Protein AF-A0A8A0RL21-F1 (afdb_monomer)

pLDDT: mean 89.13, std 9.43, range [38.69, 98.69]

Mean predicted aligned error: 6.36 Å

Structure (mmCIF, N/CA/C/O backbone):
data_AF-A0A8A0RL21-F1
#
_entry.id   AF-A0A8A0RL21-F1
#
loop_
_atom_site.group_PDB
_atom_site.id
_atom_site.type_symbol
_atom_site.label_atom_id
_atom_site.label_alt_id
_atom_site.label_comp_id
_atom_site.label_asym_id
_atom_site.label_entity_id
_atom_site.label_seq_id
_atom_site.pdbx_PDB_ins_code
_atom_site.Cartn_x
_atom_site.Cartn_y
_atom_site.Cartn_z
_atom_site.occupancy
_atom_site.B_iso_or_equiv
_atom_site.auth_seq_id
_atom_site.auth_comp_id
_atom_site.auth_asym_id
_atom_site.auth_atom_id
_atom_site.pdbx_PDB_model_num
ATOM 1 N N . MET A 1 1 ? -30.394 -24.407 16.686 1.00 43.78 1 MET A N 1
ATOM 2 C CA . MET A 1 1 ? -29.760 -24.019 15.410 1.00 43.78 1 MET A CA 1
ATOM 3 C C . MET A 1 1 ? -30.725 -23.082 14.702 1.00 43.78 1 MET A C 1
ATOM 5 O O . MET A 1 1 ? -31.662 -23.576 14.105 1.00 43.78 1 MET A O 1
ATOM 9 N N . ASN A 1 2 ? -30.537 -21.766 14.814 1.00 38.69 2 ASN A N 1
ATOM 10 C CA . ASN A 1 2 ? -31.230 -20.782 13.975 1.00 38.69 2 ASN A CA 1
ATOM 11 C C . ASN A 1 2 ? -30.130 -20.094 13.173 1.00 38.69 2 ASN A C 1
ATOM 13 O O . ASN A 1 2 ? -29.342 -19.343 13.740 1.00 38.69 2 ASN A O 1
ATOM 17 N N . GLY A 1 3 ? -29.989 -20.488 11.908 1.00 46.22 3 GLY A N 1
ATOM 18 C CA . GLY A 1 3 ? -28.904 -20.040 11.045 1.00 46.22 3 GLY A CA 1
ATOM 19 C C . GLY A 1 3 ? -29.054 -18.566 10.712 1.00 46.22 3 GLY A C 1
ATOM 20 O O . GLY A 1 3 ? -29.916 -18.201 9.917 1.00 46.22 3 GLY A O 1
ATOM 21 N N . ILE A 1 4 ? -28.187 -17.725 11.267 1.00 57.25 4 ILE A N 1
ATOM 22 C CA . ILE A 1 4 ? -27.924 -16.432 10.650 1.00 57.25 4 ILE A CA 1
ATOM 23 C C . ILE A 1 4 ? -26.946 -16.736 9.518 1.00 57.25 4 ILE A C 1
ATOM 25 O O . ILE A 1 4 ? -25.762 -17.003 9.724 1.00 57.25 4 ILE A O 1
ATOM 29 N N . GLY A 1 5 ? -27.496 -16.813 8.305 1.00 80.81 5 GLY A N 1
ATOM 30 C CA . GLY A 1 5 ? -26.728 -17.038 7.088 1.00 80.81 5 GLY A CA 1
ATOM 31 C C . GLY A 1 5 ? -25.595 -16.023 6.936 1.00 80.81 5 GLY A C 1
ATOM 32 O O . GLY A 1 5 ? -25.614 -14.927 7.501 1.00 80.81 5 GLY A O 1
ATOM 33 N N . TYR A 1 6 ? -24.585 -16.388 6.151 1.00 91.50 6 TYR A N 1
ATOM 34 C CA . TYR A 1 6 ? -23.582 -15.418 5.736 1.00 91.50 6 TYR A CA 1
ATOM 35 C C . TYR A 1 6 ? -24.217 -14.383 4.800 1.00 91.50 6 TYR A C 1
ATOM 37 O O . TYR A 1 6 ? -25.117 -14.702 4.024 1.00 91.50 6 TYR A O 1
ATOM 45 N N . LYS A 1 7 ? -23.730 -13.143 4.846 1.00 95.50 7 LYS A N 1
ATOM 46 C CA . LYS A 1 7 ? -24.126 -12.076 3.920 1.00 95.50 7 LYS A CA 1
ATOM 47 C C . LYS A 1 7 ? -22.993 -11.842 2.930 1.00 95.50 7 LYS A C 1
ATOM 49 O O . LYS A 1 7 ? -21.855 -11.639 3.347 1.00 95.50 7 LYS A O 1
ATOM 54 N N . LYS A 1 8 ? -23.285 -11.889 1.633 1.00 96.88 8 LYS A N 1
ATOM 55 C CA . LYS A 1 8 ? -22.307 -11.693 0.556 1.00 96.88 8 LYS A CA 1
ATOM 56 C C . LYS A 1 8 ? -22.613 -10.385 -0.167 1.00 96.88 8 LYS A C 1
ATOM 58 O O . LYS A 1 8 ? -23.761 -10.149 -0.521 1.00 96.88 8 LYS A O 1
ATOM 63 N N . TYR A 1 9 ? -21.589 -9.573 -0.395 1.00 98.00 9 TYR A N 1
ATOM 64 C CA . TYR A 1 9 ? -21.692 -8.274 -1.051 1.00 98.00 9 TYR A CA 1
ATOM 65 C C . TYR A 1 9 ? -20.704 -8.205 -2.211 1.00 98.00 9 TYR A C 1
ATOM 67 O O . TYR A 1 9 ? -19.520 -8.511 -2.038 1.00 98.00 9 TYR A O 1
ATOM 75 N N . SER A 1 10 ? -21.188 -7.776 -3.372 1.00 98.25 10 SER A N 1
ATOM 76 C CA . SER A 1 10 ? -20.345 -7.345 -4.485 1.00 98.25 10 SER A CA 1
ATOM 77 C C . SER A 1 10 ? -19.979 -5.885 -4.255 1.00 98.25 10 SER A C 1
ATOM 79 O O . SER A 1 10 ? -20.858 -5.053 -4.049 1.00 98.25 10 SER A O 1
ATOM 81 N N . ILE A 1 11 ? -18.688 -5.574 -4.231 1.00 98.50 11 ILE A N 1
ATOM 82 C CA . ILE A 1 11 ? -18.188 -4.250 -3.873 1.00 98.50 11 ILE A CA 1
ATOM 83 C C . ILE A 1 11 ? -17.384 -3.688 -5.038 1.00 98.50 11 ILE A C 1
ATOM 85 O O . ILE A 1 11 ? -16.427 -4.322 -5.483 1.00 98.50 11 ILE A O 1
ATOM 89 N N . ARG A 1 12 ? -17.727 -2.479 -5.484 1.00 98.62 12 ARG A N 1
ATOM 90 C CA . ARG A 1 12 ? -16.874 -1.665 -6.352 1.00 98.62 12 ARG A CA 1
ATOM 91 C C . ARG A 1 12 ? -15.847 -0.941 -5.497 1.00 98.62 12 ARG A C 1
ATOM 93 O O . ARG A 1 12 ? -16.194 -0.349 -4.481 1.00 98.62 12 ARG A O 1
ATOM 100 N N . LEU A 1 13 ? -14.594 -0.963 -5.925 1.00 98.62 13 LEU A N 1
ATOM 101 C CA . LEU A 1 13 ? -13.490 -0.204 -5.358 1.00 98.62 13 LEU A CA 1
ATOM 102 C C . LEU A 1 13 ? -12.988 0.783 -6.404 1.00 98.62 13 LEU A C 1
ATOM 104 O O . LEU A 1 13 ? -12.552 0.372 -7.477 1.00 98.62 13 LEU A O 1
ATOM 108 N N . LYS A 1 14 ? -12.998 2.072 -6.066 1.00 98.56 14 LYS A N 1
ATOM 109 C CA . LYS A 1 14 ? -12.494 3.157 -6.912 1.00 98.56 14 LYS A CA 1
ATOM 110 C C . LYS A 1 14 ? -11.294 3.834 -6.264 1.00 98.56 14 LYS A C 1
ATOM 112 O O . LYS A 1 14 ? -11.380 4.283 -5.122 1.00 98.56 14 LYS A O 1
ATOM 117 N N . ALA A 1 15 ? -10.182 3.947 -6.982 1.00 98.31 15 ALA A N 1
ATOM 118 C CA . ALA A 1 15 ? -9.046 4.762 -6.563 1.00 98.31 15 ALA A CA 1
ATOM 119 C C . ALA A 1 15 ? -9.397 6.251 -6.707 1.00 98.31 15 ALA A C 1
ATOM 121 O O . ALA A 1 15 ? -9.685 6.714 -7.807 1.00 98.31 15 ALA A O 1
ATOM 122 N N . LEU A 1 16 ? -9.375 7.012 -5.612 1.00 98.00 16 LEU A N 1
ATOM 123 C CA . LEU A 1 16 ? -9.578 8.469 -5.638 1.00 98.00 16 LEU A CA 1
ATOM 124 C C . LEU A 1 16 ? -8.250 9.229 -5.715 1.00 98.00 16 LEU A C 1
ATOM 126 O O . LEU A 1 16 ? -8.217 10.383 -6.130 1.00 98.00 16 LEU A O 1
ATOM 130 N N . SER A 1 17 ? -7.159 8.581 -5.319 1.00 96.94 17 SER A N 1
ATOM 131 C CA . SER A 1 17 ? -5.791 9.076 -5.436 1.00 96.94 17 SER A CA 1
ATOM 132 C C . SER A 1 17 ? -4.865 7.957 -5.940 1.00 96.94 17 SER A C 1
ATOM 134 O O . SER A 1 17 ? -5.328 6.824 -6.079 1.00 96.94 17 SER A O 1
ATOM 136 N N . PRO A 1 18 ? -3.575 8.215 -6.237 1.00 97.25 18 PRO A N 1
ATOM 137 C CA . PRO A 1 18 ? -2.659 7.176 -6.698 1.00 97.25 18 PRO A CA 1
ATOM 138 C C . PRO A 1 18 ? -2.544 6.029 -5.694 1.00 97.25 18 PRO A C 1
ATOM 140 O O . PRO A 1 18 ? -2.313 6.261 -4.506 1.00 97.25 18 PRO A O 1
ATOM 143 N N . VAL A 1 19 ? -2.652 4.784 -6.158 1.00 97.31 19 VAL A N 1
ATOM 144 C CA . VAL A 1 19 ? -2.581 3.593 -5.294 1.00 97.31 19 VAL A CA 1
ATOM 145 C C . VAL A 1 19 ? -1.416 2.716 -5.721 1.00 97.31 19 VAL A C 1
ATOM 147 O O . VAL A 1 19 ? -1.305 2.351 -6.881 1.00 97.31 19 VAL A O 1
ATOM 150 N N . PHE A 1 20 ? -0.557 2.334 -4.776 1.00 95.44 20 PHE A N 1
ATOM 151 C CA . PHE A 1 20 ? 0.496 1.343 -5.007 1.00 95.44 20 PHE A CA 1
ATOM 152 C C . PHE A 1 20 ? 0.219 0.090 -4.181 1.00 95.44 20 PHE A C 1
ATOM 154 O O . PHE A 1 20 ? 0.145 0.178 -2.956 1.00 95.44 20 PHE A O 1
ATOM 161 N N . ILE A 1 21 ? 0.128 -1.072 -4.820 1.00 95.31 21 ILE A N 1
ATOM 162 C CA . ILE A 1 21 ? 0.069 -2.382 -4.164 1.00 95.31 21 ILE A CA 1
ATOM 163 C C . ILE A 1 21 ? 1.287 -3.164 -4.643 1.00 95.31 21 ILE A C 1
ATOM 165 O O . ILE A 1 21 ? 1.376 -3.476 -5.821 1.00 95.31 21 ILE A O 1
ATOM 169 N N . GLY A 1 22 ? 2.235 -3.439 -3.747 1.00 89.38 22 GLY A N 1
ATOM 170 C CA . GLY A 1 22 ? 3.460 -4.172 -4.078 1.00 89.38 22 GLY A CA 1
ATOM 171 C C . GLY A 1 22 ? 3.473 -5.569 -3.467 1.00 89.38 22 GLY A C 1
ATOM 172 O O . GLY A 1 22 ? 2.945 -5.765 -2.373 1.00 89.38 22 GLY A O 1
ATOM 173 N N . GLY A 1 23 ? 4.133 -6.508 -4.143 1.00 78.25 23 GLY A N 1
ATOM 174 C CA . GLY A 1 23 ? 4.368 -7.889 -3.700 1.00 78.25 23 GLY A CA 1
ATOM 175 C C . GLY A 1 23 ? 5.588 -8.085 -2.792 1.00 78.25 23 GLY A C 1
ATOM 176 O O . GLY A 1 23 ? 6.207 -9.135 -2.831 1.00 78.25 23 GLY A O 1
ATOM 177 N N . GLY A 1 24 ? 5.984 -7.083 -2.001 1.00 78.56 24 GLY A N 1
ATOM 178 C CA . GLY A 1 24 ? 7.201 -7.177 -1.181 1.00 78.56 24 GLY A CA 1
ATOM 179 C C . GLY A 1 24 ? 8.483 -6.980 -1.998 1.00 78.56 24 GLY A C 1
ATOM 180 O O . GLY A 1 24 ? 8.524 -6.096 -2.856 1.00 78.56 24 GLY A O 1
ATOM 181 N N . GLU A 1 25 ? 9.537 -7.746 -1.701 1.00 70.38 25 GLU A N 1
ATOM 182 C CA . GLU A 1 25 ? 10.830 -7.642 -2.404 1.00 70.38 25 GLU A CA 1
ATOM 183 C C . GLU A 1 25 ? 10.723 -8.053 -3.875 1.00 70.38 25 GLU A C 1
ATOM 185 O O . GLU A 1 25 ? 11.304 -7.377 -4.718 1.00 70.38 25 GLU A O 1
ATOM 190 N N . ASP A 1 26 ? 9.860 -9.019 -4.196 1.00 77.31 26 ASP A N 1
ATOM 191 C CA . ASP A 1 26 ? 9.625 -9.510 -5.564 1.00 77.31 26 ASP A CA 1
ATOM 192 C C . ASP A 1 26 ? 9.003 -8.455 -6.493 1.00 77.31 26 ASP A C 1
ATOM 194 O O . ASP A 1 26 ? 8.999 -8.597 -7.711 1.00 77.31 26 ASP A O 1
ATOM 198 N N . SER A 1 27 ? 8.474 -7.360 -5.934 1.00 83.69 27 SER A N 1
ATOM 199 C CA . SER A 1 27 ? 7.989 -6.231 -6.739 1.00 83.69 27 SER A CA 1
ATOM 200 C C . SER A 1 27 ? 9.096 -5.291 -7.204 1.00 83.69 27 SER A C 1
ATOM 202 O O . SER A 1 27 ? 8.833 -4.394 -8.004 1.00 83.69 27 SER A O 1
ATOM 204 N N . LYS A 1 28 ? 10.313 -5.435 -6.677 1.00 92.25 28 LYS A N 1
ATOM 205 C CA . LYS A 1 28 ? 11.429 -4.552 -6.989 1.00 92.25 28 LYS A CA 1
ATOM 206 C C . LYS A 1 28 ? 12.150 -5.045 -8.241 1.00 92.25 28 LYS A C 1
ATOM 208 O O . LYS A 1 28 ? 12.699 -6.134 -8.247 1.00 92.25 28 LYS A O 1
ATOM 213 N N . VAL A 1 29 ? 12.247 -4.174 -9.236 1.00 92.38 29 VAL A N 1
ATOM 214 C CA . VAL A 1 29 ? 13.086 -4.345 -10.421 1.00 92.38 29 VAL A CA 1
ATOM 215 C C . VAL A 1 29 ? 14.263 -3.381 -10.322 1.00 92.38 29 VAL A C 1
ATOM 217 O O . VAL A 1 29 ? 14.088 -2.160 -10.221 1.00 92.38 29 VAL A O 1
ATOM 220 N N . SER A 1 30 ? 15.472 -3.931 -10.318 1.00 89.88 30 SER A N 1
ATOM 221 C CA . SER A 1 30 ? 16.717 -3.170 -10.320 1.00 89.88 30 SER A CA 1
ATOM 222 C C . SER A 1 30 ? 17.064 -2.652 -11.715 1.00 89.88 30 SER A C 1
ATOM 224 O O . SER A 1 30 ? 16.532 -3.084 -12.734 1.00 89.88 30 SER A O 1
ATOM 226 N N . ARG A 1 31 ? 18.025 -1.729 -11.775 1.00 86.69 31 ARG A N 1
ATOM 227 C CA . ARG A 1 31 ? 18.487 -1.105 -13.029 1.00 86.69 31 ARG A CA 1
ATOM 228 C C . ARG A 1 31 ? 19.096 -2.085 -14.042 1.00 86.69 31 ARG A C 1
ATOM 230 O O . ARG A 1 31 ? 19.262 -1.696 -15.192 1.00 86.69 31 ARG A O 1
ATOM 237 N N . LEU A 1 32 ? 19.464 -3.295 -13.615 1.00 88.94 32 LEU A N 1
ATOM 238 C CA . LEU A 1 32 ? 20.011 -4.341 -14.485 1.00 88.94 32 LEU A CA 1
ATOM 239 C C . LEU A 1 32 ? 18.922 -5.237 -15.089 1.00 88.94 32 LEU A C 1
ATOM 241 O O . LEU A 1 32 ? 19.181 -5.915 -16.075 1.00 88.94 32 LEU A O 1
ATOM 245 N N . GLU A 1 33 ? 17.708 -5.209 -14.543 1.00 92.44 33 GLU A N 1
ATOM 246 C CA . GLU A 1 33 ? 16.597 -6.090 -14.929 1.00 92.44 33 GLU A CA 1
ATOM 247 C C . GLU A 1 33 ? 15.637 -5.434 -15.934 1.00 92.44 33 GLU A C 1
ATOM 249 O O . GLU A 1 33 ? 14.620 -6.010 -16.318 1.00 92.44 33 GLU A O 1
ATOM 254 N N . TYR A 1 34 ? 15.948 -4.216 -16.380 1.00 94.56 34 TYR A N 1
ATOM 255 C CA . TYR A 1 34 ? 15.197 -3.541 -17.430 1.00 94.56 34 TYR A CA 1
ATOM 256 C C . TYR A 1 34 ? 16.093 -2.720 -18.351 1.00 94.56 34 TYR A C 1
ATOM 258 O O . TYR A 1 34 ? 17.238 -2.390 -18.028 1.00 94.56 34 TYR A O 1
ATOM 266 N N . VAL A 1 35 ? 15.537 -2.337 -19.497 1.00 94.56 35 VAL A N 1
ATOM 267 C CA . VAL A 1 35 ? 16.129 -1.374 -20.428 1.00 94.56 35 VAL A CA 1
ATOM 268 C C . VAL A 1 35 ? 15.194 -0.178 -20.562 1.00 94.56 35 VAL A C 1
ATOM 270 O O . VAL A 1 35 ? 14.007 -0.336 -20.839 1.00 94.56 35 VAL A O 1
ATOM 273 N N . TYR A 1 36 ? 15.711 1.036 -20.370 1.00 93.19 36 TYR A N 1
ATOM 274 C CA . TYR A 1 36 ? 14.950 2.266 -20.602 1.00 93.19 36 TYR A CA 1
ATOM 275 C C . TYR A 1 36 ? 15.304 2.864 -21.967 1.00 93.19 36 TYR A C 1
ATOM 277 O O . TYR A 1 36 ? 16.385 3.426 -22.129 1.00 93.19 36 TYR A O 1
ATOM 285 N N . SER A 1 37 ? 14.380 2.790 -22.931 1.00 90.81 37 SER A N 1
ATOM 286 C CA . SER A 1 37 ? 14.519 3.481 -24.219 1.00 90.81 37 SER A CA 1
ATOM 287 C C . SER A 1 37 ? 13.951 4.892 -24.098 1.00 90.81 37 SER A C 1
ATOM 289 O O . SER A 1 37 ? 12.737 5.102 -24.000 1.00 90.81 37 SER A O 1
ATOM 291 N N . ARG A 1 38 ? 14.847 5.886 -24.117 1.00 85.25 38 ARG A N 1
ATOM 292 C CA . ARG A 1 38 ? 14.475 7.312 -24.127 1.00 85.25 38 ARG A CA 1
ATOM 293 C C . ARG A 1 38 ? 13.713 7.694 -25.393 1.00 85.25 38 ARG A C 1
ATOM 295 O O . ARG A 1 38 ? 12.815 8.527 -25.316 1.00 85.25 38 ARG A O 1
ATOM 302 N N . ASN A 1 39 ? 14.055 7.067 -26.519 1.00 84.12 39 ASN A N 1
ATOM 303 C CA . ASN A 1 39 ? 13.448 7.326 -27.822 1.00 84.12 39 ASN A CA 1
ATOM 304 C C . ASN A 1 39 ? 11.960 6.971 -27.810 1.00 84.12 39 ASN A C 1
ATOM 306 O O . ASN A 1 39 ? 11.118 7.787 -28.175 1.00 84.12 39 ASN A O 1
ATOM 310 N N . SER A 1 40 ? 11.634 5.776 -27.315 1.00 87.25 40 SER A N 1
ATOM 311 C CA . SER A 1 40 ? 10.254 5.282 -27.270 1.00 87.25 40 SER A CA 1
ATOM 312 C C . SER A 1 40 ? 9.506 5.624 -25.974 1.00 87.25 40 SER A C 1
ATOM 314 O O . SER A 1 40 ? 8.313 5.346 -25.874 1.00 87.25 40 SER A O 1
ATOM 316 N N . LYS A 1 41 ? 10.173 6.246 -24.985 1.00 89.94 41 LYS A N 1
ATOM 317 C CA . LYS A 1 41 ? 9.630 6.534 -23.638 1.00 89.94 41 LYS A CA 1
ATOM 318 C C . LYS A 1 41 ? 9.020 5.287 -22.980 1.00 89.94 41 LYS A C 1
ATOM 320 O O . LYS A 1 41 ? 7.942 5.324 -22.375 1.00 89.94 41 LYS A O 1
ATOM 325 N N . LYS A 1 42 ? 9.724 4.165 -23.134 1.00 92.44 42 LYS A N 1
ATOM 326 C CA . LYS A 1 42 ? 9.322 2.840 -22.660 1.00 92.44 42 LYS A CA 1
ATOM 327 C C . LYS A 1 42 ? 10.408 2.227 -21.790 1.00 92.44 42 LYS A C 1
ATOM 329 O O . LYS A 1 42 ? 11.603 2.420 -22.021 1.00 92.44 42 LYS A O 1
ATOM 334 N N . ILE A 1 43 ? 9.969 1.456 -20.807 1.00 94.69 43 ILE A N 1
ATOM 335 C CA . ILE A 1 43 ? 10.814 0.573 -20.009 1.00 94.69 43 ILE A CA 1
ATOM 336 C C . ILE A 1 43 ? 10.471 -0.858 -20.389 1.00 94.69 43 ILE A C 1
ATOM 338 O O . ILE A 1 43 ? 9.318 -1.264 -20.286 1.00 94.69 43 ILE A O 1
ATOM 342 N N . TYR A 1 44 ? 11.476 -1.602 -20.819 1.00 95.44 44 TYR A N 1
ATOM 343 C CA . TYR A 1 44 ? 11.385 -2.993 -21.234 1.00 95.44 44 TYR A CA 1
ATOM 344 C C . TYR A 1 44 ? 11.873 -3.870 -20.083 1.00 95.44 44 TYR A C 1
ATOM 346 O O . TYR A 1 44 ? 13.049 -3.804 -19.725 1.00 95.44 44 TYR A O 1
ATOM 354 N N . LEU A 1 45 ? 10.960 -4.608 -19.448 1.00 95.06 45 LEU A N 1
ATOM 355 C CA . LEU A 1 45 ? 11.269 -5.504 -18.334 1.00 95.06 45 LEU A CA 1
ATOM 356 C C . LEU A 1 45 ? 11.802 -6.824 -18.893 1.00 95.06 45 LEU A C 1
ATOM 358 O O . LEU A 1 45 ? 11.073 -7.545 -19.578 1.00 95.06 45 LEU A O 1
ATOM 362 N N . LEU A 1 46 ? 13.074 -7.110 -18.618 1.00 95.62 46 LEU A N 1
ATOM 363 C CA . LEU A 1 46 ? 13.797 -8.210 -19.245 1.00 95.62 46 LEU A CA 1
ATOM 364 C C . LEU A 1 46 ? 13.320 -9.556 -18.703 1.00 95.62 46 LEU A C 1
ATOM 366 O O . LEU A 1 46 ? 13.225 -9.759 -17.493 1.00 95.62 46 LEU A O 1
ATOM 370 N N . ASP A 1 47 ? 13.083 -10.502 -19.605 1.00 95.38 47 ASP A N 1
ATOM 371 C CA . ASP A 1 47 ? 13.020 -11.915 -19.253 1.00 95.38 47 ASP A CA 1
ATOM 372 C C . ASP A 1 47 ? 14.460 -12.420 -19.132 1.00 95.38 47 ASP A C 1
ATOM 374 O O . ASP A 1 47 ? 15.217 -12.403 -20.104 1.00 95.38 47 ASP A O 1
ATOM 378 N N . SER A 1 48 ? 14.867 -12.836 -17.932 1.00 93.19 48 SER A N 1
ATOM 379 C CA . SER A 1 48 ? 16.255 -13.227 -17.664 1.00 93.19 48 SER A CA 1
ATOM 380 C C . SER A 1 48 ? 16.718 -14.390 -18.546 1.00 93.19 48 SER A C 1
ATOM 382 O O . SER A 1 48 ? 17.857 -14.385 -19.015 1.00 93.19 48 SER A O 1
ATOM 384 N N . GLY A 1 49 ? 15.836 -15.350 -18.834 1.00 96.06 49 GLY A N 1
ATOM 385 C CA . GLY A 1 49 ? 16.135 -16.490 -19.693 1.00 96.06 49 GLY A CA 1
ATOM 386 C C . GLY A 1 49 ? 16.320 -16.073 -21.148 1.00 96.06 49 GLY A C 1
ATOM 387 O O . GLY A 1 49 ? 17.309 -16.455 -21.779 1.00 96.06 49 GLY A O 1
ATOM 388 N N . LYS A 1 50 ? 15.406 -15.251 -21.680 1.00 96.62 50 LYS A N 1
ATOM 389 C CA . LYS A 1 50 ? 15.521 -14.733 -23.052 1.00 96.62 50 LYS A CA 1
ATOM 390 C C . LYS A 1 50 ? 16.720 -13.802 -23.211 1.00 96.62 50 LYS A C 1
ATOM 392 O O . LYS A 1 50 ? 17.424 -13.895 -24.212 1.00 96.62 50 LYS A O 1
ATOM 397 N N . TRP A 1 51 ? 16.985 -12.950 -22.222 1.00 95.31 51 TRP A N 1
ATOM 398 C CA . TRP A 1 51 ? 18.108 -12.015 -22.234 1.00 95.31 51 TRP A CA 1
ATOM 399 C C . TRP A 1 51 ? 19.458 -12.737 -22.239 1.00 95.31 51 TRP A C 1
ATOM 401 O O . TRP A 1 51 ? 20.301 -12.456 -23.088 1.00 95.31 51 TRP A O 1
ATOM 411 N N . VAL A 1 52 ? 19.651 -13.724 -21.356 1.00 95.56 52 VAL A N 1
ATOM 412 C CA . VAL A 1 52 ? 20.887 -14.525 -21.320 1.00 95.56 52 VAL A CA 1
ATOM 413 C C . VAL A 1 52 ? 21.065 -15.330 -22.606 1.00 95.56 52 VAL A C 1
ATOM 415 O O . VAL A 1 52 ? 22.177 -15.394 -23.134 1.00 95.56 52 VAL A O 1
ATOM 418 N N . ARG A 1 53 ? 19.985 -15.915 -23.141 1.00 96.06 53 ARG A N 1
ATOM 419 C CA . ARG A 1 53 ? 20.027 -16.631 -24.423 1.00 96.06 53 ARG A CA 1
ATOM 420 C C . ARG A 1 53 ? 20.467 -15.709 -25.557 1.00 96.06 53 ARG A C 1
ATOM 422 O O . ARG A 1 53 ? 21.430 -16.035 -26.242 1.00 96.06 53 ARG A O 1
ATOM 429 N N . PHE A 1 54 ? 19.827 -14.547 -25.687 1.00 94.00 54 PHE A N 1
ATOM 430 C CA . PHE A 1 54 ? 20.182 -13.536 -26.681 1.00 94.00 54 PHE A CA 1
ATOM 431 C C . PHE A 1 54 ? 21.666 -13.157 -26.586 1.00 94.00 54 PHE A C 1
ATOM 433 O O . PHE A 1 54 ? 22.391 -13.260 -27.572 1.00 94.00 54 PHE A O 1
ATOM 440 N N . LEU A 1 55 ? 22.143 -12.803 -25.387 1.00 93.81 55 LEU A N 1
ATOM 441 C CA . LEU A 1 55 ? 23.545 -12.440 -25.169 1.00 93.81 55 LEU A CA 1
ATOM 442 C C . LEU A 1 55 ? 24.511 -13.573 -25.535 1.00 93.81 55 LEU A C 1
ATOM 444 O O . LEU A 1 55 ? 25.597 -13.306 -26.050 1.00 93.81 55 LEU A O 1
ATOM 448 N N . SER A 1 56 ? 24.132 -14.825 -25.279 1.00 93.69 56 SER A N 1
ATOM 449 C CA . SER A 1 56 ? 24.942 -16.001 -25.616 1.00 93.69 56 SER A CA 1
ATOM 450 C C . SER A 1 56 ? 25.031 -16.201 -27.131 1.00 93.69 56 SER A C 1
ATOM 452 O O . SER A 1 56 ? 26.127 -16.349 -27.671 1.00 93.69 56 SER A O 1
ATOM 454 N N . GLU A 1 57 ? 23.894 -16.139 -27.827 1.00 91.94 57 GLU A N 1
ATOM 455 C CA . GLU A 1 57 ? 23.801 -16.299 -29.285 1.00 91.94 57 GLU A CA 1
ATOM 456 C C . GLU A 1 57 ? 24.558 -15.194 -30.037 1.00 91.94 57 GLU A C 1
ATOM 458 O O . GLU A 1 57 ? 25.179 -15.457 -31.066 1.00 91.94 57 GLU A O 1
ATOM 463 N N . THR A 1 58 ? 24.592 -13.975 -29.489 1.00 90.62 58 THR A N 1
ATOM 464 C CA . THR A 1 58 ? 25.358 -12.850 -30.049 1.00 90.62 58 THR A CA 1
ATOM 465 C C . THR A 1 58 ? 26.798 -12.755 -29.532 1.00 90.62 58 THR A C 1
ATOM 467 O O . THR A 1 58 ? 27.486 -11.786 -29.842 1.00 90.62 58 THR A O 1
ATOM 470 N N . ARG A 1 59 ? 27.273 -13.720 -28.726 1.00 91.62 59 ARG A N 1
ATOM 471 C CA . ARG A 1 59 ? 28.618 -13.720 -28.103 1.00 91.62 59 ARG A CA 1
ATOM 472 C C . ARG A 1 59 ? 28.930 -12.461 -27.272 1.00 91.62 59 ARG A C 1
ATOM 474 O O . ARG A 1 59 ? 30.070 -12.012 -27.213 1.00 91.62 59 ARG A O 1
ATOM 481 N N . LEU A 1 60 ? 27.912 -11.892 -26.630 1.00 92.62 60 LEU A N 1
ATOM 482 C CA . LEU A 1 60 ? 28.000 -10.702 -25.773 1.00 92.62 60 LEU A CA 1
ATOM 483 C C . LEU A 1 60 ? 27.976 -11.033 -24.274 1.00 92.62 60 LEU A C 1
ATOM 485 O O . LEU A 1 60 ? 28.165 -10.137 -23.458 1.00 92.62 60 LEU A O 1
ATOM 489 N N . LEU A 1 61 ? 27.741 -12.292 -23.889 1.00 93.62 61 LEU A N 1
ATOM 490 C CA . LEU A 1 61 ? 27.511 -12.664 -22.490 1.00 93.62 61 LEU A CA 1
ATOM 491 C C . LEU A 1 61 ? 28.664 -12.269 -21.551 1.00 93.62 61 LEU A C 1
ATOM 493 O O . LEU A 1 61 ? 28.413 -11.603 -20.550 1.00 93.62 61 LEU A O 1
ATOM 497 N N . ASP A 1 62 ? 29.909 -12.627 -21.874 1.00 94.06 62 ASP A N 1
ATOM 498 C CA . ASP A 1 62 ? 31.059 -12.343 -21.001 1.00 94.06 62 ASP A CA 1
ATOM 499 C C . ASP A 1 62 ? 31.317 -10.832 -20.854 1.00 94.06 62 ASP A C 1
ATOM 501 O O . ASP A 1 62 ? 31.538 -10.336 -19.747 1.00 94.06 62 ASP A O 1
ATOM 505 N N . ASP A 1 63 ? 31.208 -10.081 -21.957 1.00 92.50 63 ASP A N 1
ATOM 506 C CA . ASP A 1 63 ? 31.306 -8.612 -21.971 1.00 92.50 63 ASP A CA 1
ATOM 507 C C . ASP A 1 63 ? 30.182 -7.974 -21.135 1.00 92.50 63 ASP A C 1
ATOM 509 O O . ASP A 1 63 ? 30.420 -7.041 -20.361 1.00 92.50 63 ASP A O 1
ATOM 513 N N . TYR A 1 64 ? 28.959 -8.511 -21.220 1.00 93.62 64 TYR A N 1
ATOM 514 C CA . TYR A 1 64 ? 27.829 -8.036 -20.427 1.00 93.62 64 TYR A CA 1
ATOM 515 C C . TYR A 1 64 ? 28.019 -8.300 -18.934 1.00 93.62 64 TYR A C 1
ATOM 517 O O . TYR A 1 64 ? 27.738 -7.415 -18.125 1.00 93.62 64 TYR A O 1
ATOM 525 N N . VAL A 1 65 ? 28.512 -9.482 -18.549 1.00 93.62 65 VAL A N 1
ATOM 526 C CA . VAL A 1 65 ? 28.776 -9.824 -17.141 1.00 93.62 65 VAL A CA 1
ATOM 527 C C . VAL A 1 65 ? 29.775 -8.843 -16.529 1.00 93.62 65 VAL A C 1
ATOM 529 O O . VAL A 1 65 ? 29.571 -8.374 -15.406 1.00 93.62 65 VAL A O 1
ATOM 532 N N . GLU A 1 66 ? 30.820 -8.478 -17.268 1.00 92.00 66 GLU A N 1
ATOM 533 C CA . GLU A 1 66 ? 31.789 -7.479 -16.824 1.00 92.00 66 GLU A CA 1
ATOM 534 C C . GLU A 1 66 ? 31.157 -6.080 -16.698 1.00 92.00 66 GLU A C 1
ATOM 536 O O . GLU A 1 66 ? 31.349 -5.404 -15.681 1.00 92.00 66 GLU A O 1
ATOM 541 N N . ASN A 1 67 ? 30.324 -5.655 -17.659 1.00 91.94 67 ASN A N 1
ATOM 542 C CA . ASN A 1 67 ? 29.576 -4.397 -17.541 1.00 91.94 67 ASN A CA 1
ATOM 543 C C . ASN A 1 67 ? 28.630 -4.395 -16.325 1.00 91.94 67 ASN A C 1
ATOM 545 O O . ASN A 1 67 ? 28.623 -3.442 -15.544 1.00 91.94 67 ASN A O 1
ATOM 549 N N . ALA A 1 68 ? 27.869 -5.472 -16.120 1.00 90.75 68 ALA A N 1
ATOM 550 C CA . ALA A 1 68 ? 26.935 -5.613 -15.007 1.00 90.75 68 ALA A CA 1
ATOM 551 C C . ALA A 1 68 ? 27.651 -5.539 -13.651 1.00 90.75 68 ALA A C 1
ATOM 553 O O . ALA A 1 68 ? 27.165 -4.865 -12.739 1.00 90.75 68 ALA A O 1
ATOM 554 N N . ARG A 1 69 ? 28.841 -6.149 -13.527 1.00 89.44 69 ARG A N 1
ATOM 555 C CA . ARG A 1 69 ? 29.693 -6.024 -12.332 1.00 89.44 69 ARG A CA 1
ATOM 556 C C . ARG A 1 69 ? 30.087 -4.575 -12.066 1.00 89.44 69 ARG A C 1
ATOM 558 O O . ARG A 1 69 ? 29.940 -4.123 -10.934 1.00 89.44 69 ARG A O 1
ATOM 565 N N . ARG A 1 70 ? 30.516 -3.833 -13.095 1.00 89.25 70 ARG A N 1
ATOM 566 C CA . ARG A 1 70 ? 30.884 -2.407 -12.971 1.00 89.25 70 ARG A CA 1
ATOM 567 C C . ARG A 1 70 ? 29.703 -1.533 -12.558 1.00 89.25 70 ARG A C 1
ATOM 569 O O . ARG A 1 70 ? 29.862 -0.639 -11.729 1.00 89.25 70 ARG A O 1
ATOM 576 N N . VAL A 1 71 ? 28.518 -1.795 -13.114 1.00 85.00 71 VAL A N 1
ATOM 577 C CA . VAL A 1 71 ? 27.280 -1.095 -12.740 1.00 85.00 71 VAL A CA 1
ATOM 578 C C . VAL A 1 71 ? 26.906 -1.400 -11.287 1.00 85.00 71 VAL A C 1
ATOM 580 O O . VAL A 1 71 ? 26.576 -0.480 -10.539 1.00 85.00 71 VAL A O 1
ATOM 583 N N . ALA A 1 72 ? 27.000 -2.664 -10.864 1.00 83.38 72 ALA A N 1
ATOM 584 C CA . ALA A 1 72 ? 26.677 -3.087 -9.503 1.00 83.38 72 ALA A CA 1
ATOM 585 C C . ALA A 1 72 ? 27.651 -2.526 -8.449 1.00 83.38 72 ALA A C 1
ATOM 587 O O . ALA A 1 72 ? 27.220 -2.145 -7.362 1.00 83.38 72 ALA A O 1
ATOM 588 N N . SER A 1 73 ? 28.946 -2.432 -8.766 1.00 82.62 73 SER A N 1
ATOM 589 C CA . SER A 1 73 ? 29.968 -1.871 -7.871 1.00 82.62 73 SER A CA 1
ATOM 590 C C . SER A 1 73 ? 29.991 -0.339 -7.837 1.00 82.62 73 SER A C 1
ATOM 592 O O . SER A 1 73 ? 30.707 0.243 -7.022 1.00 82.62 73 SER A O 1
ATOM 594 N N . GLY A 1 74 ? 29.246 0.333 -8.723 1.00 76.12 74 GLY A N 1
ATOM 595 C CA . GLY A 1 74 ? 29.323 1.785 -8.896 1.00 76.12 74 GLY A CA 1
ATOM 596 C C . GLY A 1 74 ? 30.679 2.259 -9.435 1.00 76.12 74 GLY A C 1
ATOM 597 O O . GLY A 1 74 ? 31.045 3.422 -9.250 1.00 76.12 74 GLY A O 1
ATOM 598 N N . SER A 1 75 ? 31.443 1.367 -10.072 1.00 72.44 75 SER A N 1
ATOM 599 C CA . SER A 1 75 ? 32.749 1.680 -10.654 1.00 72.44 75 SER A CA 1
ATOM 600 C C . SER A 1 75 ? 32.606 2.627 -11.850 1.00 72.44 75 SER A C 1
ATOM 602 O O . SER A 1 75 ? 31.637 2.564 -12.610 1.00 72.44 75 SER A O 1
ATOM 604 N N . ARG A 1 76 ? 33.601 3.504 -12.060 1.00 63.78 76 ARG A N 1
ATOM 605 C CA . ARG A 1 76 ? 33.659 4.345 -13.268 1.00 63.78 76 ARG A CA 1
ATOM 606 C C . ARG A 1 76 ? 33.719 3.444 -14.510 1.00 63.78 76 ARG A C 1
ATOM 608 O O . ARG A 1 76 ? 34.564 2.558 -14.569 1.00 63.78 76 ARG A O 1
ATOM 615 N N . GLY A 1 77 ? 32.841 3.689 -15.484 1.00 65.44 77 GLY A N 1
ATOM 616 C CA . GLY A 1 77 ? 32.832 2.998 -16.781 1.00 65.44 77 GLY A CA 1
ATOM 617 C C . GLY A 1 77 ? 31.779 1.898 -16.964 1.00 65.44 77 GLY A C 1
ATOM 618 O O . GLY A 1 77 ? 31.730 1.315 -18.041 1.00 65.44 77 GLY A O 1
ATOM 619 N N . GLY A 1 78 ? 30.940 1.607 -15.963 1.00 76.69 78 GLY A N 1
ATOM 620 C CA . GLY A 1 78 ? 29.716 0.828 -16.187 1.00 76.69 78 GLY A CA 1
ATOM 621 C C . GLY A 1 78 ? 28.671 1.670 -16.923 1.00 76.69 78 GLY A C 1
ATOM 622 O O . GLY A 1 78 ? 28.388 2.793 -16.499 1.00 76.69 78 GLY A O 1
ATOM 623 N N . ILE A 1 79 ? 28.105 1.134 -18.002 1.00 86.25 79 ILE A N 1
ATOM 624 C CA . ILE A 1 79 ? 27.063 1.788 -18.806 1.00 86.25 79 ILE A CA 1
ATOM 625 C C . ILE A 1 79 ? 25.716 1.095 -18.601 1.00 86.25 79 ILE A C 1
ATOM 627 O O . ILE A 1 79 ? 25.660 -0.093 -18.270 1.00 86.25 79 ILE A O 1
ATOM 631 N N . ASP A 1 80 ? 24.616 1.834 -18.758 1.00 87.12 80 ASP A N 1
ATOM 632 C CA . ASP A 1 80 ? 23.285 1.246 -18.590 1.00 87.12 80 ASP A CA 1
ATOM 633 C C . ASP A 1 80 ? 22.931 0.273 -19.727 1.00 87.12 80 ASP A C 1
ATOM 635 O O . ASP A 1 80 ? 23.551 0.276 -20.790 1.00 87.12 80 ASP A O 1
ATOM 639 N N . ASN A 1 81 ? 21.933 -0.588 -19.496 1.00 90.62 81 ASN A N 1
ATOM 640 C CA . ASN A 1 81 ? 21.573 -1.644 -20.443 1.00 90.62 81 ASN A CA 1
ATOM 641 C C . ASN A 1 81 ? 21.179 -1.107 -21.836 1.00 90.62 81 ASN A C 1
ATOM 643 O O . ASN A 1 81 ? 21.391 -1.804 -22.828 1.00 90.62 81 ASN A O 1
ATOM 647 N N . TYR A 1 82 ? 20.622 0.109 -21.936 1.00 89.62 82 TYR A N 1
ATOM 648 C CA . TYR A 1 82 ? 20.260 0.691 -23.230 1.00 89.62 82 TYR A CA 1
ATOM 649 C C . TYR A 1 82 ? 21.510 1.103 -24.007 1.00 89.62 82 TYR A C 1
ATOM 651 O O . TYR A 1 82 ? 21.646 0.770 -25.186 1.00 89.62 82 TYR A O 1
ATOM 659 N N . GLU A 1 83 ? 22.439 1.795 -23.345 1.00 89.31 83 GLU A N 1
ATOM 660 C CA . GLU A 1 83 ? 23.726 2.177 -23.932 1.00 89.31 83 GLU A CA 1
ATOM 661 C C . GLU A 1 83 ? 24.557 0.940 -24.310 1.00 89.31 83 GLU A C 1
ATOM 663 O O . GLU A 1 83 ? 25.091 0.867 -25.421 1.00 89.31 83 GLU A O 1
ATOM 668 N N . TYR A 1 84 ? 24.586 -0.070 -23.432 1.00 91.06 84 TYR A N 1
ATOM 669 C CA . TYR A 1 84 ? 25.244 -1.350 -23.679 1.00 91.06 84 TYR A CA 1
ATOM 670 C C . TYR A 1 84 ? 24.732 -1.991 -24.971 1.00 91.06 84 TYR A C 1
ATOM 672 O O . TYR A 1 84 ? 25.503 -2.178 -25.917 1.00 91.06 84 TYR A O 1
ATOM 680 N N . LEU A 1 85 ? 23.421 -2.241 -25.047 1.00 89.69 85 LEU A N 1
ATOM 681 C CA . LEU A 1 85 ? 22.799 -2.885 -26.200 1.00 89.69 85 LEU A CA 1
ATOM 682 C C . LEU A 1 85 ? 23.006 -2.065 -27.478 1.00 89.69 85 LEU A C 1
ATOM 684 O O . LEU A 1 85 ? 23.450 -2.600 -28.492 1.00 89.69 85 LEU A O 1
ATOM 688 N N . SER A 1 86 ? 22.776 -0.751 -27.414 1.00 87.50 86 SER A N 1
ATOM 689 C CA . SER A 1 86 ? 22.906 0.153 -28.564 1.00 87.50 86 SER A CA 1
ATOM 690 C C . SER A 1 86 ? 24.320 0.174 -29.150 1.00 87.50 86 SER A C 1
ATOM 692 O O . SER A 1 86 ? 24.482 0.284 -30.367 1.00 87.50 86 SER A O 1
ATOM 694 N N . SER A 1 87 ? 25.351 0.062 -28.307 1.00 86.69 87 SER A N 1
ATOM 695 C CA . SER A 1 87 ? 26.751 0.085 -28.748 1.00 86.69 87 SER A CA 1
ATOM 696 C C . SER A 1 87 ? 27.216 -1.228 -29.391 1.00 86.69 87 SER A C 1
ATOM 698 O O . SER A 1 87 ? 28.122 -1.209 -30.222 1.00 86.69 87 SER A O 1
ATOM 700 N N . ARG A 1 88 ? 26.607 -2.366 -29.030 1.00 85.31 88 ARG A N 1
ATOM 701 C CA . ARG A 1 88 ? 27.028 -3.710 -29.470 1.00 85.31 88 ARG A CA 1
ATOM 702 C C . ARG A 1 88 ? 26.153 -4.287 -30.582 1.00 85.31 88 ARG A C 1
ATOM 704 O O . ARG A 1 88 ? 26.639 -5.015 -31.448 1.00 85.31 88 ARG A O 1
ATOM 711 N N . ILE A 1 89 ? 24.867 -3.939 -30.608 1.00 75.75 89 ILE A N 1
ATOM 712 C CA . ILE A 1 89 ? 23.915 -4.540 -31.546 1.00 75.75 89 ILE A CA 1
ATOM 713 C C . ILE A 1 89 ? 23.988 -3.955 -32.956 1.00 75.75 89 ILE A C 1
ATOM 715 O O . ILE A 1 89 ? 23.626 -4.628 -33.918 1.00 75.75 89 ILE A O 1
ATOM 719 N N . ARG A 1 90 ? 24.538 -2.742 -33.111 1.00 65.56 90 ARG A N 1
ATOM 720 C CA . ARG A 1 90 ? 24.767 -2.123 -34.431 1.00 65.56 90 ARG A CA 1
ATOM 721 C C . ARG A 1 90 ? 25.633 -2.993 -35.346 1.00 65.56 90 ARG A C 1
ATOM 723 O O . ARG A 1 90 ? 25.416 -3.003 -36.552 1.00 65.56 90 ARG A O 1
ATOM 730 N N . VAL A 1 91 ? 26.547 -3.780 -34.774 1.00 61.88 91 VAL A N 1
ATOM 731 C CA . VAL A 1 91 ? 27.387 -4.746 -35.506 1.00 61.88 91 VAL A CA 1
ATOM 732 C C . VAL A 1 91 ? 26.554 -5.891 -36.110 1.00 61.88 91 VAL A C 1
ATOM 734 O O . VAL A 1 91 ? 26.938 -6.471 -37.119 1.00 61.88 91 VAL A O 1
ATOM 737 N N . HIS A 1 92 ? 25.371 -6.160 -35.551 1.00 62.62 92 HIS A N 1
ATOM 738 C CA . HIS A 1 92 ? 24.471 -7.247 -35.943 1.00 62.62 92 HIS A CA 1
ATOM 739 C C . HIS A 1 92 ? 23.322 -6.792 -36.866 1.00 62.62 92 HIS A C 1
ATOM 741 O O . HIS A 1 92 ? 22.466 -7.605 -37.202 1.00 62.62 92 HIS A O 1
ATOM 747 N N . LYS A 1 93 ? 23.282 -5.512 -37.282 1.00 70.88 93 LYS A N 1
ATOM 748 C CA . LYS A 1 93 ? 22.238 -4.916 -38.152 1.00 70.88 93 LYS A CA 1
ATOM 749 C C . LYS A 1 93 ? 20.788 -5.133 -37.676 1.00 70.88 93 LYS A C 1
ATOM 751 O O . LYS A 1 93 ? 19.870 -5.126 -38.493 1.00 70.88 93 LYS A O 1
ATOM 756 N N . ARG A 1 94 ? 20.565 -5.320 -36.373 1.00 76.81 94 ARG A N 1
ATOM 757 C CA . ARG A 1 94 ? 19.221 -5.444 -35.788 1.00 76.81 94 ARG A CA 1
ATOM 758 C C . ARG A 1 94 ? 18.772 -4.122 -35.179 1.00 76.81 94 ARG A C 1
ATOM 760 O O . ARG A 1 94 ? 19.589 -3.378 -34.637 1.00 76.81 94 ARG A O 1
ATOM 767 N N . ASP A 1 95 ? 17.473 -3.864 -35.265 1.00 86.50 95 ASP A N 1
ATOM 768 C CA . ASP A 1 95 ? 16.827 -2.763 -34.559 1.00 86.50 95 ASP A CA 1
ATOM 769 C C . ASP A 1 95 ? 16.831 -3.030 -33.043 1.00 86.50 95 ASP A C 1
ATOM 771 O O . ASP A 1 95 ? 16.572 -4.154 -32.603 1.00 86.50 95 ASP A O 1
ATOM 775 N N . VAL A 1 96 ? 17.193 -2.015 -32.251 1.00 87.62 96 VAL A N 1
ATOM 776 C CA . VAL A 1 96 ? 17.333 -2.142 -30.790 1.00 87.62 96 VAL A CA 1
ATOM 777 C C . VAL A 1 96 ? 15.975 -2.452 -30.169 1.00 87.62 96 VAL A C 1
ATOM 779 O O . VAL A 1 96 ? 15.864 -3.376 -29.368 1.00 87.62 96 VAL A O 1
ATOM 782 N N . GLU A 1 97 ? 14.943 -1.706 -30.549 1.00 89.38 97 GLU A N 1
ATOM 783 C CA . GLU A 1 97 ? 13.589 -1.852 -30.035 1.00 89.38 97 GLU A CA 1
ATOM 784 C C . GLU A 1 97 ? 12.992 -3.223 -30.372 1.00 89.38 97 GLU A C 1
ATOM 786 O O . GLU A 1 97 ? 12.437 -3.856 -29.475 1.00 89.38 97 GLU A O 1
ATOM 791 N N . ALA A 1 98 ? 13.188 -3.736 -31.590 1.00 90.06 98 ALA A N 1
ATOM 792 C CA . ALA A 1 98 ? 12.758 -5.090 -31.954 1.00 90.06 98 ALA A CA 1
ATOM 793 C C . ALA A 1 98 ? 13.378 -6.164 -31.041 1.00 90.06 98 ALA A C 1
ATOM 795 O O . ALA A 1 98 ? 12.692 -7.065 -30.561 1.00 90.06 98 ALA A O 1
ATOM 796 N N . VAL A 1 99 ? 14.674 -6.046 -30.737 1.00 91.62 99 VAL A N 1
ATOM 797 C CA . VAL A 1 99 ? 15.348 -6.973 -29.812 1.00 91.62 99 VAL A CA 1
ATOM 798 C C . VAL A 1 99 ? 14.791 -6.842 -28.402 1.00 91.62 99 VAL A C 1
ATOM 800 O O . VAL A 1 99 ? 14.573 -7.852 -27.738 1.00 91.62 99 VAL A O 1
ATOM 803 N N . LEU A 1 100 ? 14.529 -5.617 -27.943 1.00 93.81 100 LEU A N 1
ATOM 804 C CA . LEU A 1 100 ? 13.934 -5.380 -26.631 1.00 93.81 100 LEU A CA 1
ATOM 805 C C . LEU A 1 100 ? 12.534 -5.986 -26.508 1.00 93.81 100 LEU A C 1
ATOM 807 O O . LEU A 1 100 ? 12.212 -6.518 -25.447 1.00 93.81 100 LEU A O 1
ATOM 811 N N . GLU A 1 101 ? 11.722 -5.946 -27.563 1.00 93.50 101 GLU A N 1
ATOM 812 C CA . GLU A 1 101 ? 10.409 -6.598 -27.597 1.00 93.50 101 GLU A CA 1
ATOM 813 C C . GLU A 1 101 ? 10.520 -8.128 -27.501 1.00 93.50 101 GLU A C 1
ATOM 815 O O . GLU A 1 101 ? 9.741 -8.752 -26.783 1.00 93.50 101 GLU A O 1
ATOM 820 N N . GLU A 1 102 ? 11.527 -8.736 -28.133 1.00 93.62 102 GLU A N 1
ATOM 821 C CA . GLU A 1 102 ? 11.757 -10.185 -28.069 1.00 93.62 102 GLU A CA 1
ATOM 822 C C . GLU A 1 102 ? 12.214 -10.663 -26.683 1.00 93.62 102 GLU A C 1
ATOM 824 O O . GLU A 1 102 ? 11.720 -11.675 -26.174 1.00 93.62 102 GLU A O 1
ATOM 829 N N . VAL A 1 103 ? 13.162 -9.948 -26.065 1.00 95.06 103 VAL A N 1
ATOM 830 C CA . VAL A 1 103 ? 13.825 -10.368 -24.813 1.00 95.06 103 VAL A CA 1
ATOM 831 C C . VAL A 1 103 ? 13.108 -9.907 -23.545 1.00 95.06 103 VAL A C 1
ATOM 833 O O . VAL A 1 103 ? 13.563 -10.204 -22.442 1.00 95.06 103 VAL A O 1
ATOM 836 N N . SER A 1 104 ? 11.993 -9.192 -23.676 1.00 95.25 104 SER A N 1
ATOM 837 C CA . SER A 1 104 ? 11.211 -8.698 -22.541 1.00 95.25 104 SER A CA 1
ATOM 838 C C . SER A 1 104 ? 9.945 -9.516 -22.329 1.00 95.25 104 SER A C 1
ATOM 840 O O . SER A 1 104 ? 9.390 -10.097 -23.263 1.00 95.25 104 SER A O 1
ATOM 842 N N . TYR A 1 105 ? 9.467 -9.565 -21.087 1.00 92.81 105 TYR A N 1
ATOM 843 C CA . TYR A 1 105 ? 8.153 -10.141 -20.775 1.00 92.81 105 TYR A CA 1
ATOM 844 C C . TYR A 1 105 ? 7.059 -9.071 -20.694 1.00 92.81 105 TYR A C 1
ATOM 846 O O . TYR A 1 105 ? 5.878 -9.385 -20.812 1.00 92.81 105 TYR A O 1
ATOM 854 N N . GLN A 1 106 ? 7.433 -7.803 -20.490 1.00 91.44 106 GLN A N 1
ATOM 855 C CA . GLN A 1 106 ? 6.480 -6.706 -20.364 1.00 91.44 106 GLN A CA 1
ATOM 856 C C . GLN A 1 106 ? 7.129 -5.348 -20.675 1.00 91.44 106 GLN A C 1
ATOM 858 O O . GLN A 1 106 ? 8.330 -5.146 -20.491 1.00 91.44 106 GLN A O 1
ATOM 863 N N . THR A 1 107 ? 6.308 -4.382 -21.090 1.00 92.81 107 THR A N 1
ATOM 864 C CA . THR A 1 107 ? 6.701 -2.980 -21.268 1.00 92.81 107 THR A CA 1
ATOM 865 C C . THR A 1 107 ? 5.902 -2.057 -20.349 1.00 92.81 107 THR A C 1
ATOM 867 O O . THR A 1 107 ? 4.692 -2.219 -20.190 1.00 92.81 107 THR A O 1
ATOM 870 N N . LEU A 1 108 ? 6.565 -1.049 -19.780 1.00 92.88 108 LEU A N 1
ATOM 871 C CA . LEU A 1 108 ? 5.950 0.042 -19.022 1.00 92.88 108 LEU A CA 1
ATOM 872 C C . LEU A 1 108 ? 6.101 1.363 -19.781 1.00 92.88 108 LEU A C 1
ATOM 874 O O . LEU A 1 108 ? 7.126 1.609 -20.420 1.00 92.88 108 LEU A O 1
ATOM 878 N N . SER A 1 109 ? 5.109 2.245 -19.671 1.00 89.56 109 SER A N 1
ATOM 879 C CA . SER A 1 109 ? 5.188 3.595 -20.236 1.00 89.56 109 SER A CA 1
ATOM 880 C C . SER A 1 109 ? 5.765 4.586 -19.226 1.00 89.56 109 SER A C 1
ATOM 882 O O . SER A 1 109 ? 5.315 4.651 -18.081 1.00 89.56 109 SER A O 1
ATOM 884 N N . THR A 1 110 ? 6.704 5.426 -19.666 1.00 87.94 110 THR A N 1
ATOM 885 C CA . THR A 1 110 ? 7.138 6.620 -18.919 1.00 87.94 110 THR A CA 1
ATOM 886 C C . THR A 1 110 ? 6.466 7.894 -19.430 1.00 87.94 110 THR A C 1
ATOM 888 O O . THR A 1 110 ? 6.832 8.991 -19.022 1.00 87.94 110 THR A O 1
ATOM 891 N N . GLY A 1 111 ? 5.446 7.787 -20.292 1.00 82.12 111 GLY A N 1
ATOM 892 C CA . GLY A 1 111 ? 4.799 8.941 -20.927 1.00 82.12 111 GLY A CA 1
ATOM 893 C C . GLY A 1 111 ? 4.216 9.957 -19.937 1.00 82.12 111 GLY A C 1
ATOM 894 O O . GLY A 1 111 ? 4.275 11.157 -20.189 1.00 82.12 111 GLY A O 1
ATOM 895 N N . LYS A 1 112 ? 3.727 9.493 -18.779 1.00 83.12 112 LYS A N 1
ATOM 896 C CA . LYS A 1 112 ? 3.219 10.349 -17.688 1.00 83.12 112 LYS A CA 1
ATOM 897 C C . LYS A 1 112 ? 4.313 10.861 -16.735 1.00 83.12 112 LYS A C 1
ATOM 899 O O . LYS A 1 112 ? 4.002 11.559 -15.777 1.00 83.12 112 LYS A O 1
ATOM 904 N N . ASN A 1 113 ? 5.579 10.523 -16.986 1.00 82.75 113 ASN A N 1
ATOM 905 C CA . ASN A 1 113 ? 6.739 10.948 -16.205 1.00 82.75 113 ASN A CA 1
ATOM 906 C C . ASN A 1 113 ? 7.948 11.221 -17.120 1.00 82.75 113 ASN A C 1
ATOM 908 O O . ASN A 1 113 ? 8.869 10.401 -17.214 1.00 82.75 113 ASN A O 1
ATOM 912 N N . PRO A 1 114 ? 7.962 12.378 -17.807 1.00 75.44 114 PRO A N 1
ATOM 913 C CA . PRO A 1 114 ? 9.018 12.719 -18.761 1.00 75.44 114 PRO A CA 1
ATOM 914 C C . PRO A 1 114 ? 10.398 12.868 -18.104 1.00 75.44 114 PRO A C 1
ATOM 916 O O . PRO A 1 114 ? 11.418 12.769 -18.782 1.00 75.44 114 PRO A O 1
ATOM 919 N N . GLU A 1 115 ? 10.448 13.068 -16.786 1.00 80.31 115 GLU A N 1
ATOM 920 C CA . GLU A 1 115 ? 11.683 13.207 -16.015 1.00 80.31 115 GLU A CA 1
ATOM 921 C C . GLU A 1 115 ? 12.247 11.873 -15.503 1.00 80.31 115 GLU A C 1
ATOM 923 O O . GLU A 1 115 ? 13.136 11.867 -14.638 1.00 80.31 115 GLU A O 1
ATOM 928 N N . PHE A 1 116 ? 11.734 10.738 -15.991 1.00 84.62 116 PHE A N 1
ATOM 929 C CA . PHE A 1 116 ? 12.213 9.429 -15.573 1.00 84.62 116 PHE A CA 1
ATOM 930 C C . PHE A 1 116 ? 13.731 9.300 -15.772 1.00 84.62 116 PHE A C 1
ATOM 932 O O . PHE A 1 116 ? 14.303 9.615 -16.821 1.00 84.62 116 PHE A O 1
ATOM 939 N N . ARG A 1 117 ? 14.390 8.796 -14.729 1.00 83.38 117 ARG A N 1
ATOM 940 C CA . ARG A 1 117 ? 15.810 8.444 -14.716 1.00 83.38 117 ARG A CA 1
ATOM 941 C C . ARG A 1 117 ? 15.950 7.035 -14.178 1.00 83.38 117 ARG A C 1
ATOM 943 O O . ARG A 1 117 ? 15.295 6.704 -13.195 1.00 83.38 117 ARG A O 1
ATOM 950 N N . THR A 1 118 ? 16.846 6.261 -14.777 1.00 83.12 118 THR A N 1
ATOM 951 C CA . THR A 1 118 ? 17.106 4.870 -14.409 1.00 83.12 118 THR A CA 1
ATOM 952 C C . THR A 1 118 ? 17.391 4.749 -12.907 1.00 83.12 118 THR A C 1
ATOM 954 O O . THR A 1 118 ? 18.369 5.295 -12.392 1.00 83.12 118 THR A O 1
ATOM 957 N N . HIS A 1 119 ? 16.511 4.048 -12.203 1.00 86.88 119 HIS A N 1
ATOM 958 C CA . HIS A 1 119 ? 16.594 3.740 -10.780 1.00 86.88 119 HIS A CA 1
ATOM 959 C C . HIS A 1 119 ? 15.822 2.451 -10.473 1.00 86.88 119 HIS A C 1
ATOM 961 O O . HIS A 1 119 ? 15.228 1.868 -11.378 1.00 86.88 119 HIS A O 1
ATOM 967 N N . ASP A 1 120 ? 15.810 2.015 -9.218 1.00 89.75 120 ASP A N 1
ATOM 968 C CA . ASP A 1 120 ? 14.946 0.911 -8.803 1.00 89.75 120 ASP A CA 1
ATOM 969 C C . ASP A 1 120 ? 13.464 1.275 -9.010 1.00 89.75 120 ASP A C 1
ATOM 971 O O . ASP A 1 120 ? 13.033 2.400 -8.712 1.00 89.75 120 ASP A O 1
ATOM 975 N N . ILE A 1 121 ? 12.695 0.311 -9.513 1.00 93.06 121 ILE A N 1
ATOM 976 C CA . ILE A 1 121 ? 11.262 0.433 -9.788 1.00 93.06 121 ILE A CA 1
ATOM 977 C C . ILE A 1 121 ? 10.528 -0.606 -8.955 1.00 93.06 121 ILE A C 1
ATOM 979 O O . ILE A 1 121 ? 10.880 -1.776 -8.962 1.00 93.06 121 ILE A O 1
ATOM 983 N N . TYR A 1 122 ? 9.489 -0.189 -8.248 1.00 94.06 122 TYR A N 1
ATOM 984 C CA . TYR A 1 122 ? 8.581 -1.08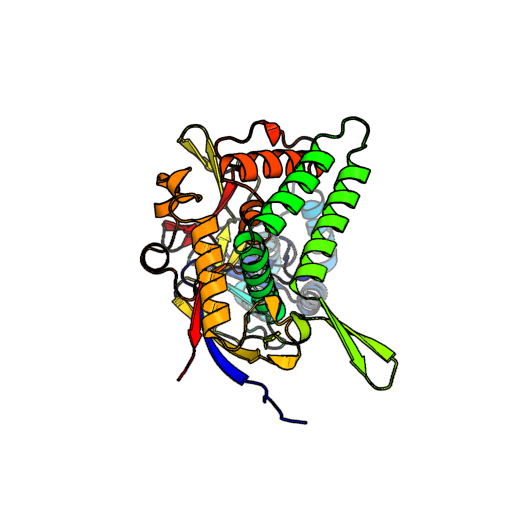9 -7.555 1.00 94.06 122 TYR A CA 1
ATOM 985 C C . TYR A 1 122 ? 7.302 -1.228 -8.377 1.00 94.06 122 TYR A C 1
ATOM 987 O O . TYR A 1 122 ? 6.555 -0.260 -8.533 1.00 94.06 122 TYR A O 1
ATOM 995 N N . LEU A 1 123 ? 7.067 -2.421 -8.907 1.00 95.06 123 LEU A N 1
ATOM 996 C CA . LEU A 1 123 ? 5.931 -2.741 -9.760 1.00 95.06 123 LEU A CA 1
ATOM 997 C C . LEU A 1 123 ? 4.650 -2.947 -8.957 1.00 95.06 123 LEU A C 1
ATOM 999 O O . LEU A 1 123 ? 4.673 -3.374 -7.798 1.00 95.06 123 LEU A O 1
ATOM 1003 N N . PHE A 1 124 ? 3.523 -2.664 -9.602 1.00 95.75 124 PHE A N 1
ATOM 1004 C CA . PHE A 1 124 ? 2.217 -3.017 -9.075 1.00 95.75 124 PHE A CA 1
ATOM 1005 C C . PHE A 1 124 ? 2.038 -4.541 -9.131 1.00 95.75 124 PHE A C 1
ATOM 1007 O O . PHE A 1 124 ? 2.493 -5.199 -10.071 1.00 95.75 124 PHE A O 1
ATOM 1014 N N . LEU A 1 125 ? 1.385 -5.114 -8.122 1.00 95.31 125 LEU A N 1
ATOM 1015 C CA . LEU A 1 125 ? 1.146 -6.550 -8.045 1.00 95.31 125 LEU A CA 1
ATOM 1016 C C . LEU A 1 125 ? 0.244 -7.028 -9.190 1.00 95.31 125 LEU A C 1
ATOM 1018 O O . LEU A 1 125 ? -0.794 -6.430 -9.469 1.00 95.31 125 LEU A O 1
ATOM 1022 N N . ARG A 1 126 ? 0.627 -8.137 -9.820 1.00 92.81 126 ARG A N 1
ATOM 1023 C CA . ARG A 1 126 ? -0.065 -8.728 -10.966 1.00 92.81 126 ARG A CA 1
ATOM 1024 C C . ARG A 1 126 ? -0.414 -10.187 -10.716 1.00 92.81 126 ARG A C 1
ATOM 1026 O O . ARG A 1 126 ? 0.245 -10.846 -9.916 1.00 92.81 126 ARG A O 1
ATOM 1033 N N . ASN A 1 127 ? -1.450 -10.673 -11.391 1.00 92.75 127 ASN A N 1
ATOM 1034 C CA . ASN A 1 127 ? -1.795 -12.092 -11.426 1.00 92.75 127 ASN A CA 1
ATOM 1035 C C . ASN A 1 127 ? -0.854 -12.863 -12.383 1.00 92.75 127 ASN A C 1
ATOM 1037 O O . ASN A 1 127 ? 0.059 -12.286 -12.975 1.00 92.75 127 ASN A O 1
ATOM 1041 N N . ALA A 1 128 ? -1.097 -14.165 -12.565 1.00 90.62 128 ALA A N 1
ATOM 1042 C CA . ALA A 1 128 ? -0.325 -15.015 -13.480 1.00 90.62 128 ALA A CA 1
ATOM 1043 C C . ALA A 1 128 ? -0.408 -14.592 -14.964 1.00 90.62 128 ALA A C 1
ATOM 1045 O O . ALA A 1 128 ? 0.431 -14.994 -15.761 1.00 90.62 128 ALA A O 1
ATOM 1046 N N . GLU A 1 129 ? -1.390 -13.766 -15.330 1.00 90.19 129 GLU A N 1
ATOM 1047 C CA . GLU A 1 129 ? -1.579 -13.211 -16.679 1.00 90.19 129 GLU A CA 1
ATOM 1048 C C . GLU A 1 129 ? -0.961 -11.806 -16.820 1.00 90.19 129 GLU A C 1
ATOM 1050 O O . GLU A 1 129 ? -1.225 -11.098 -17.789 1.00 90.19 129 GLU A O 1
ATOM 1055 N N . TYR A 1 130 ? -0.156 -11.367 -15.844 1.00 88.62 130 TYR A N 1
ATOM 1056 C CA . TYR A 1 130 ? 0.459 -10.035 -15.781 1.00 88.62 130 TYR A CA 1
ATOM 1057 C C . TYR A 1 130 ? -0.533 -8.860 -15.702 1.00 88.62 130 TYR A C 1
ATOM 1059 O O . TYR A 1 130 ? -0.157 -7.702 -15.920 1.00 88.62 130 TYR A O 1
ATOM 1067 N N . LEU A 1 131 ? -1.786 -9.123 -15.321 1.00 94.12 131 LEU A N 1
ATOM 1068 C CA . LEU A 1 131 ? -2.790 -8.089 -15.101 1.00 94.12 131 LEU A CA 1
ATOM 1069 C C . LEU A 1 131 ? -2.788 -7.618 -13.642 1.00 94.12 131 LEU A C 1
ATOM 1071 O O . LEU A 1 131 ? -2.754 -8.446 -12.724 1.00 94.12 131 LEU A O 1
ATOM 1075 N N . PRO A 1 132 ? -2.833 -6.298 -13.391 1.00 96.31 132 PRO A N 1
ATOM 1076 C CA . PRO A 1 132 ? -2.834 -5.766 -12.040 1.00 96.31 132 PRO A CA 1
ATOM 1077 C C . PRO A 1 132 ? -4.134 -6.074 -11.299 1.00 96.31 132 PRO A C 1
ATOM 1079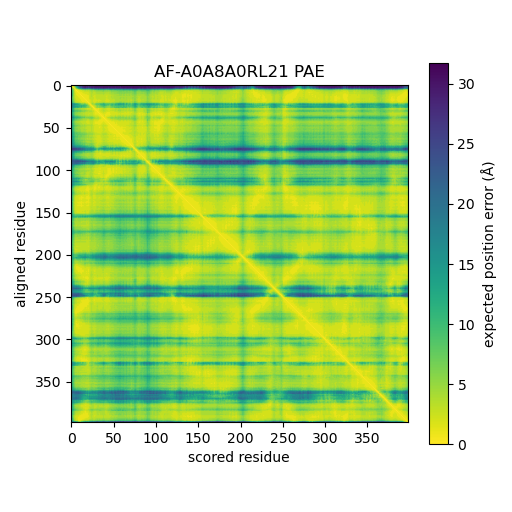 O O . PRO A 1 132 ? -5.226 -5.982 -11.859 1.00 96.31 132 PRO A O 1
ATOM 1082 N N . TYR A 1 133 ? -4.010 -6.388 -10.012 1.00 97.56 133 TYR A N 1
ATOM 1083 C CA . TYR A 1 133 ? -5.142 -6.627 -9.118 1.00 97.56 133 TYR A CA 1
ATOM 1084 C C . TYR A 1 133 ? -4.801 -6.221 -7.677 1.00 97.56 133 TYR A C 1
ATOM 1086 O O . TYR A 1 133 ? -3.637 -6.038 -7.316 1.00 97.56 133 TYR A O 1
ATOM 1094 N N . ILE A 1 134 ? -5.822 -6.066 -6.835 1.00 97.69 134 ILE A N 1
ATOM 1095 C CA . IL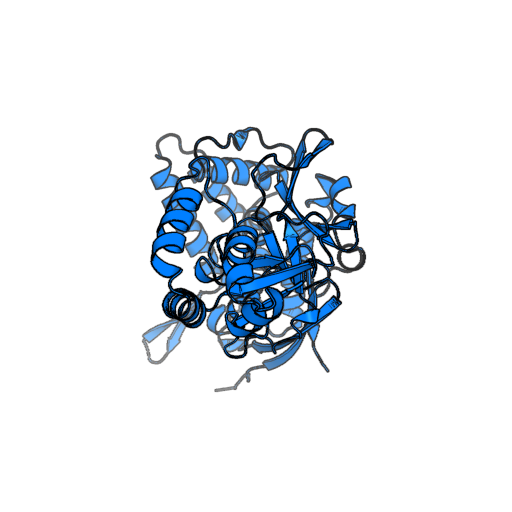E A 1 134 ? -5.665 -5.772 -5.410 1.00 97.69 134 ILE A CA 1
ATOM 1096 C C . ILE A 1 134 ? -5.959 -7.051 -4.614 1.00 97.69 134 ILE A C 1
ATOM 1098 O O . ILE A 1 134 ? -7.091 -7.538 -4.658 1.00 97.69 134 ILE A O 1
ATOM 1102 N N . PRO A 1 135 ? -4.998 -7.581 -3.835 1.00 97.12 135 PRO A N 1
ATOM 1103 C CA . PRO A 1 135 ? -5.236 -8.745 -2.996 1.00 97.12 135 PRO A CA 1
ATOM 1104 C C . PRO A 1 135 ? -6.298 -8.490 -1.937 1.00 97.12 135 PRO A C 1
ATOM 1106 O O . PRO A 1 135 ? -6.290 -7.453 -1.259 1.00 97.12 135 PRO A O 1
ATOM 1109 N N . GLY A 1 136 ? -7.126 -9.498 -1.691 1.00 97.56 136 GLY A N 1
ATOM 1110 C CA . GLY A 1 136 ? -8.128 -9.496 -0.639 1.00 97.56 136 GLY A CA 1
ATOM 1111 C C . GLY A 1 136 ? -7.496 -9.316 0.737 1.00 97.56 136 GLY A C 1
ATOM 1112 O O . GLY A 1 136 ? -8.067 -8.644 1.591 1.00 97.56 136 GLY A O 1
ATOM 1113 N N . SER A 1 137 ? -6.264 -9.797 0.938 1.00 95.62 137 SER A N 1
ATOM 1114 C CA . SER A 1 137 ? -5.475 -9.563 2.156 1.00 95.62 137 SER A CA 1
ATOM 1115 C C . SER A 1 137 ? -5.137 -8.084 2.385 1.00 95.62 137 SER A C 1
ATOM 1117 O O . SER A 1 137 ? -5.184 -7.612 3.522 1.00 95.62 137 SER A O 1
ATOM 1119 N N . SER A 1 138 ? -4.860 -7.321 1.321 1.00 96.31 138 SER A N 1
ATOM 1120 C CA . SER A 1 138 ? -4.583 -5.881 1.411 1.00 96.31 138 SER A CA 1
ATOM 1121 C C . SER A 1 138 ? -5.834 -5.091 1.790 1.00 96.31 138 SER A C 1
ATOM 1123 O O . SER A 1 138 ? -5.763 -4.192 2.632 1.00 96.31 138 SER A O 1
ATOM 1125 N N . ILE A 1 139 ? -6.982 -5.450 1.207 1.00 97.88 139 ILE A N 1
ATOM 1126 C CA . ILE A 1 139 ? -8.282 -4.845 1.529 1.00 97.88 139 ILE A CA 1
ATOM 1127 C C . ILE A 1 139 ? -8.690 -5.227 2.955 1.00 97.88 139 ILE A C 1
ATOM 1129 O O . ILE A 1 139 ? -8.997 -4.357 3.770 1.00 97.88 139 ILE A O 1
ATOM 1133 N N . LYS A 1 140 ? -8.611 -6.519 3.293 1.00 97.25 140 LYS A N 1
ATOM 1134 C CA . LYS A 1 140 ? -8.952 -7.052 4.615 1.00 97.25 140 LYS A CA 1
ATOM 1135 C C . LYS A 1 140 ? -8.120 -6.415 5.722 1.00 97.25 140 LYS A C 1
ATOM 1137 O O . LYS A 1 140 ? -8.700 -6.011 6.720 1.00 97.25 140 LYS A O 1
ATOM 1142 N N . GLY A 1 141 ? -6.810 -6.243 5.540 1.00 95.88 141 GLY A N 1
ATOM 1143 C CA . GLY A 1 141 ? -5.959 -5.581 6.536 1.00 95.88 141 GLY A CA 1
ATOM 1144 C C . GLY A 1 141 ? -6.330 -4.109 6.776 1.00 95.88 141 GLY A C 1
ATOM 1145 O O . GLY A 1 141 ? -6.233 -3.608 7.899 1.00 95.88 141 GLY A O 1
ATOM 1146 N N . ALA A 1 142 ? -6.803 -3.400 5.746 1.00 97.12 142 ALA A N 1
ATOM 1147 C CA . ALA A 1 142 ? -7.304 -2.035 5.909 1.00 97.12 142 ALA A CA 1
ATOM 1148 C C . ALA A 1 142 ? -8.657 -1.996 6.641 1.00 97.12 142 ALA A C 1
ATOM 1150 O O . ALA A 1 142 ? -8.829 -1.167 7.538 1.00 97.12 142 ALA A O 1
ATOM 1151 N N . LEU A 1 143 ? -9.575 -2.918 6.324 1.00 97.56 143 LEU A N 1
ATOM 1152 C CA . LEU A 1 143 ? -10.839 -3.082 7.054 1.00 97.56 143 LEU A CA 1
ATOM 1153 C C . LEU A 1 143 ? -10.597 -3.464 8.519 1.00 97.56 143 LEU A C 1
ATOM 1155 O O . LEU A 1 143 ? -11.187 -2.870 9.414 1.00 97.56 143 LEU A O 1
ATOM 1159 N N . GLU A 1 144 ? -9.676 -4.390 8.778 1.00 96.06 144 GLU A N 1
ATOM 1160 C CA . GLU A 1 144 ? -9.264 -4.792 10.123 1.00 96.06 144 GLU A CA 1
ATOM 1161 C C . GLU A 1 144 ? -8.765 -3.593 10.932 1.00 96.06 144 GLU A C 1
ATOM 1163 O O . GLU A 1 144 ? -9.216 -3.357 12.050 1.00 96.06 144 GLU A O 1
ATOM 1168 N N . THR A 1 145 ? -7.912 -2.758 10.335 1.00 96.06 145 THR A N 1
ATOM 1169 C CA . THR A 1 145 ? -7.416 -1.540 10.990 1.00 96.06 145 THR A CA 1
ATOM 1170 C C . THR A 1 145 ? -8.548 -0.542 11.291 1.00 96.06 145 THR A C 1
ATOM 1172 O O . THR A 1 145 ? -8.520 0.135 12.327 1.00 96.06 145 THR A O 1
ATOM 1175 N N . ALA A 1 146 ? -9.546 -0.434 10.405 1.00 96.56 146 ALA A N 1
ATOM 1176 C CA . ALA A 1 146 ? -10.727 0.400 10.625 1.00 96.56 146 ALA A CA 1
ATOM 1177 C C . ALA A 1 146 ? -11.574 -0.120 11.796 1.00 96.56 146 ALA A C 1
ATOM 1179 O O . ALA A 1 146 ? -11.862 0.642 12.719 1.00 96.56 146 ALA A O 1
ATOM 1180 N N . LEU A 1 147 ? -11.871 -1.422 11.813 1.00 96.50 147 LEU A N 1
ATOM 1181 C CA . LEU A 1 147 ? -12.619 -2.086 12.883 1.00 96.50 147 LEU A CA 1
ATOM 1182 C C . LEU A 1 147 ? -11.901 -1.996 14.237 1.00 96.50 147 LEU A C 1
ATOM 1184 O O . LEU A 1 147 ? -12.530 -1.655 15.237 1.00 96.50 147 LEU A O 1
ATOM 1188 N N . LEU A 1 148 ? -10.580 -2.209 14.273 1.00 95.81 148 LEU A N 1
ATOM 1189 C CA . LEU A 1 148 ? -9.770 -2.023 15.483 1.00 95.81 148 LEU A CA 1
ATOM 1190 C C . LEU A 1 148 ? -9.850 -0.587 16.003 1.00 95.81 148 LEU A C 1
ATOM 1192 O O . LEU A 1 148 ? -10.025 -0.358 17.198 1.00 95.81 148 LEU A O 1
ATOM 1196 N N . SER A 1 149 ? -9.728 0.394 15.106 1.00 94.69 149 SER A N 1
ATOM 1197 C CA . SER A 1 149 ? -9.791 1.805 15.494 1.00 94.69 149 SER A CA 1
ATOM 1198 C C . SER A 1 149 ? -11.162 2.163 16.047 1.00 94.69 149 SER A C 1
ATOM 1200 O O . SER A 1 149 ? -11.250 2.844 17.067 1.00 94.69 149 SER A O 1
ATOM 1202 N N . TYR A 1 150 ? -12.223 1.672 15.407 1.00 94.31 150 TYR A N 1
ATOM 1203 C CA . TYR A 1 150 ? -13.586 1.839 15.884 1.00 94.31 150 TYR A CA 1
ATOM 1204 C C . TYR A 1 150 ? -13.750 1.239 17.286 1.00 94.31 150 TYR A C 1
ATOM 1206 O O . TYR A 1 150 ? -14.101 1.970 18.211 1.00 94.31 150 TYR A O 1
ATOM 1214 N N . PHE A 1 151 ? -13.359 -0.024 17.486 1.00 93.94 151 PHE A N 1
ATOM 1215 C CA . PHE A 1 151 ? -13.399 -0.706 18.784 1.00 93.94 151 PHE A CA 1
ATOM 1216 C C . PHE A 1 151 ? -12.655 0.056 19.892 1.00 93.94 151 PHE A C 1
ATOM 1218 O O . PHE A 1 151 ? -13.201 0.268 20.976 1.00 93.94 151 PHE A O 1
ATOM 1225 N N . CYS A 1 152 ? -11.428 0.511 19.620 1.00 93.56 152 CYS A N 1
ATOM 1226 C CA . CYS A 1 152 ? -10.637 1.281 20.580 1.00 93.56 152 CYS A CA 1
ATOM 1227 C C . CYS A 1 152 ? -11.257 2.647 20.887 1.00 93.56 152 CYS A C 1
ATOM 1229 O O . CYS A 1 152 ? -11.227 3.099 22.030 1.00 93.56 152 CYS A O 1
ATOM 1231 N N . SER A 1 153 ? -11.799 3.319 19.871 1.00 88.88 153 SER A N 1
ATOM 1232 C CA . SER A 1 153 ? -12.307 4.682 20.002 1.00 88.88 153 SER A CA 1
ATOM 1233 C C . SER A 1 153 ? -13.694 4.754 20.649 1.00 88.88 153 SER A C 1
ATOM 1235 O O . SER A 1 153 ? -13.953 5.719 21.367 1.00 88.88 153 SER A O 1
ATOM 1237 N N . ALA A 1 154 ? -14.552 3.753 20.443 1.00 83.00 154 ALA A N 1
ATOM 1238 C CA . ALA A 1 154 ? -15.948 3.767 20.880 1.00 83.00 154 ALA A CA 1
ATOM 1239 C C . ALA A 1 154 ? -16.127 3.530 22.391 1.00 83.00 154 ALA A C 1
ATOM 1241 O O . ALA A 1 154 ? -17.164 3.876 22.949 1.00 83.00 154 ALA A O 1
ATOM 1242 N N . LYS A 1 155 ? -15.127 2.951 23.071 1.00 80.25 155 LYS A N 1
ATOM 1243 C CA . LYS A 1 155 ? -15.183 2.616 24.503 1.00 80.25 155 LYS A CA 1
ATOM 1244 C C . LYS A 1 155 ? -14.086 3.356 25.265 1.00 80.25 155 LYS A C 1
ATOM 1246 O O . LYS A 1 155 ? -12.913 2.992 25.171 1.00 80.25 155 LYS A O 1
ATOM 1251 N N . THR A 1 156 ? -14.466 4.365 26.053 1.00 78.75 156 THR A N 1
ATOM 1252 C CA . THR A 1 156 ? -13.542 5.217 26.834 1.00 78.75 156 THR A CA 1
ATOM 1253 C C . THR A 1 156 ? -12.573 4.399 27.689 1.00 78.75 156 THR A C 1
ATOM 1255 O O . THR A 1 156 ? -11.365 4.616 27.615 1.00 78.75 156 THR A O 1
ATOM 1258 N N . GLY A 1 157 ? -13.067 3.372 28.389 1.00 88.88 157 GLY A N 1
ATOM 1259 C CA . GLY A 1 157 ? -12.223 2.490 29.202 1.00 88.88 157 GLY A CA 1
ATOM 1260 C C . GLY A 1 157 ? -11.157 1.722 28.405 1.00 88.88 157 GLY A C 1
ATOM 1261 O O . GLY A 1 157 ? -10.041 1.540 28.887 1.00 88.88 157 GLY A O 1
ATOM 1262 N N . ILE A 1 158 ? -11.450 1.314 27.162 1.00 90.56 158 ILE A N 1
ATOM 1263 C CA . ILE A 1 158 ? -10.479 0.623 26.293 1.00 90.56 158 ILE A CA 1
ATOM 1264 C C . ILE A 1 158 ? -9.397 1.599 25.838 1.00 90.56 158 ILE A C 1
ATOM 1266 O O . ILE A 1 158 ? -8.205 1.299 25.955 1.00 90.56 158 ILE A O 1
ATOM 1270 N N . ARG A 1 159 ? -9.815 2.777 25.360 1.00 92.75 159 ARG A N 1
ATOM 1271 C CA . ARG A 1 159 ? -8.917 3.858 24.946 1.00 92.75 159 ARG A CA 1
ATOM 1272 C C . ARG A 1 159 ? -7.933 4.206 26.060 1.00 92.75 159 ARG A C 1
ATOM 1274 O O . ARG A 1 159 ? -6.726 4.153 25.848 1.00 92.75 159 ARG A O 1
ATOM 1281 N N . GLU A 1 160 ? -8.436 4.512 27.252 1.00 92.75 160 GLU A N 1
ATOM 1282 C CA . GLU A 1 160 ? -7.617 4.946 28.387 1.00 92.75 160 GLU A CA 1
ATOM 1283 C C . GLU A 1 160 ? -6.676 3.854 28.891 1.00 92.75 160 GLU A C 1
ATOM 1285 O O . GLU A 1 160 ? -5.502 4.132 29.151 1.00 92.75 160 GLU A O 1
ATOM 1290 N N . ARG A 1 161 ? -7.156 2.607 28.986 1.00 95.06 161 ARG A N 1
ATOM 1291 C CA . ARG A 1 161 ? -6.344 1.473 29.439 1.00 95.06 161 ARG A CA 1
ATOM 1292 C C . ARG A 1 161 ? -5.168 1.221 28.499 1.00 95.06 161 ARG A C 1
ATOM 1294 O O . ARG A 1 161 ? -4.029 1.104 28.957 1.00 95.06 161 ARG A O 1
ATOM 1301 N N . TYR A 1 162 ? -5.416 1.152 27.191 1.00 96.06 162 TYR A N 1
ATOM 1302 C CA . TYR A 1 162 ? -4.353 0.895 26.217 1.00 96.06 162 TYR A CA 1
ATOM 1303 C C . TYR A 1 162 ? -3.450 2.107 25.991 1.00 96.06 162 TYR A C 1
ATOM 1305 O O . TYR A 1 162 ? -2.233 1.934 25.905 1.00 96.06 162 TYR A O 1
ATOM 1313 N N . GLY A 1 163 ? -4.004 3.322 25.979 1.00 95.31 163 GLY A N 1
ATOM 1314 C CA . GLY A 1 163 ? -3.228 4.559 25.928 1.00 95.31 163 GLY A CA 1
ATOM 1315 C C . GLY A 1 163 ? -2.252 4.671 27.102 1.00 95.31 163 GLY A C 1
ATOM 1316 O O . GLY A 1 163 ? -1.050 4.839 26.891 1.00 95.31 163 GLY A O 1
ATOM 1317 N N . SER A 1 164 ? -2.737 4.472 28.334 1.00 95.31 164 SER A N 1
ATOM 1318 C CA . SER A 1 164 ? -1.914 4.501 29.554 1.00 95.31 164 SER A CA 1
ATOM 1319 C C . SER A 1 164 ? -0.851 3.403 29.564 1.00 95.31 164 SER A C 1
ATOM 1321 O O . SER A 1 164 ? 0.296 3.652 29.930 1.00 95.31 164 SER A O 1
ATOM 1323 N N . ARG A 1 165 ? -1.192 2.194 29.102 1.00 96.00 165 ARG A N 1
ATOM 1324 C CA . ARG A 1 165 ? -0.239 1.084 28.990 1.00 96.00 165 ARG A CA 1
ATOM 1325 C C . ARG A 1 165 ? 0.898 1.394 28.017 1.00 96.00 165 ARG A C 1
ATOM 1327 O O . ARG A 1 165 ? 2.061 1.180 28.353 1.00 96.00 165 ARG A O 1
ATOM 1334 N N . VAL A 1 166 ? 0.578 1.893 26.820 1.00 96.50 166 VAL A N 1
ATOM 1335 C CA . VAL A 1 166 ? 1.589 2.280 25.822 1.00 96.50 166 VAL A CA 1
ATOM 1336 C C . VAL A 1 166 ? 2.447 3.427 26.353 1.00 96.50 166 VAL A C 1
ATOM 1338 O O . VAL A 1 166 ? 3.671 3.366 26.248 1.00 96.50 166 VAL A O 1
ATOM 1341 N N . PHE A 1 167 ? 1.832 4.430 26.984 1.00 95.62 167 PHE A N 1
ATOM 1342 C CA . PHE A 1 167 ? 2.553 5.527 27.622 1.00 95.62 167 PHE A CA 1
ATOM 1343 C C . PHE A 1 167 ? 3.529 5.023 28.696 1.00 95.62 167 PHE A C 1
ATOM 1345 O O . PHE A 1 167 ? 4.709 5.368 28.642 1.00 95.62 167 PHE A O 1
ATOM 1352 N N . GLY A 1 168 ? 3.080 4.171 29.622 1.00 95.50 168 GLY A N 1
ATOM 1353 C CA . GLY A 1 168 ? 3.919 3.600 30.680 1.00 95.50 168 GLY A CA 1
ATOM 1354 C C . GLY A 1 168 ? 5.110 2.817 30.125 1.00 95.50 168 GLY A C 1
ATOM 1355 O O . GLY A 1 168 ? 6.248 3.085 30.498 1.00 95.50 168 GLY A O 1
ATOM 1356 N N . LEU A 1 169 ? 4.877 1.938 29.142 1.00 95.75 169 LEU A N 1
ATOM 1357 C CA . LEU A 1 169 ? 5.943 1.177 28.474 1.00 95.75 169 LEU A CA 1
ATOM 1358 C C . LEU A 1 169 ? 7.008 2.078 27.829 1.00 95.75 169 LEU A C 1
ATOM 1360 O O . LEU A 1 169 ? 8.198 1.760 27.848 1.00 95.75 169 LEU A O 1
ATOM 1364 N N . LEU A 1 170 ? 6.596 3.193 27.223 1.00 93.25 170 LEU A N 1
ATOM 1365 C CA . LEU A 1 170 ? 7.517 4.116 26.560 1.00 93.25 170 LEU A CA 1
ATOM 1366 C C . LEU A 1 170 ? 8.300 4.976 27.563 1.00 93.25 170 LEU A C 1
ATOM 1368 O O . LEU A 1 170 ? 9.462 5.288 27.292 1.00 93.25 170 LEU A O 1
ATOM 1372 N N . ASN A 1 171 ? 7.693 5.321 28.703 1.00 92.69 171 ASN A N 1
ATOM 1373 C CA . ASN A 1 171 ? 8.280 6.151 29.763 1.00 92.69 171 ASN A CA 1
ATOM 1374 C C . ASN A 1 171 ? 9.111 5.377 30.795 1.00 92.69 171 ASN A C 1
ATOM 1376 O O . ASN A 1 171 ? 9.798 6.002 31.595 1.00 92.69 171 ASN A O 1
ATOM 1380 N N . ASP A 1 172 ? 9.079 4.046 30.784 1.00 93.38 172 ASP A N 1
ATOM 1381 C CA . ASP A 1 172 ? 9.888 3.255 31.706 1.00 93.38 172 ASP A CA 1
ATOM 1382 C C . ASP A 1 172 ? 11.384 3.376 31.357 1.00 93.38 172 ASP A C 1
ATOM 1384 O O . ASP A 1 172 ? 11.846 2.866 30.329 1.00 93.38 172 ASP A O 1
ATOM 1388 N N . ASN A 1 173 ? 12.142 4.083 32.196 1.00 90.06 173 ASN A N 1
ATOM 1389 C CA . ASN A 1 173 ? 13.581 4.297 32.019 1.00 90.06 173 ASN A CA 1
ATOM 1390 C C . ASN A 1 173 ? 14.415 3.044 32.331 1.00 90.06 173 ASN A C 1
ATOM 1392 O O . ASN A 1 173 ? 15.544 2.941 31.854 1.00 90.06 173 ASN A O 1
ATOM 1396 N N . ASN A 1 174 ? 13.859 2.069 33.057 1.00 93.94 174 ASN A N 1
ATOM 1397 C CA . ASN A 1 174 ? 14.534 0.811 33.378 1.00 93.94 174 ASN A CA 1
ATOM 1398 C C . ASN A 1 174 ? 14.462 -0.196 32.215 1.00 93.94 174 ASN A C 1
ATOM 1400 O O . ASN A 1 174 ? 15.245 -1.146 32.156 1.00 93.94 174 ASN A O 1
ATOM 1404 N N . MET A 1 175 ? 13.544 -0.001 31.260 1.00 93.00 175 MET A N 1
ATOM 1405 C CA . MET A 1 175 ? 13.400 -0.879 30.097 1.00 93.00 175 MET A CA 1
ATOM 1406 C C . MET A 1 175 ? 14.330 -0.500 28.940 1.00 93.00 175 MET A C 1
ATOM 1408 O O . MET A 1 175 ? 14.280 0.602 28.387 1.00 93.00 175 MET A O 1
ATOM 1412 N N . LYS A 1 176 ? 15.090 -1.485 28.450 1.00 92.81 176 LYS A N 1
ATOM 1413 C CA . LYS A 1 176 ? 15.874 -1.363 27.212 1.00 92.81 176 LYS A CA 1
ATOM 1414 C C . LYS A 1 176 ? 14.947 -1.225 25.989 1.00 92.81 176 LYS A C 1
ATOM 1416 O O . LYS A 1 176 ? 13.856 -1.803 25.975 1.00 92.81 176 LYS A O 1
ATOM 1421 N N . PRO A 1 177 ? 15.387 -0.579 24.888 1.00 90.31 177 PRO A N 1
ATOM 1422 C CA . PRO A 1 177 ? 14.564 -0.403 23.684 1.00 90.31 177 PRO A CA 1
ATOM 1423 C C . PRO A 1 177 ? 13.966 -1.702 23.122 1.00 90.31 177 PRO A C 1
ATOM 1425 O O . PRO A 1 177 ? 12.820 -1.720 22.686 1.00 90.31 177 PRO A O 1
ATOM 1428 N N . GLN A 1 178 ? 14.704 -2.815 23.167 1.00 92.31 178 GLN A N 1
ATOM 1429 C CA . GLN A 1 178 ? 14.217 -4.127 22.714 1.00 92.31 178 GLN A CA 1
ATOM 1430 C C . GLN A 1 178 ? 13.045 -4.645 23.566 1.00 92.31 178 GLN A C 1
ATOM 1432 O O . GLN A 1 178 ? 12.092 -5.208 23.025 1.00 92.31 178 GLN A O 1
ATOM 1437 N N . GLN A 1 179 ? 13.081 -4.420 24.884 1.00 94.62 179 GLN A N 1
ATOM 1438 C CA . GLN A 1 179 ? 11.990 -4.784 25.791 1.00 94.62 179 GLN A CA 1
ATOM 1439 C C . GLN A 1 179 ? 10.753 -3.930 25.506 1.00 94.62 179 GLN A C 1
ATOM 1441 O O . GLN A 1 179 ? 9.657 -4.481 25.398 1.00 94.62 179 GLN A O 1
ATOM 1446 N N . LYS A 1 180 ? 10.939 -2.624 25.263 1.00 94.75 180 LYS A N 1
ATOM 1447 C CA . LYS A 1 180 ? 9.860 -1.717 24.837 1.00 94.75 180 LYS A CA 1
ATOM 1448 C C . LYS A 1 180 ? 9.211 -2.191 23.535 1.00 94.75 180 LYS A C 1
ATOM 1450 O O . LYS A 1 180 ? 7.997 -2.354 23.497 1.00 94.75 180 LYS A O 1
ATOM 1455 N N . LYS A 1 181 ? 9.999 -2.525 22.502 1.00 93.56 181 LYS A N 1
ATOM 1456 C CA . LYS A 1 181 ? 9.483 -3.090 21.233 1.00 93.56 181 LYS A CA 1
ATOM 1457 C C . LYS A 1 181 ? 8.650 -4.349 21.452 1.00 93.56 181 LYS A C 1
ATOM 1459 O O . LYS A 1 181 ? 7.546 -4.457 20.926 1.00 93.56 181 LYS A O 1
ATOM 1464 N N . LYS A 1 182 ? 9.153 -5.287 22.261 1.00 95.38 182 LYS A N 1
ATOM 1465 C CA . LYS A 1 182 ? 8.435 -6.527 22.587 1.00 95.38 182 LYS A CA 1
ATOM 1466 C C . LYS A 1 182 ? 7.138 -6.242 23.352 1.00 95.38 182 LYS A C 1
ATOM 1468 O O . LYS A 1 182 ? 6.119 -6.868 23.073 1.00 95.38 182 LYS A O 1
ATOM 1473 N N . GLY A 1 183 ? 7.157 -5.292 24.288 1.00 96.56 183 GLY A N 1
ATOM 1474 C CA . GLY A 1 183 ? 5.979 -4.837 25.032 1.00 96.56 183 GLY A CA 1
ATOM 1475 C C . GLY A 1 183 ? 4.920 -4.184 24.140 1.00 96.56 183 GLY A C 1
ATOM 1476 O O . GLY A 1 183 ? 3.736 -4.491 24.278 1.00 96.56 183 GLY A O 1
ATOM 1477 N N . LEU A 1 184 ? 5.340 -3.353 23.182 1.00 95.50 184 LEU A N 1
ATOM 1478 C CA . LEU A 1 184 ? 4.461 -2.755 22.174 1.00 95.50 184 LEU A CA 1
ATOM 1479 C C . LEU A 1 184 ? 3.829 -3.830 21.282 1.00 95.50 184 LEU A C 1
ATOM 1481 O O . LEU A 1 184 ? 2.613 -3.836 21.127 1.00 95.50 184 LEU A O 1
ATOM 1485 N N . GLY A 1 185 ? 4.619 -4.787 20.779 1.00 95.88 185 GLY A N 1
ATOM 1486 C CA . GLY A 1 185 ? 4.103 -5.902 19.974 1.00 95.88 185 GLY A CA 1
ATOM 1487 C C . GLY A 1 185 ? 3.100 -6.777 20.735 1.00 95.88 185 GLY A C 1
ATOM 1488 O O . GLY A 1 185 ? 2.049 -7.122 20.206 1.00 95.88 185 GLY A O 1
ATOM 1489 N N . ARG A 1 186 ? 3.366 -7.070 22.017 1.00 97.25 186 ARG A N 1
ATOM 1490 C CA . ARG A 1 186 ? 2.403 -7.764 22.893 1.00 97.25 186 ARG A CA 1
ATOM 1491 C C . ARG A 1 186 ? 1.124 -6.958 23.099 1.00 97.25 186 ARG A C 1
ATOM 1493 O O . ARG A 1 186 ? 0.050 -7.540 23.125 1.00 97.25 186 ARG A O 1
ATOM 1500 N N . THR A 1 187 ? 1.239 -5.642 23.263 1.00 96.94 187 THR A N 1
ATOM 1501 C CA . THR A 1 187 ? 0.080 -4.762 23.464 1.00 96.94 187 THR A CA 1
ATOM 1502 C C . THR A 1 187 ? -0.773 -4.685 22.199 1.00 96.94 187 THR A C 1
ATOM 1504 O O . THR A 1 187 ? -1.986 -4.800 22.302 1.00 96.94 187 THR A O 1
ATOM 1507 N N . ALA A 1 188 ? -0.160 -4.588 21.015 1.00 95.56 188 ALA A N 1
ATOM 1508 C CA . ALA A 1 188 ? -0.873 -4.658 19.738 1.00 95.56 188 ALA A CA 1
ATOM 1509 C C . ALA A 1 188 ? -1.654 -5.976 19.600 1.00 95.56 188 ALA A C 1
ATOM 1511 O O . ALA A 1 188 ? -2.861 -5.947 19.384 1.00 95.56 188 ALA A O 1
ATOM 1512 N N . LYS A 1 189 ? -0.997 -7.115 19.868 1.00 96.25 189 LYS A N 1
ATOM 1513 C CA . LYS A 1 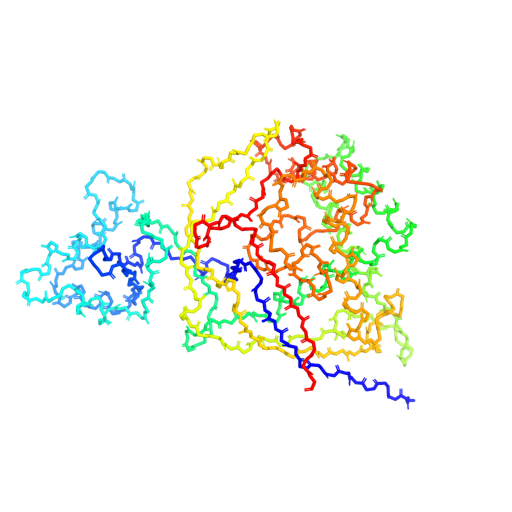189 ? -1.647 -8.433 19.858 1.00 96.25 189 LYS A CA 1
ATOM 1514 C C . LYS A 1 189 ? -2.825 -8.517 20.838 1.00 96.25 189 LYS A C 1
ATOM 1516 O O . LYS A 1 189 ? -3.850 -9.095 20.509 1.00 96.25 189 LYS A O 1
ATOM 1521 N N . GLN A 1 190 ? -2.697 -7.944 22.035 1.00 96.44 190 GLN A N 1
ATOM 1522 C CA . GLN A 1 190 ? -3.785 -7.935 23.019 1.00 96.44 190 GLN A CA 1
ATOM 1523 C C . GLN A 1 190 ? -4.983 -7.101 22.568 1.00 96.44 190 GLN A C 1
ATOM 1525 O O . GLN A 1 190 ? -6.113 -7.524 22.781 1.00 96.44 190 GLN A O 1
ATOM 1530 N N . ILE A 1 191 ? -4.746 -5.954 21.923 1.00 95.19 191 ILE A N 1
ATOM 1531 C CA . ILE A 1 191 ? -5.820 -5.142 21.341 1.00 95.19 191 ILE A CA 1
ATOM 1532 C C . ILE A 1 191 ? -6.559 -5.950 20.267 1.00 95.19 191 ILE A C 1
ATOM 1534 O O . ILE A 1 191 ? -7.786 -5.982 20.280 1.00 95.19 191 ILE A O 1
ATOM 1538 N N . GLU A 1 192 ? -5.829 -6.632 19.379 1.00 95.06 192 GLU A N 1
ATOM 1539 C CA . GLU A 1 192 ? -6.411 -7.492 18.337 1.00 95.06 192 GLU A CA 1
ATOM 1540 C C . GLU A 1 192 ? -7.228 -8.647 18.925 1.00 95.06 192 GLU A C 1
ATOM 1542 O O . GLU A 1 192 ? -8.380 -8.851 18.541 1.00 95.06 192 GLU A O 1
ATOM 1547 N N . GLU A 1 193 ? -6.665 -9.378 19.890 1.00 94.81 193 GLU A N 1
ATOM 1548 C CA . GLU A 1 193 ? -7.352 -10.491 20.549 1.00 94.81 193 GLU A CA 1
ATOM 1549 C C . GLU A 1 193 ? -8.587 -10.012 21.325 1.00 94.81 193 GLU A C 1
ATOM 1551 O O . GLU A 1 193 ? -9.626 -10.658 21.271 1.00 94.81 193 GLU A O 1
ATOM 1556 N N . GLU A 1 194 ? -8.530 -8.871 22.012 1.00 94.56 194 GLU A N 1
ATOM 1557 C CA . GLU A 1 194 ? -9.693 -8.350 22.734 1.00 94.56 194 GLU A CA 1
ATOM 1558 C C . GLU A 1 194 ? -10.783 -7.824 21.794 1.00 94.56 194 GLU A C 1
ATOM 1560 O O . GLU A 1 194 ? -11.971 -7.985 22.090 1.00 94.56 194 GLU A O 1
ATOM 1565 N N . ALA A 1 195 ? -10.400 -7.211 20.672 1.00 94.06 195 ALA A N 1
ATOM 1566 C CA . ALA A 1 195 ? -11.340 -6.700 19.684 1.00 94.06 195 ALA A CA 1
ATOM 1567 C C . ALA A 1 195 ? -12.062 -7.834 18.953 1.00 94.06 195 ALA A C 1
ATOM 1569 O O . ALA A 1 195 ? -13.282 -7.791 18.805 1.00 94.06 195 ALA A O 1
ATOM 1570 N N . PHE A 1 196 ? -11.320 -8.846 18.503 1.00 94.81 196 PHE A N 1
ATOM 1571 C CA . PHE A 1 196 ? -11.839 -9.842 17.572 1.00 94.81 196 PHE A CA 1
ATOM 1572 C C . PHE A 1 196 ? -12.087 -11.205 18.206 1.00 94.81 196 PHE A C 1
ATOM 1574 O O . PHE A 1 196 ? -13.083 -11.848 17.878 1.00 94.81 196 PHE A O 1
ATOM 1581 N N . ASP A 1 197 ? -11.214 -11.675 19.090 1.00 94.88 197 ASP A N 1
ATOM 1582 C CA . ASP A 1 197 ? -11.333 -13.030 19.613 1.00 94.88 197 ASP A CA 1
ATOM 1583 C C . ASP A 1 197 ? -12.374 -13.106 20.737 1.00 94.88 197 ASP A C 1
ATOM 1585 O O . ASP A 1 197 ? -12.548 -12.202 21.566 1.00 94.88 197 ASP A O 1
ATOM 1589 N N . TRP A 1 198 ? -13.069 -14.236 20.769 1.00 93.00 198 TRP A N 1
ATOM 1590 C CA . TRP A 1 198 ? -14.035 -14.566 21.806 1.00 93.00 198 TRP A CA 1
ATOM 1591 C C . TRP A 1 198 ? -14.057 -16.075 22.046 1.00 93.00 198 TRP A C 1
ATOM 1593 O O . TRP A 1 198 ? -13.560 -16.862 21.236 1.00 93.00 198 TRP A O 1
ATOM 1603 N N . GLU A 1 199 ? -14.592 -16.479 23.193 1.00 91.81 199 GLU A N 1
ATOM 1604 C CA . GLU A 1 199 ? -14.703 -17.882 23.583 1.00 91.81 199 GLU A CA 1
ATOM 1605 C C . GLU A 1 199 ? -16.165 -18.300 23.663 1.00 91.81 199 GLU A C 1
ATOM 1607 O O . GLU A 1 199 ? -17.037 -17.526 24.058 1.00 91.81 199 GLU A O 1
ATOM 1612 N N . THR A 1 200 ? -16.421 -19.550 23.300 1.00 88.31 200 THR A N 1
ATOM 1613 C CA . THR A 1 200 ? -17.718 -20.200 23.462 1.00 88.31 200 THR A CA 1
ATOM 1614 C C . THR A 1 200 ? -17.526 -21.619 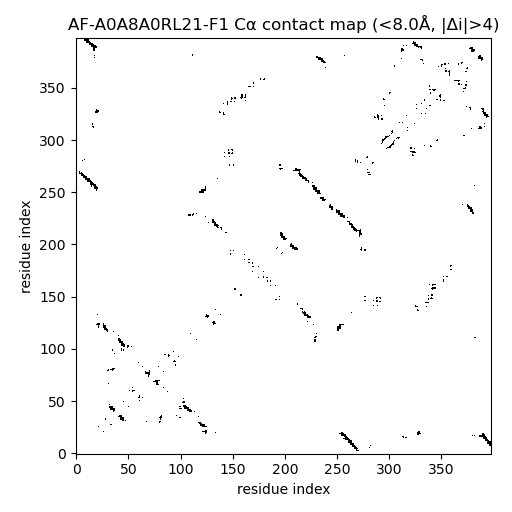23.968 1.00 88.31 200 THR A C 1
ATOM 1616 O O . THR A 1 200 ? -16.445 -22.193 23.822 1.00 88.31 200 THR A O 1
ATOM 1619 N N . GLU A 1 201 ? -18.567 -22.204 24.545 1.00 89.00 201 GLU A N 1
ATOM 1620 C CA . GLU A 1 201 ? -18.562 -23.600 24.964 1.00 89.00 201 GLU A CA 1
ATOM 1621 C C . GLU A 1 201 ? -19.440 -24.432 24.037 1.00 89.00 201 GLU A C 1
ATOM 1623 O O . GLU A 1 201 ? -20.598 -24.105 23.775 1.00 89.00 201 GLU A O 1
ATOM 1628 N N . ARG A 1 20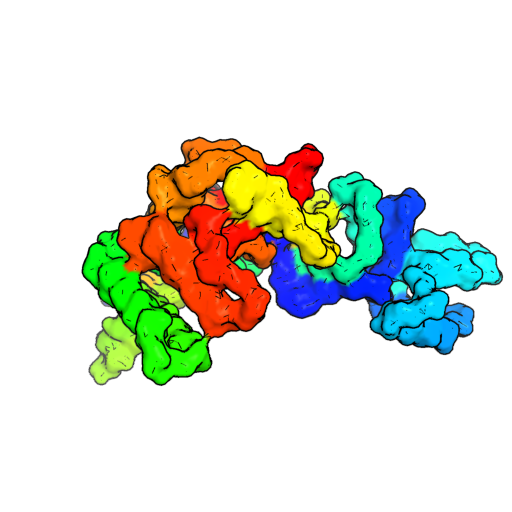2 ? -18.882 -25.536 23.533 1.00 83.50 202 ARG A N 1
ATOM 1629 C CA . ARG A 1 202 ? -19.620 -26.526 22.746 1.00 83.50 202 ARG A CA 1
ATOM 1630 C C . ARG A 1 202 ? -19.174 -27.916 23.162 1.00 83.50 202 ARG A C 1
ATOM 1632 O O . ARG A 1 202 ? -17.979 -28.194 23.187 1.00 83.50 202 ARG A O 1
ATOM 1639 N N . ASN A 1 203 ? -20.130 -28.791 23.470 1.00 85.06 203 ASN A N 1
ATOM 1640 C CA . ASN A 1 203 ? -19.867 -30.161 23.924 1.00 85.06 203 ASN A CA 1
ATOM 1641 C C . ASN A 1 203 ? -18.854 -30.211 25.088 1.00 85.06 203 ASN A C 1
ATOM 1643 O O . ASN A 1 203 ? -17.875 -30.950 25.018 1.00 85.06 203 ASN A O 1
ATOM 1647 N N . GLN A 1 204 ? -19.053 -29.367 26.113 1.00 86.44 204 GLN A N 1
ATOM 1648 C CA . GLN A 1 204 ? -18.176 -29.250 27.294 1.00 86.44 204 GLN A CA 1
ATOM 1649 C C . GLN A 1 204 ? -16.708 -28.892 26.978 1.00 86.44 204 GLN A C 1
ATOM 1651 O O . GLN A 1 204 ? -15.819 -29.082 27.806 1.00 86.44 204 GLN A O 1
ATOM 1656 N N . LYS A 1 205 ? -16.427 -28.358 25.783 1.00 87.94 205 LYS A N 1
ATOM 1657 C CA . LYS A 1 205 ? -15.103 -27.862 25.394 1.00 87.94 205 LYS A CA 1
ATOM 1658 C C . LYS A 1 205 ? -15.166 -26.367 25.118 1.00 87.94 205 LYS A C 1
ATOM 1660 O O . LYS A 1 205 ? -16.021 -25.904 24.360 1.00 87.94 205 LYS A O 1
ATOM 1665 N N . ARG A 1 206 ? -14.222 -25.624 25.701 1.00 88.88 206 ARG A N 1
ATOM 1666 C CA . ARG A 1 206 ? -13.998 -24.205 25.396 1.00 88.88 206 ARG A CA 1
ATOM 1667 C C . ARG A 1 206 ? -13.351 -24.093 24.020 1.00 88.88 206 ARG A C 1
ATOM 1669 O O . ARG A 1 206 ? -12.315 -24.702 23.759 1.00 88.88 206 ARG A O 1
ATOM 1676 N N . ILE A 1 207 ? -13.973 -23.323 23.138 1.00 89.06 207 ILE A N 1
ATOM 1677 C CA . ILE A 1 207 ? -13.518 -23.077 21.772 1.00 89.06 207 ILE A CA 1
ATOM 1678 C C . ILE A 1 207 ? -13.203 -21.592 21.648 1.00 89.06 207 ILE A C 1
ATOM 1680 O O . ILE A 1 207 ? -14.080 -20.746 21.826 1.00 89.06 207 ILE A O 1
ATOM 1684 N N . LYS A 1 208 ? -11.952 -21.280 21.302 1.00 90.56 208 LYS A N 1
ATOM 1685 C CA . LYS A 1 208 ? -11.532 -19.919 20.964 1.00 90.56 208 LYS A CA 1
ATOM 1686 C C . LYS A 1 208 ? -11.831 -19.645 19.493 1.00 90.56 208 LYS A C 1
ATOM 1688 O O . LYS A 1 208 ? -11.290 -20.315 18.614 1.00 90.56 208 LYS A O 1
ATOM 1693 N N . ILE A 1 209 ? -12.667 -18.649 19.223 1.00 90.06 209 ILE A N 1
ATOM 1694 C CA . ILE A 1 209 ? -13.025 -18.222 17.871 1.00 90.06 209 ILE A CA 1
ATOM 1695 C C . ILE A 1 209 ? -12.197 -16.994 17.505 1.00 90.06 209 ILE A C 1
ATOM 1697 O O . ILE A 1 209 ? -12.167 -16.001 18.231 1.00 90.06 209 ILE A O 1
ATOM 1701 N N . LYS A 1 210 ? -11.520 -17.070 16.354 1.00 92.75 210 LYS A N 1
ATOM 1702 C CA . LYS A 1 210 ? -10.814 -15.938 15.750 1.00 92.75 210 LYS A CA 1
ATOM 1703 C C . LYS A 1 210 ? -11.814 -15.044 15.032 1.00 92.75 210 LYS A C 1
ATOM 1705 O O . LYS A 1 210 ? -12.271 -15.410 13.947 1.00 92.75 210 LYS A O 1
ATOM 1710 N N . GLY A 1 211 ? -12.148 -13.885 15.603 1.00 88.31 211 GLY A N 1
ATOM 1711 C CA . GLY A 1 211 ? -13.227 -13.035 15.084 1.00 88.31 211 GLY A CA 1
ATOM 1712 C C . GLY A 1 211 ? -13.039 -12.634 13.631 1.00 88.31 211 GLY A C 1
ATOM 1713 O O . GLY A 1 211 ? -13.971 -12.728 12.847 1.00 88.31 211 GLY A O 1
ATOM 1714 N N . MET A 1 212 ? -11.814 -12.319 13.204 1.00 92.94 212 MET A N 1
ATOM 1715 C CA . MET A 1 212 ? -11.540 -11.956 11.805 1.00 92.94 212 MET A CA 1
ATOM 1716 C C . MET A 1 212 ? -11.790 -13.085 10.785 1.00 92.94 212 MET A C 1
ATOM 1718 O O . MET A 1 212 ? -11.742 -12.837 9.579 1.00 92.94 212 MET A O 1
ATOM 1722 N N . SER A 1 213 ? -12.098 -14.315 11.218 1.00 91.94 213 SER A N 1
ATOM 1723 C CA . SER A 1 213 ? -12.644 -15.368 10.342 1.00 91.94 213 SER A CA 1
ATOM 1724 C C . SER A 1 213 ? -14.100 -15.118 9.925 1.00 91.94 213 SER A C 1
ATOM 1726 O O . SER A 1 213 ? -14.578 -15.734 8.973 1.00 91.94 213 SER A O 1
ATOM 1728 N N . GLY A 1 214 ? -14.797 -14.207 10.611 1.00 94.38 214 GLY A N 1
ATOM 1729 C CA . GLY A 1 214 ? -16.136 -13.742 10.267 1.00 94.38 214 GLY A CA 1
ATOM 1730 C C . GLY A 1 214 ? -16.178 -12.705 9.146 1.00 94.38 214 GLY A C 1
ATOM 1731 O O . GLY A 1 214 ? -17.263 -12.343 8.707 1.00 94.38 214 GLY A O 1
ATOM 1732 N N . LEU A 1 215 ? -15.021 -12.256 8.651 1.00 96.38 215 LEU A N 1
ATOM 1733 C CA . LEU A 1 215 ? -14.906 -11.351 7.511 1.00 96.38 215 LEU A CA 1
ATOM 1734 C C . LEU A 1 215 ? -13.999 -11.973 6.443 1.00 96.38 215 LEU A C 1
ATOM 1736 O O . LEU A 1 215 ? -12.791 -12.114 6.643 1.00 96.38 215 LEU A O 1
ATOM 1740 N N . SER A 1 216 ? -14.570 -12.338 5.299 1.00 97.25 216 SER A N 1
ATOM 1741 C CA . SER A 1 216 ? -13.830 -12.823 4.131 1.00 97.25 216 SER A CA 1
ATOM 1742 C C . SER A 1 216 ? -13.850 -11.775 3.025 1.00 97.25 216 SER A C 1
ATOM 1744 O O . SER A 1 216 ? -14.880 -11.151 2.779 1.00 97.25 216 SER A O 1
ATOM 1746 N N . VAL A 1 217 ? -12.711 -11.585 2.364 1.00 98.50 217 VAL A N 1
ATOM 1747 C CA . VAL A 1 217 ? -12.545 -10.644 1.254 1.00 98.50 217 VAL A CA 1
ATOM 1748 C C . VAL A 1 217 ? -11.819 -11.386 0.141 1.00 98.50 217 VAL A C 1
ATOM 1750 O O . VAL A 1 217 ? -10.732 -11.912 0.380 1.00 98.50 217 VAL A O 1
ATOM 1753 N N . SER A 1 218 ? -12.428 -11.466 -1.043 1.00 98.56 218 SER A N 1
ATOM 1754 C CA . SER A 1 218 ? -11.758 -12.015 -2.223 1.00 98.56 218 SER A CA 1
ATOM 1755 C C . SER A 1 218 ? -10.677 -11.060 -2.722 1.00 98.56 218 SER A C 1
ATOM 1757 O O . SER A 1 218 ? -10.711 -9.860 -2.438 1.00 98.56 218 SER A O 1
ATOM 1759 N N . ASP A 1 219 ? -9.763 -11.579 -3.535 1.00 98.31 219 ASP A N 1
ATOM 1760 C CA . ASP A 1 219 ? -8.982 -10.734 -4.433 1.00 98.31 219 ASP A CA 1
ATOM 1761 C C . ASP A 1 219 ? -9.921 -9.940 -5.353 1.00 98.31 219 ASP A C 1
ATOM 1763 O O . ASP A 1 219 ? -11.055 -10.361 -5.629 1.00 98.31 219 ASP A O 1
ATOM 1767 N N . SER A 1 220 ? -9.474 -8.761 -5.784 1.00 98.44 220 SER A N 1
ATOM 1768 C CA . SER A 1 220 ? -10.212 -7.984 -6.771 1.00 98.44 220 SER A CA 1
ATOM 1769 C C . SER A 1 220 ? -10.120 -8.633 -8.147 1.00 98.44 220 SER A C 1
ATOM 1771 O O . SER A 1 220 ? -9.143 -9.315 -8.464 1.00 98.44 220 SER A O 1
ATOM 1773 N N . LYS A 1 221 ? -11.089 -8.340 -9.014 1.00 98.44 221 LYS A N 1
ATOM 1774 C CA . LYS A 1 221 ? -10.937 -8.588 -10.447 1.00 98.44 221 LYS A CA 1
ATOM 1775 C C . LYS A 1 221 ? -9.681 -7.858 -10.964 1.00 98.44 221 LYS A C 1
ATOM 1777 O O . LYS A 1 221 ? -9.359 -6.768 -10.464 1.00 98.44 221 LYS A O 1
ATOM 1782 N N . PRO A 1 222 ? -8.952 -8.430 -11.933 1.00 98.12 222 PRO A N 1
ATOM 1783 C CA . PRO A 1 222 ? -7.875 -7.704 -12.586 1.00 98.12 222 PRO A CA 1
ATOM 1784 C C . PRO A 1 222 ? -8.428 -6.476 -13.324 1.00 98.12 222 PRO A C 1
ATOM 1786 O O . PRO A 1 222 ? -9.582 -6.466 -13.754 1.00 98.12 222 PRO A O 1
ATOM 1789 N N . PHE A 1 223 ? -7.610 -5.438 -13.472 1.00 97.81 223 PHE A N 1
ATOM 1790 C CA . PHE A 1 223 ? -7.936 -4.246 -14.260 1.00 97.81 223 PHE A CA 1
ATOM 1791 C C . PHE A 1 223 ? -6.868 -3.986 -15.329 1.00 97.81 223 PHE A C 1
ATOM 1793 O O . PHE A 1 223 ? -5.816 -4.616 -15.342 1.00 97.81 223 PHE A O 1
ATOM 1800 N N . SER A 1 224 ? -7.139 -3.077 -16.268 1.00 96.12 224 SER A N 1
ATOM 1801 C CA . SER A 1 224 ? -6.216 -2.816 -17.380 1.00 96.12 224 SER A CA 1
ATOM 1802 C C . SER A 1 224 ? -4.889 -2.219 -16.903 1.00 96.12 224 SER A C 1
ATOM 1804 O O . SER A 1 224 ? -4.876 -1.195 -16.217 1.00 96.12 224 SER A O 1
ATOM 1806 N N . SER A 1 225 ? -3.768 -2.768 -17.378 1.00 94.25 225 SER A N 1
ATOM 1807 C CA . SER A 1 225 ? -2.426 -2.200 -17.184 1.00 94.25 225 SER A CA 1
ATOM 1808 C C . SER A 1 225 ? -2.284 -0.775 -17.733 1.00 94.25 225 SER A C 1
ATOM 1810 O O . SER A 1 225 ? -1.416 -0.037 -17.280 1.00 94.25 225 SER A O 1
ATOM 1812 N N . SER A 1 226 ? -3.155 -0.335 -18.651 1.00 94.12 226 SER A N 1
ATOM 1813 C CA . SER A 1 226 ? -3.179 1.057 -19.132 1.00 94.12 226 SER A CA 1
ATOM 1814 C C . SER A 1 226 ? -3.562 2.077 -18.051 1.00 94.12 226 SER A C 1
ATOM 1816 O O . SER A 1 226 ? -3.337 3.271 -18.235 1.00 94.12 226 SER A O 1
ATOM 1818 N N . ARG A 1 227 ? -4.137 1.616 -16.932 1.00 96.19 227 ARG A N 1
ATOM 1819 C CA . ARG A 1 227 ? -4.445 2.421 -15.740 1.00 96.19 227 ARG A CA 1
ATOM 1820 C C . ARG A 1 227 ? -3.253 2.573 -14.795 1.00 96.19 227 ARG A C 1
ATOM 1822 O O . ARG A 1 227 ? -3.366 3.237 -13.766 1.00 96.19 227 ARG A O 1
ATOM 1829 N N . LEU A 1 228 ? -2.123 1.942 -15.103 1.00 95.88 228 LEU A N 1
ATOM 1830 C CA . LEU A 1 228 ? -0.904 2.065 -14.320 1.00 95.88 228 LEU A CA 1
ATOM 1831 C C . LEU A 1 228 ? -0.006 3.165 -14.882 1.00 95.88 228 LEU A C 1
ATOM 1833 O O . LEU A 1 228 ? 0.073 3.383 -16.091 1.00 95.88 228 LEU A O 1
ATOM 1837 N N . TYR A 1 229 ? 0.707 3.850 -13.996 1.00 95.38 229 TYR A N 1
ATOM 1838 C CA . TYR A 1 229 ? 1.698 4.843 -14.382 1.00 95.38 229 TYR A CA 1
ATOM 1839 C C . TYR A 1 229 ? 2.873 4.872 -13.405 1.00 95.38 229 TYR A C 1
ATOM 1841 O O . TYR A 1 229 ? 2.736 4.544 -12.227 1.00 95.38 229 TYR A O 1
ATOM 1849 N N . LEU A 1 230 ? 4.047 5.271 -13.894 1.00 93.62 230 LEU A N 1
ATOM 1850 C CA . LEU A 1 230 ? 5.270 5.317 -13.098 1.00 93.62 230 LEU A CA 1
ATOM 1851 C C . LEU A 1 230 ? 5.527 6.699 -12.524 1.00 93.62 230 LEU A C 1
ATOM 1853 O O . LEU A 1 230 ? 5.625 7.680 -13.259 1.00 93.62 230 LEU A O 1
ATOM 1857 N N . ASP A 1 231 ? 5.757 6.769 -11.219 1.00 92.31 231 ASP A N 1
ATOM 1858 C CA . ASP A 1 231 ? 6.152 8.015 -10.581 1.00 92.31 231 ASP A CA 1
ATOM 1859 C C . ASP A 1 231 ? 7.038 7.807 -9.347 1.00 92.31 231 ASP A C 1
ATOM 1861 O O . ASP A 1 231 ? 7.115 6.724 -8.761 1.00 92.31 231 ASP A O 1
ATOM 1865 N N . LYS A 1 232 ? 7.773 8.853 -8.967 1.00 89.56 232 LYS A N 1
ATOM 1866 C CA . LYS A 1 232 ? 8.644 8.841 -7.793 1.00 89.56 232 LYS A CA 1
ATOM 1867 C C . LYS A 1 232 ? 7.792 8.774 -6.534 1.00 89.56 232 LYS A C 1
ATOM 1869 O O . LYS A 1 232 ? 6.875 9.569 -6.331 1.00 89.56 232 LYS A O 1
ATOM 1874 N N . LYS A 1 233 ? 8.152 7.887 -5.609 1.00 87.12 233 LYS A N 1
ATOM 1875 C CA . LYS A 1 233 ? 7.625 7.976 -4.247 1.00 87.12 233 LYS A CA 1
ATOM 1876 C C . LYS A 1 233 ? 8.213 9.218 -3.569 1.00 87.12 233 LYS A C 1
ATOM 1878 O O . LYS A 1 233 ? 9.406 9.237 -3.268 1.00 87.12 233 LYS A O 1
ATOM 1883 N N . ARG A 1 234 ? 7.378 10.219 -3.279 1.00 88.31 234 ARG A N 1
ATOM 1884 C CA . ARG A 1 234 ? 7.804 11.453 -2.610 1.00 88.31 234 ARG A CA 1
ATOM 1885 C C . ARG A 1 234 ? 7.366 11.452 -1.149 1.00 88.31 234 ARG A C 1
ATOM 1887 O O . ARG A 1 234 ? 6.228 11.139 -0.799 1.00 88.31 234 ARG A O 1
ATOM 1894 N N . ASP A 1 235 ? 8.308 11.819 -0.292 1.00 87.31 235 ASP A N 1
ATOM 1895 C CA . ASP A 1 235 ? 8.071 12.064 1.123 1.00 87.31 235 ASP A CA 1
ATOM 1896 C C . ASP A 1 235 ? 8.023 13.582 1.319 1.00 87.31 235 ASP A C 1
ATOM 1898 O O . ASP A 1 235 ? 9.069 14.235 1.377 1.00 87.31 235 ASP A O 1
ATOM 1902 N N . LEU A 1 236 ? 6.816 14.141 1.393 1.00 84.50 236 LEU A N 1
ATOM 1903 C CA . LEU A 1 236 ? 6.611 15.561 1.641 1.00 84.50 236 LEU A CA 1
ATOM 1904 C C . LEU A 1 236 ? 6.686 15.820 3.144 1.00 84.50 236 LEU A C 1
ATOM 1906 O O . LEU A 1 236 ? 5.813 15.403 3.904 1.00 84.50 236 LEU A O 1
ATOM 1910 N N . VAL A 1 237 ? 7.752 16.478 3.579 1.00 81.25 237 VAL A N 1
ATOM 1911 C CA . VAL A 1 237 ? 7.966 16.852 4.974 1.00 81.25 237 VAL A CA 1
ATOM 1912 C C . VAL A 1 237 ? 7.472 18.273 5.171 1.00 81.25 237 VAL A C 1
ATOM 1914 O O . VAL A 1 237 ? 7.913 19.189 4.482 1.00 81.25 237 VAL A O 1
ATOM 1917 N N . ILE A 1 238 ? 6.597 18.459 6.150 1.00 71.31 238 ILE A N 1
ATOM 1918 C CA . ILE A 1 238 ? 6.149 19.787 6.555 1.00 71.31 238 ILE A CA 1
ATOM 1919 C C . ILE A 1 238 ? 6.881 20.145 7.842 1.00 71.31 238 ILE A C 1
ATOM 1921 O O . ILE A 1 238 ? 6.873 19.385 8.814 1.00 71.31 238 ILE A O 1
ATOM 1925 N N . LYS A 1 239 ? 7.577 21.280 7.833 1.00 69.81 239 LYS A N 1
ATOM 1926 C CA . LYS A 1 239 ? 8.291 21.799 8.998 1.00 69.81 239 LYS A CA 1
ATOM 1927 C C . LYS A 1 239 ? 8.068 23.303 9.072 1.00 69.81 239 LYS A C 1
ATOM 1929 O O . LYS A 1 239 ? 8.385 24.003 8.119 1.00 69.81 239 LYS A O 1
ATOM 1934 N N . ASP A 1 240 ? 7.520 23.773 10.190 1.00 66.38 240 ASP A N 1
ATOM 1935 C CA . ASP A 1 240 ? 7.265 25.199 10.441 1.00 66.38 240 ASP A CA 1
ATOM 1936 C C . ASP A 1 240 ? 6.414 25.855 9.328 1.00 66.38 240 ASP A C 1
ATOM 1938 O O . ASP A 1 240 ? 6.673 26.971 8.897 1.00 66.38 240 ASP A O 1
ATOM 1942 N N . GLY A 1 241 ? 5.430 25.115 8.797 1.00 64.06 241 GLY A N 1
ATOM 1943 C CA . GLY A 1 241 ? 4.576 25.551 7.680 1.00 64.06 241 GLY A CA 1
ATOM 1944 C C . GLY A 1 241 ? 5.230 25.473 6.295 1.00 64.06 241 GLY A C 1
ATOM 1945 O O . GLY A 1 241 ? 4.543 25.611 5.288 1.00 64.06 241 GLY A O 1
ATOM 1946 N N . ILE A 1 242 ? 6.533 25.187 6.223 1.00 72.06 242 ILE A N 1
ATOM 1947 C CA . ILE A 1 242 ? 7.272 25.058 4.968 1.00 72.06 242 ILE A CA 1
ATOM 1948 C C . ILE A 1 242 ? 7.253 23.602 4.512 1.00 72.06 242 ILE A C 1
ATOM 1950 O O . ILE A 1 242 ? 7.679 22.683 5.219 1.00 72.06 242 ILE A O 1
ATOM 1954 N N . GLU A 1 243 ? 6.783 23.407 3.288 1.00 77.38 243 GLU A N 1
ATOM 1955 C CA . GLU A 1 243 ? 6.736 22.118 2.614 1.00 77.38 243 GLU A CA 1
ATOM 1956 C C . GLU A 1 243 ? 8.069 21.866 1.902 1.00 77.38 243 GLU A C 1
ATOM 1958 O O . GLU A 1 243 ? 8.496 22.647 1.053 1.00 77.38 243 GLU A O 1
ATOM 1963 N N . LYS A 1 244 ? 8.751 20.772 2.251 1.00 81.81 244 LYS A N 1
ATOM 1964 C CA . LYS A 1 244 ? 9.987 20.341 1.590 1.00 81.81 244 LYS A CA 1
ATOM 1965 C C . LYS A 1 244 ? 9.908 18.870 1.238 1.00 81.81 244 LYS A C 1
ATOM 1967 O O . LYS A 1 244 ? 9.531 18.037 2.061 1.00 81.81 244 LYS A O 1
ATOM 1972 N N . GLU A 1 245 ? 10.319 18.526 0.027 1.00 79.44 245 GLU A N 1
ATOM 1973 C CA . GLU A 1 245 ? 10.552 17.127 -0.305 1.00 79.44 245 GLU A CA 1
ATOM 1974 C C . GLU A 1 245 ? 11.783 16.610 0.438 1.00 79.44 245 GLU A C 1
ATOM 1976 O O . GLU A 1 245 ? 12.792 17.301 0.593 1.00 79.44 245 GLU A O 1
ATOM 1981 N N . SER A 1 246 ? 11.694 15.381 0.939 1.00 71.88 246 SER A N 1
ATOM 1982 C CA . SER A 1 246 ? 12.839 14.723 1.552 1.00 71.88 246 SER A CA 1
ATOM 1983 C C . SER A 1 246 ? 13.951 14.525 0.519 1.00 71.88 246 SER A C 1
ATOM 1985 O O . SER A 1 246 ? 13.718 13.919 -0.518 1.00 71.88 246 SER A O 1
ATOM 1987 N N . GLY A 1 247 ? 15.184 14.926 0.843 1.00 62.19 247 GLY A N 1
ATOM 1988 C CA . GLY A 1 247 ? 16.368 14.686 0.002 1.00 62.19 247 GLY A CA 1
ATOM 1989 C C . GLY A 1 247 ? 16.835 13.222 -0.070 1.00 62.19 247 GLY A C 1
ATOM 1990 O O . GLY A 1 247 ? 17.988 12.967 -0.404 1.00 62.19 247 GLY A O 1
ATOM 1991 N N . ARG A 1 248 ? 15.993 12.246 0.302 1.00 63.50 248 ARG A N 1
ATOM 1992 C CA . ARG A 1 248 ? 16.305 10.821 0.107 1.00 63.50 248 ARG A CA 1
ATOM 1993 C C . ARG A 1 248 ? 16.209 10.492 -1.376 1.00 63.50 248 ARG A C 1
ATOM 1995 O O . ARG A 1 248 ? 15.286 10.959 -2.031 1.00 63.50 248 ARG A O 1
ATOM 2002 N N . ILE A 1 249 ? 17.118 9.647 -1.866 1.00 59.16 249 ILE A N 1
ATOM 2003 C CA . ILE A 1 249 ? 17.105 9.176 -3.255 1.00 59.16 249 ILE A CA 1
ATOM 2004 C C . ILE A 1 249 ? 15.749 8.495 -3.519 1.00 59.16 249 ILE A C 1
ATOM 2006 O O . ILE A 1 249 ? 15.442 7.492 -2.864 1.00 59.16 249 ILE A O 1
ATOM 2010 N N . PRO A 1 250 ? 14.900 9.058 -4.397 1.00 66.62 250 PRO A N 1
ATOM 2011 C CA . PRO A 1 250 ? 13.590 8.498 -4.661 1.00 66.62 250 PRO A CA 1
ATOM 2012 C C . PRO A 1 250 ? 13.728 7.300 -5.598 1.00 66.62 250 PRO A C 1
ATOM 2014 O O . PRO A 1 250 ? 14.418 7.365 -6.612 1.00 66.62 250 PRO A O 1
ATOM 2017 N N . PHE A 1 251 ? 13.020 6.224 -5.280 1.00 84.62 251 PHE A N 1
ATOM 2018 C CA . PHE A 1 251 ? 12.747 5.142 -6.218 1.00 84.62 251 PHE A CA 1
ATOM 2019 C C . PHE A 1 251 ? 11.380 5.338 -6.871 1.00 84.62 251 PHE A C 1
ATOM 2021 O O . PHE A 1 251 ? 10.536 6.098 -6.373 1.00 84.62 251 PHE A O 1
ATOM 2028 N N . TYR A 1 252 ? 11.166 4.652 -7.990 1.00 91.75 252 TYR A N 1
ATOM 2029 C CA . TYR A 1 252 ? 9.910 4.724 -8.726 1.00 91.75 252 TYR A CA 1
ATOM 2030 C C . TYR A 1 252 ? 8.950 3.650 -8.247 1.00 91.75 252 TYR A C 1
ATOM 2032 O O . TYR A 1 252 ? 9.350 2.578 -7.796 1.00 91.75 252 TYR A O 1
ATOM 2040 N N . ARG A 1 253 ? 7.666 3.958 -8.338 1.00 93.31 253 ARG A N 1
ATOM 2041 C CA . ARG A 1 253 ? 6.574 3.025 -8.121 1.00 93.31 253 ARG A CA 1
ATOM 2042 C C . ARG A 1 253 ? 5.624 3.106 -9.287 1.00 93.31 253 ARG A C 1
ATOM 2044 O O . ARG A 1 253 ? 5.402 4.181 -9.840 1.00 93.31 253 ARG A O 1
ATOM 2051 N N . GLU A 1 254 ? 5.052 1.967 -9.607 1.00 95.00 254 GLU A N 1
ATOM 2052 C CA . GLU A 1 254 ? 3.937 1.877 -10.521 1.00 95.00 254 GLU A CA 1
ATOM 2053 C C . GLU A 1 254 ? 2.628 2.011 -9.742 1.00 95.00 254 GLU A C 1
ATOM 2055 O O . GLU A 1 254 ? 2.284 1.165 -8.921 1.00 95.00 254 GLU A O 1
ATOM 2060 N N . TYR A 1 255 ? 1.914 3.105 -9.962 1.00 96.06 255 TYR A N 1
ATOM 2061 C CA . TYR A 1 255 ? 0.662 3.405 -9.285 1.00 96.06 255 TYR A CA 1
ATOM 2062 C C . TYR A 1 255 ? -0.519 3.128 -10.208 1.00 96.06 255 TYR A C 1
ATOM 2064 O O . TYR A 1 255 ? -0.469 3.469 -11.386 1.00 96.06 255 TYR A O 1
ATOM 2072 N N . ALA A 1 256 ? -1.608 2.597 -9.657 1.00 97.19 256 ALA A N 1
ATOM 2073 C CA . ALA A 1 256 ? -2.920 2.738 -10.269 1.00 97.19 256 ALA A CA 1
ATOM 2074 C C . ALA A 1 256 ? -3.341 4.211 -10.212 1.00 97.19 256 ALA A C 1
ATOM 2076 O O . ALA A 1 256 ? -3.239 4.858 -9.162 1.00 97.19 256 ALA A O 1
ATOM 2077 N N . GLU A 1 257 ? -3.776 4.742 -11.349 1.00 96.94 257 GLU A N 1
ATOM 2078 C CA . GLU A 1 257 ? -4.192 6.133 -11.476 1.00 96.94 257 GLU A CA 1
ATOM 2079 C C . GLU A 1 257 ? -5.521 6.414 -10.754 1.00 96.94 257 GLU A C 1
ATOM 2081 O O . GLU A 1 257 ? -6.375 5.522 -10.653 1.00 96.94 257 GLU A O 1
ATOM 2086 N N . PRO A 1 258 ? -5.741 7.654 -10.280 1.00 97.31 258 PRO A N 1
ATOM 2087 C CA . PRO A 1 258 ? -7.061 8.097 -9.841 1.00 97.31 258 PRO A CA 1
ATOM 2088 C C . PRO A 1 258 ? -8.129 7.824 -10.910 1.00 97.31 258 PRO A C 1
ATOM 2090 O O . PRO A 1 258 ? -7.926 8.109 -12.089 1.00 97.31 258 PRO A O 1
ATOM 2093 N N . GLY A 1 259 ? -9.271 7.282 -10.492 1.00 97.81 259 GLY A N 1
ATOM 2094 C CA . GLY A 1 259 ? -10.356 6.830 -11.364 1.00 97.81 259 GLY A CA 1
ATOM 2095 C C . GLY A 1 259 ? -10.270 5.359 -11.779 1.00 97.81 259 GLY A C 1
ATOM 2096 O O . GLY A 1 259 ? -11.180 4.878 -12.445 1.00 97.81 259 GLY A O 1
ATOM 2097 N N . THR A 1 260 ? -9.220 4.628 -11.387 1.00 98.38 260 THR A N 1
ATOM 2098 C CA . THR A 1 260 ? -9.168 3.170 -11.581 1.00 98.38 260 THR A CA 1
ATOM 2099 C C . THR A 1 260 ? -10.248 2.490 -10.748 1.00 98.38 260 THR A C 1
ATOM 2101 O O . THR A 1 260 ? -10.338 2.727 -9.542 1.00 98.38 260 THR A O 1
ATOM 2104 N N . GLU A 1 261 ? -11.028 1.617 -11.379 1.00 98.44 261 GLU A N 1
ATOM 2105 C CA . GLU A 1 261 ? -12.089 0.845 -10.736 1.00 98.44 261 GLU A CA 1
ATOM 2106 C C . GLU A 1 261 ? -11.826 -0.657 -10.863 1.00 98.44 261 GLU A C 1
ATOM 2108 O O . GLU A 1 261 ? -11.313 -1.139 -11.873 1.00 98.44 261 GLU A O 1
ATOM 2113 N N . THR A 1 262 ? -12.174 -1.394 -9.814 1.00 98.50 262 THR A N 1
ATOM 2114 C CA . THR A 1 262 ? -12.205 -2.858 -9.788 1.00 98.50 262 THR A CA 1
ATOM 2115 C C . THR A 1 262 ? -13.313 -3.326 -8.844 1.00 98.50 262 THR A C 1
ATOM 2117 O O . THR A 1 262 ? -13.914 -2.526 -8.128 1.00 98.50 262 THR A O 1
ATOM 2120 N N . GLU A 1 263 ? -13.598 -4.621 -8.828 1.00 98.69 263 GLU A N 1
ATOM 2121 C CA . GLU A 1 263 ? -14.641 -5.220 -8.004 1.00 98.69 263 GLU A CA 1
ATOM 2122 C C . GLU A 1 263 ? -14.084 -6.377 -7.186 1.00 98.69 263 GLU A C 1
ATOM 2124 O O . GLU A 1 263 ? -13.222 -7.121 -7.654 1.00 98.69 263 GLU A O 1
ATOM 2129 N N . PHE A 1 264 ? -14.604 -6.566 -5.980 1.00 98.69 264 PHE A N 1
ATOM 2130 C CA . PHE A 1 264 ? -14.290 -7.712 -5.133 1.00 98.69 264 PHE A CA 1
ATOM 2131 C C . PHE A 1 264 ? -15.534 -8.168 -4.367 1.00 98.69 264 PHE A C 1
ATOM 2133 O O . PHE A 1 264 ? -16.546 -7.473 -4.301 1.00 98.69 264 PHE A O 1
ATOM 2140 N N . THR A 1 265 ? -15.466 -9.359 -3.780 1.00 98.69 265 THR A N 1
ATOM 2141 C CA . THR A 1 265 ? -16.527 -9.902 -2.932 1.00 98.69 265 THR A CA 1
ATOM 2142 C C . THR A 1 265 ? -16.151 -9.766 -1.462 1.00 98.69 265 THR A C 1
ATOM 2144 O O . THR A 1 265 ? -15.090 -10.236 -1.046 1.00 98.69 265 THR A O 1
ATOM 2147 N N . LEU A 1 266 ? -17.059 -9.219 -0.654 1.00 98.38 266 LEU A N 1
ATOM 2148 C CA . LEU A 1 266 ? -16.990 -9.253 0.806 1.00 98.38 266 LEU A CA 1
ATOM 2149 C C . LEU A 1 266 ? -18.044 -10.224 1.341 1.00 98.38 266 LEU A C 1
ATOM 2151 O O . LEU A 1 266 ? -19.220 -10.113 1.010 1.00 98.38 266 LEU A O 1
ATOM 2155 N N . THR A 1 267 ? -17.638 -11.179 2.177 1.00 97.81 267 THR A N 1
ATOM 2156 C CA . THR A 1 267 ? -18.558 -12.105 2.852 1.00 97.81 267 THR A CA 1
ATOM 2157 C C . THR A 1 267 ? -18.465 -11.939 4.362 1.00 97.81 267 THR A C 1
ATOM 2159 O O . THR A 1 267 ? -17.387 -12.062 4.944 1.00 97.81 267 THR A O 1
ATOM 2162 N N . LEU A 1 268 ? -19.605 -11.668 4.989 1.00 96.88 268 LEU A N 1
ATOM 2163 C CA . LEU A 1 268 ? -19.763 -11.466 6.420 1.00 96.88 268 LEU A CA 1
ATOM 2164 C C . LEU A 1 268 ? -20.435 -12.689 7.048 1.00 96.88 268 LEU A C 1
ATOM 2166 O O . LEU A 1 268 ? -21.496 -13.113 6.596 1.00 96.88 268 LEU A O 1
ATOM 2170 N N . TYR A 1 269 ? -19.852 -13.208 8.122 1.00 94.75 269 TYR A N 1
ATOM 2171 C CA . TYR A 1 269 ? -20.426 -14.243 8.977 1.00 94.75 269 TYR A CA 1
ATOM 2172 C C . TYR A 1 269 ? -20.640 -13.635 10.370 1.00 94.75 269 TYR A C 1
ATOM 2174 O O . TYR A 1 269 ? -19.749 -13.761 11.217 1.00 94.75 269 TYR A O 1
ATOM 2182 N N . PRO A 1 270 ? -21.776 -12.949 10.619 1.00 91.19 270 PRO A N 1
ATOM 2183 C CA . PRO A 1 270 ? -22.011 -12.233 11.875 1.00 91.19 270 PRO A CA 1
ATOM 2184 C C . PRO A 1 270 ? -21.821 -13.115 13.114 1.00 91.19 270 PRO A C 1
ATOM 2186 O O . PRO A 1 270 ? -21.187 -12.692 14.072 1.00 91.19 270 PRO A O 1
ATOM 2189 N N . ASP A 1 271 ? -22.243 -14.380 13.045 1.00 88.31 271 ASP A N 1
ATOM 2190 C CA . ASP A 1 271 ? -22.115 -15.356 14.138 1.00 88.31 271 ASP A CA 1
ATOM 2191 C C . ASP A 1 271 ? -20.667 -15.694 14.524 1.00 88.31 271 ASP A C 1
ATOM 2193 O O . ASP A 1 271 ? -20.428 -16.265 15.585 1.00 88.31 271 ASP A O 1
ATOM 2197 N N . ARG A 1 272 ? -19.686 -15.382 13.668 1.00 90.94 272 ARG A N 1
ATOM 2198 C CA . ARG A 1 272 ? -18.256 -15.569 13.965 1.00 90.94 272 ARG A CA 1
ATOM 2199 C C . ARG A 1 272 ? -17.603 -14.306 14.513 1.00 90.94 272 ARG A C 1
ATOM 2201 O O . ARG A 1 272 ? -16.514 -14.396 15.081 1.00 90.94 272 ARG A O 1
ATOM 2208 N N . LEU A 1 273 ? -18.236 -13.149 14.341 1.00 91.94 273 LEU A N 1
ATOM 2209 C CA . LEU A 1 273 ? -17.749 -11.887 14.876 1.00 91.94 273 LEU A CA 1
ATOM 2210 C C . LEU A 1 273 ? -18.099 -11.768 16.356 1.00 91.94 273 LEU A C 1
ATOM 2212 O O . LEU A 1 273 ? -19.139 -12.227 16.824 1.00 91.94 273 LEU A O 1
ATOM 2216 N N . LYS A 1 274 ? -17.213 -11.112 17.100 1.00 91.06 274 LYS A N 1
ATOM 2217 C CA . LYS A 1 274 ? -17.464 -10.772 18.493 1.00 91.06 274 LYS A CA 1
ATOM 2218 C C . LYS A 1 274 ? -18.635 -9.789 18.574 1.00 91.06 274 LYS A C 1
ATOM 2220 O O . LYS A 1 274 ? -18.585 -8.727 17.952 1.00 91.06 274 LYS A O 1
ATOM 2225 N N . LYS A 1 275 ? -19.676 -10.125 19.343 1.00 89.00 275 LYS A N 1
ATOM 2226 C CA . LYS A 1 275 ? -20.922 -9.336 19.427 1.00 89.00 275 LYS A CA 1
ATOM 2227 C C . LYS A 1 275 ? -20.665 -7.884 19.831 1.00 89.00 275 LYS A C 1
ATOM 2229 O O . LYS A 1 275 ? -21.312 -6.976 19.326 1.00 89.00 275 LYS A O 1
ATOM 2234 N N . GLU A 1 276 ? -19.676 -7.655 20.687 1.00 87.50 276 GLU A N 1
ATOM 2235 C CA . GLU A 1 276 ? -19.284 -6.340 21.188 1.00 87.50 276 GLU A CA 1
ATOM 2236 C C . GLU A 1 276 ? -18.680 -5.405 20.132 1.00 87.50 276 GLU A C 1
ATOM 2238 O O . GLU A 1 276 ? -18.499 -4.222 20.434 1.00 87.50 276 GLU A O 1
ATOM 2243 N N . LEU A 1 277 ? -18.354 -5.910 18.934 1.00 87.50 277 LEU A N 1
ATOM 2244 C CA . LEU A 1 277 ? -17.999 -5.084 17.776 1.00 87.50 277 LEU A CA 1
ATOM 2245 C C . LEU A 1 277 ? -19.230 -4.452 17.116 1.00 87.50 277 LEU A C 1
ATOM 2247 O O . LEU A 1 277 ? -19.086 -3.451 16.423 1.00 87.50 277 LEU A O 1
ATOM 2251 N N . GLY A 1 278 ? -20.419 -5.030 17.318 1.00 90.62 278 GLY A N 1
ATOM 2252 C CA . GLY A 1 278 ? -21.669 -4.521 16.754 1.00 90.62 278 GLY A CA 1
ATOM 2253 C C . GLY A 1 278 ? -21.751 -4.598 15.228 1.00 90.62 278 GLY A C 1
ATOM 2254 O O . GLY A 1 278 ? -22.478 -3.813 14.637 1.00 90.62 278 GLY A O 1
ATOM 2255 N N . ILE A 1 279 ? -20.999 -5.499 14.586 1.00 93.56 279 ILE A N 1
ATOM 2256 C CA . ILE A 1 279 ? -20.995 -5.648 13.125 1.00 93.56 279 ILE A CA 1
ATOM 2257 C C . ILE A 1 279 ? -21.985 -6.735 12.713 1.00 93.56 279 ILE A C 1
ATOM 2259 O O . ILE A 1 279 ? -21.756 -7.922 12.957 1.00 93.56 279 ILE A O 1
ATOM 2263 N N . THR A 1 280 ? -23.067 -6.334 12.054 1.00 92.75 280 THR A N 1
ATOM 2264 C CA . THR A 1 280 ? -24.133 -7.236 11.593 1.00 92.75 280 THR A CA 1
ATOM 2265 C C . THR A 1 280 ? -24.340 -7.192 10.080 1.00 92.75 280 THR A C 1
ATOM 2267 O O . THR A 1 280 ? -24.849 -8.153 9.488 1.00 92.75 280 THR A O 1
ATOM 2270 N N . ASP A 1 281 ? -23.921 -6.108 9.431 1.00 95.06 281 ASP A N 1
ATOM 2271 C CA . ASP A 1 281 ? -23.961 -5.925 7.985 1.00 95.06 281 ASP A CA 1
ATOM 2272 C C . ASP A 1 281 ? -22.796 -5.054 7.469 1.00 95.06 281 ASP A C 1
ATOM 2274 O O . ASP A 1 281 ? -21.865 -4.704 8.198 1.00 95.06 281 ASP A O 1
ATOM 2278 N N . ILE A 1 282 ? -22.816 -4.750 6.169 1.00 95.81 282 ILE A N 1
ATOM 2279 C CA . ILE A 1 282 ? -21.808 -3.903 5.522 1.00 95.81 282 ILE A CA 1
ATOM 2280 C C . ILE A 1 282 ? -21.892 -2.431 5.953 1.00 95.81 282 ILE A C 1
ATOM 2282 O O . ILE A 1 282 ? -20.878 -1.734 5.933 1.00 95.81 282 ILE A O 1
ATOM 2286 N N . ILE A 1 283 ? -23.066 -1.949 6.370 1.00 96.31 283 ILE A N 1
ATOM 2287 C CA . ILE A 1 283 ? -23.260 -0.568 6.821 1.00 96.31 283 ILE A CA 1
ATOM 2288 C C . ILE A 1 283 ? -22.469 -0.344 8.112 1.00 96.31 283 ILE A C 1
ATOM 2290 O O . ILE A 1 283 ? -21.835 0.699 8.260 1.00 96.31 283 ILE A O 1
ATOM 2294 N N . ASP A 1 284 ? -22.427 -1.329 9.009 1.00 96.38 284 ASP A N 1
ATOM 2295 C CA . ASP A 1 284 ? -21.624 -1.254 10.235 1.00 96.38 284 ASP A CA 1
ATOM 2296 C C . ASP A 1 284 ? -20.113 -1.175 9.944 1.00 96.38 284 ASP A C 1
ATOM 2298 O O . ASP A 1 284 ? -19.379 -0.431 10.600 1.00 96.38 284 ASP A O 1
ATOM 2302 N N . ILE A 1 285 ? -19.642 -1.876 8.906 1.00 97.25 285 ILE A N 1
ATOM 2303 C CA . ILE A 1 285 ? -18.250 -1.778 8.437 1.00 97.25 285 ILE A CA 1
ATOM 2304 C C . ILE A 1 285 ? -17.976 -0.380 7.866 1.00 97.25 285 ILE A C 1
ATOM 2306 O O . ILE A 1 285 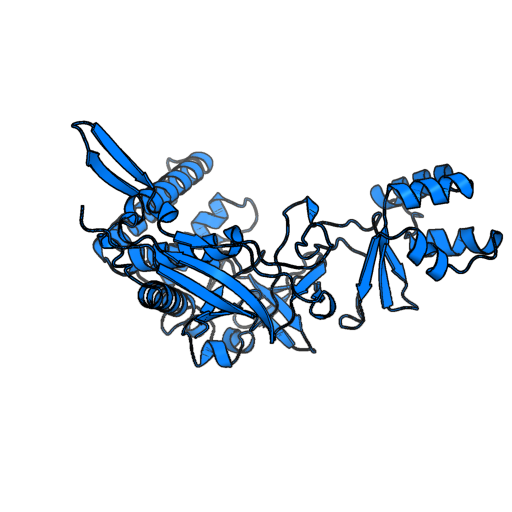? -16.959 0.228 8.202 1.00 97.25 285 ILE A O 1
ATOM 2310 N N . ILE A 1 286 ? -18.889 0.157 7.049 1.00 97.88 286 ILE A N 1
ATOM 2311 C CA . ILE A 1 286 ? -18.774 1.511 6.487 1.00 97.88 286 ILE A CA 1
ATOM 2312 C C . ILE A 1 286 ? -18.726 2.561 7.606 1.00 97.88 286 ILE A C 1
ATOM 2314 O O . ILE A 1 286 ? -17.859 3.432 7.571 1.00 97.88 286 ILE A O 1
ATOM 2318 N N . LYS A 1 287 ? -19.557 2.439 8.650 1.00 97.00 287 LYS A N 1
ATOM 2319 C CA . LYS A 1 287 ? -19.509 3.325 9.829 1.00 97.00 287 LYS A CA 1
ATOM 2320 C C . LYS A 1 287 ? -18.157 3.266 10.542 1.00 97.00 287 LYS A C 1
ATOM 2322 O O . LYS A 1 287 ? -17.616 4.298 10.937 1.00 97.00 287 LYS A O 1
ATOM 2327 N N . ALA A 1 288 ? -17.577 2.074 10.697 1.00 96.69 288 ALA A N 1
ATOM 2328 C CA . ALA A 1 288 ? -16.246 1.931 11.288 1.00 96.69 288 ALA A CA 1
ATOM 2329 C C . ALA A 1 288 ? -15.159 2.611 10.431 1.00 96.69 288 ALA A C 1
ATOM 2331 O O . ALA A 1 288 ? -14.230 3.218 10.970 1.00 96.69 288 ALA A O 1
ATOM 2332 N N . MET A 1 289 ? -15.288 2.554 9.102 1.00 97.50 289 MET A N 1
ATOM 2333 C CA . MET A 1 289 ? -14.408 3.256 8.162 1.00 97.50 289 MET A CA 1
ATOM 2334 C C . MET A 1 289 ? -14.569 4.782 8.237 1.00 97.50 289 MET A C 1
ATOM 2336 O O . MET A 1 289 ? -13.568 5.495 8.283 1.00 97.50 289 MET A O 1
ATOM 2340 N N . GLU A 1 290 ? -15.798 5.291 8.332 1.00 96.25 290 GLU A N 1
ATOM 2341 C CA . GLU A 1 290 ? -16.090 6.720 8.522 1.00 96.25 290 GLU A CA 1
ATOM 2342 C C . GLU A 1 290 ? -15.514 7.231 9.854 1.00 96.25 290 GLU A C 1
ATOM 2344 O O . GLU A 1 290 ? -14.813 8.244 9.896 1.00 96.25 290 GLU A O 1
ATOM 2349 N N . ALA A 1 291 ? -15.719 6.489 10.949 1.00 94.62 291 ALA A N 1
ATOM 2350 C CA . ALA A 1 291 ? -15.156 6.819 12.259 1.00 94.62 291 ALA A 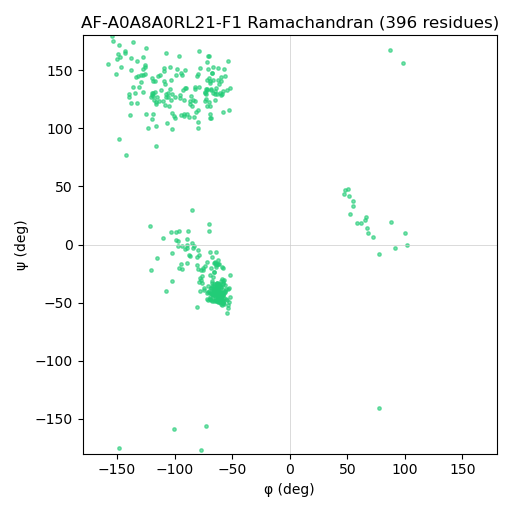CA 1
ATOM 2351 C C . ALA A 1 291 ? -13.619 6.854 12.228 1.00 94.62 291 ALA A C 1
ATOM 2353 O O . ALA A 1 291 ? -12.994 7.771 12.767 1.00 94.62 291 ALA A O 1
ATOM 2354 N N . ARG A 1 292 ? -13.000 5.879 11.549 1.00 94.06 292 ARG A N 1
ATOM 2355 C CA . ARG A 1 292 ? -11.553 5.826 11.297 1.00 94.06 292 ARG A CA 1
ATOM 2356 C C . ARG A 1 292 ? -11.080 7.050 10.511 1.00 94.06 292 ARG A C 1
ATOM 2358 O O . ARG A 1 292 ? -10.063 7.637 10.881 1.00 94.06 292 ARG A O 1
ATOM 2365 N N . TRP A 1 293 ? -11.791 7.428 9.450 1.00 94.38 293 TRP A N 1
ATOM 2366 C CA . TRP A 1 293 ? -11.471 8.610 8.654 1.00 94.38 293 TRP A CA 1
ATOM 2367 C C . TRP A 1 293 ? -11.531 9.878 9.501 1.00 94.38 293 TRP A C 1
ATOM 2369 O O . TRP A 1 293 ? -10.560 10.623 9.530 1.00 94.38 293 TRP A O 1
ATOM 2379 N N . ASN A 1 294 ? -12.605 10.084 10.263 1.00 92.50 294 ASN A N 1
ATOM 2380 C CA . ASN A 1 294 ? -12.780 11.264 11.115 1.00 92.50 294 ASN A CA 1
ATOM 2381 C C . ASN A 1 294 ? -11.719 11.363 12.212 1.00 92.50 294 ASN A C 1
ATOM 2383 O O . ASN A 1 294 ? -11.204 12.444 12.489 1.00 92.50 294 ASN A O 1
ATOM 2387 N N . LEU A 1 295 ? -11.343 10.230 12.803 1.00 90.62 295 LEU A N 1
ATOM 2388 C CA . LEU A 1 295 ? -10.271 10.168 13.789 1.00 90.62 295 LEU A CA 1
ATOM 2389 C C . LEU A 1 295 ? -8.915 10.589 13.203 1.00 90.62 295 LEU A C 1
ATOM 2391 O O . LEU A 1 295 ? -8.103 11.204 13.895 1.00 90.62 295 LEU A O 1
ATOM 2395 N N . LEU A 1 296 ? -8.647 10.217 11.950 1.00 89.56 296 LEU A N 1
ATOM 2396 C CA . LEU A 1 296 ? -7.411 10.584 11.273 1.00 89.56 296 LEU A CA 1
ATOM 2397 C C . LEU A 1 296 ? -7.481 12.010 10.735 1.00 89.56 296 LEU A C 1
ATOM 2399 O O . LEU A 1 296 ? -6.602 12.796 11.050 1.00 89.56 296 LEU A O 1
ATOM 2403 N N . PHE A 1 297 ? -8.493 12.360 9.954 1.00 89.19 297 PHE A N 1
ATOM 2404 C CA . PHE A 1 297 ? -8.510 13.557 9.115 1.00 89.19 297 PHE A CA 1
ATOM 2405 C C . PHE A 1 297 ? -9.570 14.594 9.503 1.00 89.19 297 PHE A C 1
ATOM 2407 O O . PHE A 1 297 ? -9.472 15.708 9.021 1.00 89.19 297 PHE A O 1
ATOM 2414 N N . GLY A 1 298 ? -10.529 14.289 10.380 1.00 85.00 298 GLY A N 1
ATOM 2415 C CA . GLY A 1 298 ? -11.598 15.227 10.759 1.00 85.00 298 GLY A CA 1
ATOM 2416 C C . GLY A 1 298 ? -11.149 16.383 11.666 1.00 85.00 298 GLY A C 1
ATOM 2417 O O . GLY A 1 298 ? -9.966 16.715 11.758 1.00 85.00 298 GLY A O 1
ATOM 2418 N N . ASP A 1 299 ? -12.096 16.956 12.415 1.00 78.88 299 ASP A N 1
ATOM 2419 C CA . ASP A 1 299 ? -11.917 18.185 13.216 1.00 78.88 299 ASP A CA 1
ATOM 2420 C C . ASP A 1 299 ? -10.880 18.100 14.335 1.00 78.88 299 ASP A C 1
ATOM 2422 O O . ASP A 1 299 ? -10.497 19.113 14.907 1.00 78.88 299 ASP A O 1
ATOM 2426 N N . ASN A 1 300 ? -10.424 16.904 14.694 1.00 74.81 300 ASN A N 1
ATOM 2427 C CA . ASN A 1 300 ? -9.334 16.705 15.652 1.00 74.81 300 ASN A CA 1
ATOM 2428 C C . ASN A 1 300 ? -8.162 15.935 15.031 1.00 74.81 300 ASN A C 1
ATOM 2430 O O . ASN A 1 300 ? -7.310 15.414 15.746 1.00 74.81 300 ASN A O 1
ATOM 2434 N N . GLY A 1 301 ? -8.149 15.857 13.704 1.00 80.25 301 GLY A N 1
ATOM 2435 C CA . GLY A 1 301 ? -7.242 15.080 12.890 1.00 80.25 301 GLY A CA 1
ATOM 2436 C C . GLY A 1 301 ? -6.098 15.886 12.267 1.00 80.25 301 GLY A C 1
ATOM 2437 O O . GLY A 1 301 ? -5.736 16.984 12.695 1.00 80.25 301 GLY A O 1
ATOM 2438 N N . PHE A 1 302 ? -5.541 15.317 11.202 1.00 80.56 302 PHE A N 1
ATOM 2439 C CA . PHE A 1 302 ? -4.507 15.895 10.353 1.00 80.56 302 PHE A CA 1
ATOM 2440 C C . PHE A 1 302 ? -4.905 17.247 9.761 1.00 80.56 302 PHE A C 1
ATOM 2442 O O . PHE A 1 302 ? -4.055 18.130 9.738 1.00 80.56 302 PHE A O 1
ATOM 2449 N N . PHE A 1 303 ? -6.154 17.436 9.317 1.00 85.25 303 PHE A N 1
ATOM 2450 C CA . PHE A 1 303 ? -6.570 18.701 8.697 1.00 85.25 303 PHE A CA 1
ATOM 2451 C C . PHE A 1 303 ? -6.538 19.865 9.688 1.00 85.25 303 PHE A C 1
ATOM 2453 O O . PHE A 1 303 ? -6.084 20.946 9.339 1.00 85.25 303 PHE A O 1
ATOM 2460 N N . LYS A 1 304 ? -6.872 19.639 10.963 1.00 81.81 304 LYS A N 1
ATOM 2461 C CA . LYS A 1 304 ? -6.681 20.663 12.002 1.00 81.81 304 LYS A CA 1
ATOM 2462 C C . LYS A 1 304 ? -5.211 20.905 12.333 1.00 81.81 304 LYS A C 1
ATOM 2464 O O . LYS A 1 304 ? -4.810 22.043 12.555 1.00 81.81 304 LYS A O 1
ATOM 2469 N N . ALA A 1 305 ? -4.406 19.843 12.394 1.00 74.25 305 ALA A N 1
ATOM 2470 C CA . ALA A 1 305 ? -2.978 19.963 12.688 1.00 74.25 305 ALA A CA 1
ATOM 2471 C C . ALA A 1 305 ? -2.200 20.663 11.555 1.00 74.25 305 ALA A C 1
ATOM 2473 O O . ALA A 1 305 ? -1.232 21.372 11.828 1.00 74.25 305 ALA A O 1
ATOM 2474 N N . TRP A 1 306 ? -2.629 20.472 10.303 1.00 75.38 306 TRP A N 1
ATOM 2475 C CA . TRP A 1 306 ? -2.090 21.110 9.105 1.00 75.38 306 TRP A CA 1
ATOM 2476 C C . TRP A 1 306 ? -3.174 21.313 8.034 1.00 75.38 306 TRP A C 1
ATOM 2478 O O . TRP A 1 306 ? -3.312 20.479 7.140 1.00 75.38 306 TRP A O 1
ATOM 2488 N N . PRO A 1 307 ? -3.873 22.457 8.027 1.00 81.31 307 PRO A N 1
ATOM 2489 C CA . PRO A 1 307 ? -4.874 22.739 6.995 1.00 81.31 307 PRO A CA 1
ATOM 2490 C C . PRO A 1 307 ? -4.293 22.709 5.573 1.00 81.31 307 PRO A C 1
ATOM 2492 O O . PRO A 1 307 ? -4.941 22.269 4.629 1.00 81.31 307 PRO A O 1
ATOM 2495 N N . SER A 1 308 ? -3.015 23.077 5.413 1.00 81.94 308 SER A N 1
ATOM 2496 C CA . SER A 1 308 ? -2.341 23.055 4.111 1.00 81.94 308 SER A CA 1
ATOM 2497 C C . SER A 1 308 ? -2.201 21.659 3.496 1.00 81.94 308 SER A C 1
ATOM 2499 O O . SER A 1 308 ? -1.961 21.573 2.290 1.00 81.94 308 SER A O 1
ATOM 2501 N N . VAL A 1 309 ? -2.348 20.568 4.270 1.00 83.44 309 VAL A N 1
ATOM 2502 C CA . VAL A 1 309 ? -2.280 19.211 3.704 1.00 83.44 309 VAL A CA 1
ATOM 2503 C C . VAL A 1 309 ? -3.532 18.821 2.936 1.00 83.44 309 VAL A C 1
ATOM 2505 O O . VAL A 1 309 ? -3.446 17.939 2.087 1.00 83.44 309 VAL A O 1
ATOM 2508 N N . GLU A 1 310 ? -4.668 19.469 3.197 1.00 89.25 310 GLU A N 1
ATOM 2509 C CA . GLU A 1 310 ? -5.961 19.134 2.594 1.00 89.25 310 GLU A CA 1
ATOM 2510 C C . GLU A 1 310 ? -5.910 19.203 1.062 1.00 89.25 310 GLU A C 1
ATOM 2512 O O . GLU A 1 310 ? -6.461 18.342 0.383 1.00 89.25 310 GLU A O 1
ATOM 2517 N N . LYS A 1 311 ? -5.118 20.132 0.505 1.00 90.81 311 LYS A N 1
ATOM 2518 C CA . LYS A 1 311 ? -4.903 20.279 -0.948 1.00 90.81 311 LYS A CA 1
ATOM 2519 C C . LYS A 1 311 ? -4.320 19.032 -1.632 1.00 90.81 311 LYS A C 1
ATOM 2521 O O . LYS A 1 311 ? -4.392 18.918 -2.852 1.00 90.81 311 LYS A O 1
ATOM 2526 N N . TYR A 1 312 ? -3.703 18.125 -0.867 1.00 92.25 31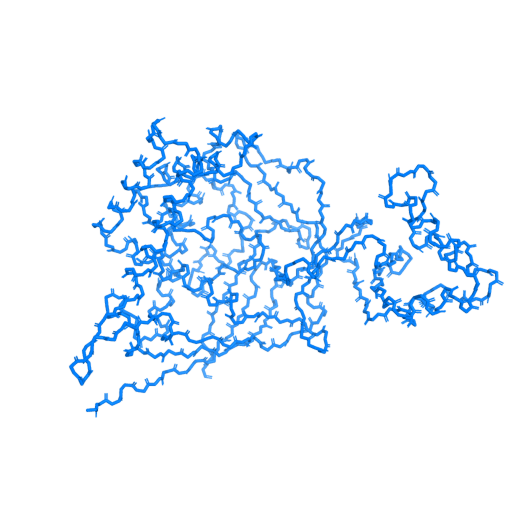2 TYR A N 1
ATOM 2527 C CA . TYR A 1 312 ? -3.156 16.860 -1.367 1.00 92.25 312 TYR A CA 1
ATOM 2528 C C . TYR A 1 312 ? -4.186 15.728 -1.383 1.00 92.25 312 TYR A C 1
ATOM 2530 O O . TYR A 1 312 ? -3.893 14.650 -1.901 1.00 92.25 312 TYR A O 1
ATOM 2538 N N . PHE A 1 313 ? -5.366 15.937 -0.803 1.00 94.12 313 PHE A N 1
ATOM 2539 C CA . PHE A 1 313 ? -6.431 14.947 -0.744 1.00 94.12 313 PHE A CA 1
ATOM 2540 C C . PHE A 1 313 ? -7.407 15.152 -1.909 1.00 94.12 313 PHE A C 1
ATOM 2542 O O . PHE A 1 313 ? -7.631 16.283 -2.344 1.00 94.12 313 PHE A O 1
ATOM 2549 N N . PRO A 1 314 ? -8.016 14.074 -2.431 1.00 94.31 314 PRO A N 1
ATOM 2550 C CA . PRO A 1 314 ? -9.100 14.191 -3.395 1.00 94.31 314 PRO A CA 1
ATOM 2551 C C . PRO A 1 314 ? -10.257 14.993 -2.794 1.00 94.31 314 PRO A C 1
ATOM 2553 O O . PRO A 1 314 ? -10.730 14.670 -1.705 1.00 94.31 314 PRO A O 1
ATOM 2556 N N . LEU A 1 315 ? -10.746 16.003 -3.519 1.00 92.31 315 LEU A N 1
ATOM 2557 C CA . LEU A 1 315 ? -11.826 16.878 -3.049 1.00 92.31 315 LEU A CA 1
ATOM 2558 C C . LEU A 1 315 ? -13.079 16.087 -2.640 1.00 92.31 315 LEU A C 1
ATOM 2560 O O . LEU A 1 315 ? -13.717 16.398 -1.639 1.00 92.31 315 LEU A O 1
ATOM 2564 N N . GLU A 1 316 ? -13.406 15.034 -3.390 1.00 93.19 316 GLU A N 1
ATOM 2565 C CA . GLU A 1 316 ? -14.525 14.134 -3.092 1.00 93.19 316 GLU A CA 1
ATOM 2566 C C . GLU A 1 316 ? -14.369 13.408 -1.749 1.00 93.19 316 GLU A C 1
ATOM 2568 O O . GLU A 1 316 ? -15.365 13.160 -1.080 1.00 93.19 316 GLU A O 1
ATOM 2573 N N . ALA A 1 317 ? -13.137 13.078 -1.347 1.00 93.94 317 ALA A N 1
ATOM 2574 C CA . ALA A 1 317 ? -12.855 12.401 -0.083 1.00 93.94 317 ALA A CA 1
ATOM 2575 C C . ALA A 1 317 ? -12.920 13.360 1.117 1.00 93.94 317 ALA A C 1
ATOM 2577 O O . ALA A 1 317 ? -13.264 12.956 2.225 1.00 93.94 317 ALA A O 1
ATOM 2578 N N . VAL A 1 318 ? -12.593 14.636 0.899 1.00 91.44 318 VAL A N 1
ATOM 2579 C CA . VAL A 1 318 ? -12.727 15.684 1.921 1.00 91.44 318 VAL A CA 1
ATOM 2580 C C . VAL A 1 318 ? -14.201 16.010 2.171 1.00 91.44 318 VAL A C 1
ATOM 2582 O O . VAL A 1 318 ? -14.604 16.169 3.319 1.00 91.44 318 VAL A O 1
ATOM 2585 N N . LYS A 1 319 ? -15.011 16.078 1.107 1.00 91.56 319 LYS A N 1
ATOM 2586 C CA . LYS A 1 319 ? -16.442 16.408 1.192 1.00 91.56 319 LYS A CA 1
ATOM 2587 C C . LYS A 1 319 ? -17.300 15.268 1.735 1.00 91.56 319 LYS A C 1
ATOM 2589 O O . LYS A 1 319 ? -18.241 15.524 2.475 1.00 91.56 319 LYS A O 1
ATOM 2594 N N . GLU A 1 320 ? -16.996 14.031 1.351 1.00 94.31 320 GLU A N 1
ATOM 2595 C CA . GLU A 1 320 ? -17.787 12.863 1.725 1.00 94.31 320 GLU A CA 1
ATOM 2596 C C . GLU A 1 320 ? -16.880 11.687 2.094 1.00 94.31 320 GLU A C 1
ATOM 2598 O O . GLU A 1 320 ? -16.201 11.086 1.255 1.00 94.31 320 GLU A O 1
ATOM 2603 N N . ASN A 1 321 ? -16.897 11.333 3.377 1.00 94.38 321 ASN A N 1
ATOM 2604 C CA . ASN A 1 321 ? -16.046 10.285 3.935 1.00 94.38 321 ASN A CA 1
ATOM 2605 C C . ASN A 1 321 ? -16.661 8.874 3.886 1.00 94.38 321 ASN A C 1
ATOM 2607 O O . ASN A 1 321 ? -15.996 7.900 4.257 1.00 94.38 321 ASN A O 1
ATOM 2611 N N . ARG A 1 322 ? -17.906 8.748 3.413 1.00 96.62 322 ARG A N 1
ATOM 2612 C CA . ARG A 1 322 ? -18.603 7.469 3.293 1.00 96.62 322 ARG A CA 1
ATOM 2613 C C . ARG A 1 322 ? -17.853 6.529 2.355 1.00 96.62 322 ARG A C 1
ATOM 2615 O O . ARG A 1 322 ? -17.456 6.896 1.247 1.00 96.62 322 ARG A O 1
ATOM 2622 N N . GLY A 1 323 ? -17.636 5.304 2.830 1.00 96.94 323 GLY A N 1
ATOM 2623 C CA . GLY A 1 323 ? -16.960 4.250 2.073 1.00 96.94 323 GLY A CA 1
ATOM 2624 C C . GLY A 1 323 ? -15.468 4.495 1.822 1.00 96.94 323 GLY A C 1
ATOM 2625 O O . GLY A 1 323 ? -14.867 3.746 1.055 1.00 96.94 323 GLY A O 1
ATOM 2626 N N . LEU A 1 324 ? -14.837 5.502 2.439 1.00 97.94 324 LEU A N 1
ATOM 2627 C CA . LEU A 1 324 ? -13.410 5.749 2.237 1.00 97.94 324 LEU A CA 1
ATOM 2628 C C . LEU A 1 324 ? -12.536 4.713 2.944 1.00 97.94 324 LEU A C 1
ATOM 2630 O O . LEU A 1 324 ? -12.674 4.452 4.138 1.00 97.94 324 LEU A O 1
ATOM 2634 N N . ILE A 1 325 ? -11.570 4.171 2.208 1.00 96.88 325 ILE A N 1
ATOM 2635 C CA . ILE A 1 325 ? -10.581 3.214 2.698 1.00 96.88 325 ILE A CA 1
ATOM 2636 C C . ILE A 1 325 ? -9.176 3.634 2.267 1.00 96.88 325 ILE A C 1
ATOM 2638 O O . ILE A 1 325 ? -8.973 4.173 1.180 1.00 96.88 325 ILE A O 1
ATOM 2642 N N . ILE A 1 326 ? -8.188 3.377 3.127 1.00 95.81 326 ILE A N 1
ATOM 2643 C CA . ILE A 1 326 ? -6.787 3.714 2.865 1.00 95.81 326 ILE A CA 1
ATOM 2644 C C . ILE A 1 326 ? -6.004 2.435 2.551 1.00 95.81 326 ILE A C 1
ATOM 2646 O O . ILE A 1 326 ? -5.662 1.648 3.442 1.00 95.81 326 ILE A O 1
ATOM 2650 N N . LEU A 1 327 ? -5.703 2.236 1.274 1.00 94.56 327 LEU A N 1
ATOM 2651 C CA . LEU A 1 327 ? -5.023 1.062 0.739 1.00 94.56 327 LEU A CA 1
ATOM 2652 C C . LEU A 1 327 ? -3.587 1.365 0.327 1.00 94.56 327 LEU A C 1
ATOM 2654 O O . LEU A 1 327 ? -3.167 2.507 0.174 1.00 94.56 327 LEU A O 1
ATOM 2658 N N . GLY A 1 328 ? -2.817 0.299 0.136 1.00 83.94 328 GLY A N 1
ATOM 2659 C CA . GLY A 1 328 ? -1.535 0.404 -0.541 1.00 83.94 328 GLY A CA 1
ATOM 2660 C C . GLY A 1 328 ? -0.295 0.486 0.339 1.00 83.94 328 GLY A C 1
ATOM 2661 O O . GLY A 1 328 ? -0.305 0.890 1.509 1.00 83.94 328 GLY A O 1
ATOM 2662 N N . GLY A 1 329 ? 0.811 0.074 -0.277 1.00 78.31 329 GLY A N 1
ATOM 2663 C CA . GLY A 1 329 ? 2.157 0.185 0.246 1.00 78.31 329 GLY A CA 1
ATOM 2664 C C . GLY A 1 329 ? 2.592 1.646 0.266 1.00 78.31 329 GLY A C 1
ATOM 2665 O O . GLY A 1 329 ? 2.725 2.310 -0.758 1.00 78.31 329 GLY A O 1
ATOM 2666 N N . GLY A 1 330 ? 2.887 2.170 1.451 1.00 76.69 330 GLY A N 1
ATOM 2667 C CA . GLY A 1 330 ? 3.302 3.563 1.600 1.00 76.69 330 GLY A CA 1
ATOM 2668 C C . GLY A 1 330 ? 2.164 4.562 1.780 1.00 76.69 330 GLY A C 1
ATOM 2669 O O . GLY A 1 330 ? 2.436 5.745 1.674 1.00 76.69 330 GLY A O 1
ATOM 2670 N N . ALA A 1 331 ? 0.965 4.132 2.178 1.00 82.81 331 ALA A N 1
ATOM 2671 C CA . ALA A 1 331 ? -0.084 5.025 2.689 1.00 82.81 331 ALA A CA 1
ATOM 2672 C C . ALA A 1 331 ? 0.219 5.631 4.087 1.00 82.81 331 ALA A C 1
ATOM 2674 O O . ALA A 1 331 ? -0.652 6.191 4.749 1.00 82.81 331 ALA A O 1
ATOM 2675 N N . GLY A 1 332 ? 1.455 5.496 4.581 1.00 85.75 332 GLY A N 1
ATOM 2676 C CA . GLY A 1 332 ? 1.925 6.101 5.830 1.00 85.75 332 GLY A CA 1
ATOM 2677 C C . GLY A 1 332 ? 1.674 5.277 7.100 1.00 85.75 332 GLY A C 1
ATOM 2678 O O . GLY A 1 332 ? 0.949 4.291 7.108 1.00 85.75 332 GLY A O 1
ATOM 2679 N N . TYR A 1 333 ? 2.318 5.686 8.195 1.00 89.25 333 TYR A N 1
ATOM 2680 C CA . TYR A 1 333 ? 2.247 5.008 9.499 1.00 89.25 333 TYR A CA 1
ATOM 2681 C C . TYR A 1 333 ? 0.841 5.062 10.115 1.00 89.25 333 TYR A C 1
ATOM 2683 O O . TYR A 1 333 ? 0.333 4.066 10.626 1.00 89.25 333 TYR A O 1
ATOM 2691 N N . HIS A 1 334 ? 0.188 6.221 10.041 1.00 87.56 334 HIS A N 1
ATOM 2692 C CA . HIS A 1 334 ? -1.102 6.430 10.698 1.00 87.56 334 HIS A CA 1
ATOM 2693 C C . HIS A 1 334 ? -2.221 5.604 10.075 1.00 87.56 334 HIS A C 1
ATOM 2695 O O . HIS A 1 334 ? -3.092 5.144 10.805 1.00 87.56 334 HIS A O 1
ATOM 2701 N N . SER A 1 335 ? -2.170 5.331 8.766 1.00 88.81 335 SER A N 1
ATOM 2702 C CA . SER A 1 335 ? -3.173 4.495 8.096 1.00 88.81 335 SER A CA 1
ATOM 2703 C C . SER A 1 335 ? -3.109 3.026 8.517 1.00 88.81 335 SER A C 1
ATOM 2705 O O . SER A 1 335 ? -4.119 2.336 8.406 1.00 88.81 335 SER A O 1
ATOM 2707 N N . LYS A 1 336 ? -1.977 2.568 9.072 1.00 91.06 336 LYS A N 1
ATOM 2708 C CA . LYS A 1 336 ? -1.723 1.172 9.470 1.00 91.06 336 LYS A CA 1
ATOM 2709 C C . LYS A 1 336 ? -1.659 0.951 10.985 1.00 91.06 336 LYS A C 1
ATOM 2711 O O . LYS A 1 336 ? -1.306 -0.133 11.428 1.00 91.06 336 LYS A O 1
ATOM 2716 N N . THR A 1 337 ? -1.940 1.977 11.787 1.00 93.00 337 THR A N 1
ATOM 2717 C CA . THR A 1 337 ? -1.835 1.900 13.251 1.00 93.00 337 THR A CA 1
ATOM 2718 C C . THR A 1 337 ? -3.061 2.473 13.950 1.00 93.00 337 THR A C 1
ATOM 2720 O O . THR A 1 337 ? -3.797 3.297 13.401 1.00 93.00 337 THR A O 1
ATOM 2723 N N . VAL A 1 338 ? -3.262 2.042 15.195 1.00 94.38 338 VAL A N 1
ATOM 2724 C CA . VAL A 1 338 ? -4.391 2.436 16.055 1.00 94.38 338 VAL A CA 1
ATOM 2725 C C . VAL A 1 338 ? -3.997 3.455 17.125 1.00 94.38 338 VAL A C 1
ATOM 2727 O O . VAL A 1 338 ? -4.785 3.736 18.020 1.00 94.38 338 VAL A O 1
ATOM 2730 N N . ILE A 1 339 ? -2.789 4.033 17.048 1.00 93.81 339 ILE A N 1
ATOM 2731 C CA . ILE A 1 339 ? -2.288 4.977 18.064 1.00 93.81 339 ILE A CA 1
ATOM 2732 C C . ILE A 1 339 ? -3.237 6.160 18.239 1.00 93.81 339 ILE A C 1
ATOM 2734 O O . ILE A 1 339 ? -3.536 6.534 19.369 1.00 93.81 339 ILE A O 1
ATOM 2738 N N . THR A 1 340 ? -3.781 6.700 17.149 1.00 90.88 340 THR A N 1
ATOM 2739 C CA . THR A 1 340 ? -4.776 7.776 17.223 1.00 90.88 340 THR A CA 1
ATOM 2740 C C . THR A 1 340 ? -6.042 7.343 17.965 1.00 90.88 340 THR A C 1
ATOM 2742 O O . THR A 1 340 ? -6.604 8.142 18.702 1.00 90.88 340 THR A O 1
ATOM 2745 N N . ALA A 1 341 ? -6.453 6.077 17.847 1.00 93.19 341 ALA A N 1
ATOM 2746 C CA . ALA A 1 341 ? -7.691 5.557 18.433 1.00 93.19 341 ALA A CA 1
ATOM 2747 C C . ALA A 1 341 ? -7.585 5.287 19.938 1.00 93.19 341 ALA A C 1
ATOM 2749 O O . ALA A 1 341 ? -8.585 5.378 20.646 1.00 93.19 341 ALA A O 1
ATOM 2750 N N . ILE A 1 342 ? -6.380 4.968 20.421 1.00 94.31 342 ILE A N 1
ATOM 2751 C CA . ILE A 1 342 ? -6.089 4.748 21.848 1.00 94.31 342 ILE A CA 1
ATOM 2752 C C . ILE A 1 342 ? -5.591 6.018 22.561 1.00 94.31 342 ILE A C 1
ATOM 2754 O O . ILE A 1 342 ? -5.306 5.983 23.754 1.00 94.31 342 ILE A O 1
ATOM 2758 N N . SER A 1 343 ? -5.458 7.138 21.846 1.00 90.81 343 SER A N 1
ATOM 2759 C CA . SER A 1 343 ? -4.974 8.406 22.405 1.00 90.81 343 SER A CA 1
ATOM 2760 C C . SER A 1 343 ? -6.135 9.329 22.752 1.00 90.81 343 SER A C 1
ATOM 2762 O O . SER A 1 343 ? -7.186 9.289 22.114 1.00 90.81 343 SER A O 1
ATOM 2764 N N . ARG A 1 344 ? -5.955 10.197 23.754 1.00 84.81 344 ARG A N 1
ATOM 2765 C CA . ARG A 1 344 ? -7.017 11.128 24.181 1.00 84.81 344 ARG A CA 1
ATOM 2766 C C . ARG A 1 344 ? -7.297 12.195 23.127 1.00 84.81 344 ARG A C 1
ATOM 2768 O O . ARG A 1 344 ? -8.442 12.576 22.921 1.00 84.81 344 ARG A O 1
ATOM 2775 N N . ASN A 1 345 ? -6.244 12.664 22.467 1.00 83.38 345 ASN A N 1
ATOM 2776 C CA . ASN A 1 345 ? -6.279 13.679 21.423 1.00 83.38 345 ASN A CA 1
ATOM 2777 C C . ASN A 1 345 ? -5.079 13.486 20.472 1.00 83.38 345 ASN A C 1
ATOM 2779 O O . ASN A 1 345 ? -4.204 12.646 20.706 1.00 83.38 345 ASN A O 1
ATOM 2783 N N . MET A 1 346 ? -5.015 14.282 19.402 1.00 82.44 346 MET A N 1
ATOM 2784 C CA . MET A 1 346 ? -3.940 14.186 18.408 1.00 82.44 346 MET A CA 1
ATOM 2785 C C . MET A 1 346 ? -2.559 14.573 18.953 1.00 82.44 346 MET A C 1
ATOM 2787 O O . MET A 1 346 ? -1.549 14.047 18.488 1.00 82.44 346 MET A O 1
ATOM 2791 N N . ARG A 1 347 ? -2.487 15.453 19.961 1.00 83.00 347 ARG A N 1
ATOM 2792 C CA . ARG A 1 347 ? -1.219 15.824 20.608 1.00 83.00 347 ARG A CA 1
ATOM 2793 C C . ARG A 1 347 ? -0.613 14.620 21.328 1.00 83.00 347 ARG A C 1
ATOM 2795 O O . ARG A 1 347 ? 0.567 14.336 21.129 1.00 83.00 347 ARG A O 1
ATOM 2802 N N . ASP A 1 348 ? -1.425 13.884 22.080 1.00 87.12 348 ASP A N 1
ATOM 2803 C CA . ASP A 1 348 ? -1.010 12.654 22.760 1.00 87.12 348 ASP A CA 1
ATOM 2804 C C . ASP A 1 348 ? -0.648 11.564 21.744 1.00 87.12 348 ASP A C 1
ATOM 2806 O O . ASP A 1 348 ? 0.399 10.927 21.865 1.00 87.12 348 ASP A O 1
ATOM 2810 N N . ALA A 1 349 ? -1.458 11.397 20.691 1.00 89.44 349 ALA A N 1
ATOM 2811 C CA . ALA A 1 349 ? -1.179 10.440 19.618 1.00 89.44 349 ALA A CA 1
ATOM 2812 C C . ALA A 1 349 ? 0.164 10.714 18.937 1.00 89.44 349 ALA A C 1
ATOM 2814 O O . ALA A 1 349 ? 0.939 9.791 18.666 1.00 89.44 349 ALA A O 1
ATOM 2815 N N . ASN A 1 350 ? 0.455 11.988 18.684 1.00 86.31 350 ASN A N 1
ATOM 2816 C CA . ASN A 1 350 ? 1.722 12.422 18.132 1.00 86.31 350 ASN A CA 1
ATOM 2817 C C . ASN A 1 350 ? 2.884 12.126 19.091 1.00 86.31 350 ASN A C 1
ATOM 2819 O O . ASN A 1 350 ? 3.884 11.548 18.675 1.00 86.31 350 ASN A O 1
ATOM 2823 N N . GLU A 1 351 ? 2.751 12.465 20.374 1.00 88.38 351 GLU A N 1
ATOM 2824 C CA . GLU A 1 351 ? 3.796 12.233 21.377 1.00 88.38 351 GLU A CA 1
ATOM 2825 C C . GLU A 1 351 ? 4.118 10.741 21.552 1.00 88.38 351 GLU A C 1
ATOM 2827 O O . GLU A 1 351 ? 5.289 10.349 21.545 1.00 88.38 351 GLU A O 1
ATOM 2832 N N . LEU A 1 352 ? 3.093 9.885 21.620 1.00 91.75 352 LEU A N 1
ATOM 2833 C CA . LEU A 1 352 ? 3.283 8.434 21.629 1.00 91.75 352 LEU A CA 1
ATOM 2834 C C . LEU A 1 352 ? 3.973 7.962 20.348 1.00 91.75 352 LEU A C 1
ATOM 2836 O O . LEU A 1 352 ? 4.908 7.163 20.411 1.00 91.75 352 LEU A O 1
ATOM 2840 N N . THR A 1 353 ? 3.558 8.479 19.190 1.00 91.44 353 THR A N 1
ATOM 2841 C CA . THR A 1 353 ? 4.147 8.088 17.906 1.00 91.44 353 THR A CA 1
ATOM 2842 C C . THR A 1 353 ? 5.628 8.453 17.823 1.00 91.44 353 THR A C 1
ATOM 2844 O O . THR A 1 353 ? 6.425 7.590 17.457 1.00 91.44 353 THR A O 1
ATOM 2847 N N . LYS A 1 354 ? 6.040 9.657 18.247 1.00 89.69 354 LYS A N 1
ATOM 2848 C CA . LYS A 1 354 ? 7.463 10.051 18.293 1.00 89.69 354 LYS A CA 1
ATOM 2849 C C . LYS A 1 354 ? 8.307 9.048 19.061 1.00 89.69 354 LYS A C 1
ATOM 2851 O O . LYS A 1 354 ? 9.330 8.579 18.569 1.00 89.69 354 LYS A O 1
ATOM 2856 N N . ARG A 1 355 ? 7.846 8.691 20.260 1.00 90.12 355 ARG A N 1
ATOM 2857 C CA . ARG A 1 355 ? 8.545 7.769 21.160 1.00 90.12 355 ARG A CA 1
ATOM 2858 C C . ARG A 1 355 ? 8.604 6.359 20.586 1.00 90.12 355 ARG A C 1
ATOM 2860 O O . ARG A 1 355 ? 9.657 5.730 20.632 1.00 90.12 355 ARG A O 1
ATOM 2867 N N . ILE A 1 356 ? 7.506 5.873 20.001 1.00 91.62 356 ILE A N 1
ATOM 2868 C CA . ILE A 1 356 ? 7.473 4.577 19.305 1.00 91.62 356 ILE A CA 1
ATOM 2869 C C . ILE A 1 356 ? 8.487 4.565 18.156 1.00 91.62 356 ILE A C 1
ATOM 2871 O O . ILE A 1 356 ? 9.245 3.604 18.008 1.00 91.62 356 ILE A O 1
ATOM 2875 N N . LEU A 1 357 ? 8.526 5.625 17.347 1.00 89.56 357 LEU A N 1
ATOM 2876 C CA . LEU A 1 357 ? 9.440 5.717 16.214 1.00 89.56 357 LEU A CA 1
ATOM 2877 C C . LEU A 1 357 ? 10.900 5.849 16.650 1.00 89.56 357 LEU A C 1
ATOM 2879 O O . LEU A 1 357 ? 11.742 5.217 16.026 1.00 89.56 357 LEU A O 1
ATOM 2883 N N . ASP A 1 358 ? 11.217 6.572 17.724 1.00 86.62 358 ASP A N 1
ATOM 2884 C CA . ASP A 1 358 ? 12.588 6.642 18.256 1.00 86.62 358 ASP A CA 1
ATOM 2885 C C . ASP A 1 358 ? 13.056 5.305 18.844 1.00 86.62 358 ASP A C 1
ATOM 2887 O O . ASP A 1 358 ? 14.210 4.910 18.662 1.00 86.62 358 ASP A O 1
ATOM 2891 N N . VAL A 1 359 ? 12.154 4.553 19.484 1.00 86.12 359 VAL A N 1
ATOM 2892 C CA . VAL A 1 359 ? 12.439 3.174 19.903 1.00 86.12 359 VAL A CA 1
ATOM 2893 C C . VAL A 1 359 ? 12.722 2.297 18.678 1.00 86.12 359 VAL A C 1
ATOM 2895 O O . VAL A 1 359 ? 13.632 1.461 18.703 1.00 86.12 359 VAL A O 1
ATOM 2898 N N . ASN A 1 360 ? 11.962 2.473 17.594 1.00 84.12 360 ASN A N 1
ATOM 2899 C CA . ASN A 1 360 ? 12.054 1.644 16.394 1.00 84.12 360 ASN A CA 1
ATOM 2900 C C . ASN A 1 360 ? 13.233 1.981 15.480 1.00 84.12 360 ASN A C 1
ATOM 2902 O O . ASN A 1 360 ? 13.898 1.052 15.012 1.00 84.12 360 ASN A O 1
ATOM 2906 N N . TYR A 1 361 ? 13.533 3.262 15.296 1.00 81.62 361 TYR A N 1
ATOM 2907 C CA . TYR A 1 361 ? 14.481 3.779 14.318 1.00 81.62 361 TYR A CA 1
ATOM 2908 C C . TYR A 1 361 ? 15.574 4.603 14.999 1.00 81.62 361 TYR A C 1
ATOM 2910 O O . TYR A 1 361 ? 15.422 5.794 15.274 1.00 81.62 361 TYR A O 1
ATOM 2918 N N . LYS A 1 362 ? 16.736 3.975 15.198 1.00 71.19 362 LYS A N 1
ATOM 2919 C CA . LYS A 1 362 ? 17.930 4.677 15.678 1.00 71.19 362 LYS A CA 1
ATOM 2920 C C . LYS A 1 362 ? 18.322 5.789 14.691 1.00 71.19 362 LYS A C 1
ATOM 2922 O O . LYS A 1 362 ? 18.204 5.627 13.477 1.00 71.19 362 LYS A O 1
ATOM 2927 N N . ASN A 1 363 ? 18.817 6.909 15.216 1.00 66.00 363 ASN A N 1
ATOM 2928 C CA . ASN A 1 363 ? 19.409 8.023 14.457 1.00 66.00 363 ASN A CA 1
ATOM 2929 C C . ASN A 1 363 ? 18.454 8.827 13.550 1.00 66.00 363 ASN A C 1
ATOM 2931 O O . ASN A 1 363 ? 18.920 9.616 12.728 1.00 66.00 363 ASN A O 1
ATOM 2935 N N . LYS A 1 364 ? 17.129 8.683 13.690 1.00 68.50 364 LYS A N 1
ATOM 2936 C CA . LYS A 1 364 ? 16.151 9.465 12.905 1.00 68.50 364 LYS A CA 1
ATOM 2937 C C . LYS A 1 364 ? 15.589 10.704 13.624 1.00 68.50 364 LYS A C 1
ATOM 2939 O O . LYS A 1 364 ? 14.875 11.473 12.991 1.00 68.50 364 LYS A O 1
ATOM 2944 N N . LYS A 1 365 ? 15.998 10.951 14.881 1.00 70.75 365 LYS A N 1
ATOM 2945 C CA . LYS A 1 365 ? 15.646 12.125 15.714 1.00 70.75 365 LYS A CA 1
ATOM 2946 C C . LYS A 1 365 ? 14.133 12.437 15.706 1.00 70.75 365 LYS A C 1
ATOM 2948 O O . LYS A 1 365 ? 13.755 13.608 15.598 1.00 70.75 365 LYS A O 1
ATOM 2953 N N . HIS A 1 366 ? 13.279 11.412 15.815 1.00 73.31 366 HIS A N 1
ATOM 2954 C CA . HIS A 1 366 ? 11.820 11.569 15.756 1.00 73.31 366 HIS A CA 1
ATOM 2955 C C . HIS A 1 366 ? 11.262 12.362 16.944 1.00 73.31 366 HIS A C 1
ATOM 2957 O O . HIS A 1 366 ? 10.244 13.031 16.789 1.00 73.31 366 HIS A O 1
ATOM 2963 N N . PHE A 1 367 ? 11.961 12.417 18.085 1.00 67.31 367 PHE A N 1
ATOM 2964 C CA . PHE A 1 367 ? 11.625 13.314 19.202 1.00 67.31 367 PHE A CA 1
ATOM 2965 C C . PHE A 1 367 ? 11.451 14.786 18.794 1.00 67.31 367 PHE A C 1
ATOM 2967 O O . PHE A 1 367 ? 10.720 15.524 19.449 1.00 67.31 367 PHE A O 1
ATOM 2974 N N . ARG A 1 368 ? 12.091 15.233 17.703 1.00 67.50 368 ARG A N 1
ATOM 2975 C CA . ARG A 1 368 ? 11.967 16.613 17.201 1.00 67.50 368 ARG A CA 1
ATOM 2976 C C . ARG A 1 368 ? 10.734 16.834 16.321 1.00 67.50 368 ARG A C 1
ATOM 2978 O O . ARG A 1 368 ? 10.623 17.912 15.738 1.00 67.50 368 ARG A O 1
ATOM 2985 N N . ASP A 1 369 ? 9.916 15.811 16.071 1.00 70.38 369 ASP A N 1
ATOM 2986 C CA . ASP A 1 369 ? 8.799 15.882 15.124 1.00 70.38 369 ASP A CA 1
ATOM 2987 C C . ASP A 1 369 ? 7.689 16.787 15.663 1.00 70.38 369 ASP A C 1
ATOM 2989 O O . ASP A 1 369 ? 7.177 16.579 16.757 1.00 70.38 369 ASP A O 1
ATOM 2993 N N . THR A 1 370 ? 7.325 17.823 14.914 1.00 65.44 370 THR A N 1
ATOM 2994 C CA . THR A 1 370 ? 6.276 18.787 15.268 1.00 65.44 370 THR A CA 1
ATOM 2995 C C . THR A 1 370 ? 5.632 19.337 13.992 1.00 65.44 370 THR A C 1
ATOM 2997 O O . THR A 1 370 ? 6.338 19.491 12.990 1.00 65.44 370 THR A O 1
ATOM 3000 N N . PRO A 1 371 ? 4.323 19.655 14.007 1.00 64.31 371 PRO A N 1
ATOM 3001 C CA . PRO A 1 371 ? 3.283 19.224 14.951 1.00 64.31 371 PRO A CA 1
ATOM 3002 C C . PRO A 1 371 ? 2.893 17.736 14.872 1.00 64.31 371 PRO A C 1
ATOM 3004 O O . PRO A 1 371 ? 2.153 17.296 15.746 1.00 64.31 371 PRO A O 1
ATOM 3007 N N . LEU A 1 372 ? 3.388 16.949 13.903 1.00 73.00 372 LEU A N 1
ATOM 3008 C CA . LEU A 1 372 ? 3.005 15.539 13.723 1.00 73.00 372 LEU A CA 1
ATOM 3009 C C . LEU A 1 372 ? 4.198 14.616 13.407 1.00 73.00 372 LEU A C 1
ATOM 3011 O O . LEU A 1 372 ? 5.181 15.033 12.797 1.00 73.00 372 LEU A O 1
ATOM 3015 N N . SER A 1 373 ? 4.109 13.354 13.823 1.00 79.12 373 SER A N 1
ATOM 3016 C CA . SER A 1 373 ? 5.120 12.312 13.676 1.00 79.12 373 SER A CA 1
ATOM 3017 C C . SER A 1 373 ? 4.463 11.021 13.186 1.00 79.12 373 SER A C 1
ATOM 3019 O O . SER A 1 373 ? 3.488 10.612 13.811 1.00 79.12 373 SER A O 1
ATOM 3021 N N . PRO A 1 374 ? 4.994 10.361 12.135 1.00 77.81 374 PRO A N 1
ATOM 3022 C CA . PRO A 1 374 ? 6.079 10.844 11.281 1.00 77.81 374 PRO A CA 1
ATOM 3023 C C . PRO A 1 374 ? 5.662 12.077 10.460 1.00 77.81 374 PRO A C 1
ATOM 3025 O O . PRO A 1 374 ? 4.571 12.111 9.905 1.00 77.81 374 PRO A O 1
ATOM 3028 N N . ARG A 1 375 ? 6.573 13.046 10.286 1.00 75.19 375 ARG A N 1
ATOM 3029 C CA . ARG A 1 375 ? 6.298 14.315 9.567 1.00 75.19 375 ARG A CA 1
ATOM 3030 C C . ARG A 1 375 ? 5.996 14.184 8.071 1.00 75.19 375 ARG A C 1
ATOM 3032 O O . ARG A 1 375 ? 5.605 15.159 7.440 1.00 75.19 375 ARG A O 1
ATOM 3039 N N . ALA A 1 376 ? 6.309 13.035 7.477 1.00 80.44 376 ALA A N 1
ATOM 3040 C CA . ALA A 1 376 ? 6.312 12.871 6.030 1.00 80.44 376 ALA A CA 1
ATOM 3041 C C . ALA A 1 376 ? 4.957 12.372 5.525 1.00 80.44 376 ALA A C 1
ATOM 3043 O O . ALA A 1 376 ? 4.628 11.194 5.712 1.00 80.44 376 ALA A O 1
ATOM 3044 N N . LEU A 1 377 ? 4.237 13.235 4.811 1.00 85.44 377 LEU A N 1
ATOM 3045 C CA . LEU A 1 377 ? 3.104 12.837 3.991 1.00 85.44 377 LEU A CA 1
ATOM 3046 C C . LEU A 1 377 ? 3.619 12.087 2.760 1.00 85.44 377 LEU A C 1
ATOM 3048 O O . LEU A 1 377 ? 4.584 12.500 2.114 1.00 85.44 377 LEU A O 1
ATOM 3052 N N . LYS A 1 378 ? 3.006 10.944 2.460 1.00 89.31 378 LYS A N 1
ATOM 3053 C CA . LYS A 1 378 ? 3.398 10.101 1.329 1.00 89.31 378 LYS A CA 1
ATOM 3054 C C . LYS A 1 378 ? 2.576 10.512 0.121 1.00 89.31 378 LYS A C 1
ATOM 3056 O O . LYS A 1 378 ? 1.363 10.313 0.122 1.00 89.31 378 LYS A O 1
ATOM 3061 N N . VAL A 1 379 ? 3.239 11.096 -0.872 1.00 91.69 379 VAL A N 1
ATOM 3062 C CA . VAL A 1 379 ? 2.581 11.641 -2.060 1.00 91.69 379 VAL A CA 1
ATOM 3063 C C . VAL A 1 379 ? 3.197 11.088 -3.341 1.00 91.69 379 VAL A C 1
ATOM 3065 O O . VAL A 1 379 ? 4.381 10.738 -3.389 1.00 91.69 379 VAL A O 1
ATOM 3068 N N . ALA A 1 380 ? 2.370 11.017 -4.374 1.00 92.50 380 ALA A N 1
ATOM 3069 C CA . ALA A 1 380 ? 2.761 10.786 -5.756 1.00 92.50 380 ALA A CA 1
ATOM 3070 C C . ALA A 1 380 ? 2.175 11.912 -6.610 1.00 92.50 380 ALA A C 1
ATOM 3072 O O . ALA A 1 380 ? 1.181 12.535 -6.246 1.00 92.50 380 ALA A O 1
ATOM 3073 N N . GLU A 1 381 ? 2.818 12.211 -7.719 1.00 91.75 381 GLU A N 1
ATOM 3074 C CA . GLU A 1 381 ? 2.379 13.193 -8.688 1.00 91.75 381 GLU A CA 1
ATOM 3075 C C . GLU A 1 381 ? 1.543 12.513 -9.768 1.00 91.75 381 GLU A C 1
ATOM 3077 O O . GLU A 1 381 ? 1.905 11.462 -10.291 1.00 91.75 381 GLU A O 1
ATOM 3082 N N . TYR A 1 382 ? 0.397 13.101 -10.083 1.00 92.06 382 TYR A N 1
ATOM 3083 C CA . TYR A 1 382 ? -0.477 12.667 -11.160 1.00 92.06 382 TYR A CA 1
ATOM 3084 C C . TYR A 1 382 ? -1.018 13.902 -11.876 1.00 92.06 382 TYR A C 1
ATOM 3086 O O . TYR A 1 382 ? -1.554 14.805 -11.229 1.00 92.06 382 TYR A O 1
ATOM 3094 N N . ASN A 1 383 ? -0.855 13.961 -13.201 1.00 89.56 383 ASN A N 1
ATOM 3095 C CA . ASN A 1 383 ? -1.248 15.103 -14.038 1.00 89.56 383 ASN A CA 1
ATOM 3096 C C . ASN A 1 383 ? -0.768 16.461 -13.476 1.00 89.56 383 ASN A C 1
ATOM 3098 O O . ASN A 1 383 ? -1.546 17.405 -13.344 1.00 89.56 383 ASN A O 1
ATOM 3102 N N . GLY A 1 384 ? 0.510 16.534 -13.084 1.00 88.31 384 GLY A N 1
ATOM 3103 C CA . GLY A 1 384 ? 1.147 17.748 -12.557 1.00 88.31 384 GLY A CA 1
ATOM 3104 C C . GLY A 1 384 ? 0.720 18.150 -11.141 1.00 88.31 384 GLY A C 1
ATOM 3105 O O . GLY A 1 384 ? 1.102 19.216 -10.662 1.00 88.31 384 GLY A O 1
ATOM 3106 N N . ARG A 1 385 ? -0.080 17.329 -10.444 1.00 91.50 385 ARG A N 1
ATOM 3107 C CA . ARG A 1 385 ? -0.526 17.590 -9.067 1.00 91.50 385 ARG A CA 1
ATOM 3108 C C . ARG A 1 385 ? -0.040 16.495 -8.131 1.00 91.50 385 ARG A C 1
ATOM 3110 O O . ARG A 1 385 ? -0.254 15.313 -8.386 1.00 91.50 385 ARG A O 1
ATOM 3117 N N . LYS A 1 386 ? 0.566 16.884 -7.009 1.00 92.44 386 LYS A N 1
ATOM 3118 C CA . LYS A 1 386 ? 0.884 15.952 -5.919 1.00 92.44 386 LYS A CA 1
ATOM 3119 C C . LYS A 1 386 ? -0.408 15.558 -5.211 1.00 92.44 386 LYS A C 1
ATOM 3121 O O . LYS A 1 386 ? -1.219 16.418 -4.885 1.00 92.44 386 LYS A O 1
ATOM 3126 N N . GLN A 1 387 ? -0.573 14.271 -4.960 1.00 94.00 387 GLN A N 1
ATOM 3127 C CA . GLN A 1 387 ? -1.718 13.695 -4.274 1.00 94.00 387 GLN A CA 1
ATOM 3128 C C . GLN A 1 387 ? -1.230 12.701 -3.227 1.00 94.00 387 GLN A C 1
ATOM 3130 O O . GLN A 1 387 ? -0.238 11.997 -3.434 1.00 94.00 387 GLN A O 1
ATOM 3135 N N . ILE A 1 388 ? -1.923 12.632 -2.095 1.00 93.56 388 ILE A N 1
ATOM 3136 C CA . ILE A 1 388 ? -1.683 11.601 -1.091 1.00 93.56 388 ILE A CA 1
ATOM 3137 C C . ILE A 1 388 ? -1.899 10.215 -1.699 1.00 93.56 388 ILE A C 1
ATOM 3139 O O . ILE A 1 388 ? -2.814 10.001 -2.488 1.00 93.56 388 ILE A O 1
ATOM 3143 N N . ILE A 1 389 ? -1.057 9.255 -1.335 1.00 94.44 389 ILE A N 1
ATOM 3144 C CA . ILE A 1 389 ? -1.148 7.890 -1.858 1.00 94.44 389 ILE A CA 1
ATOM 3145 C C . ILE A 1 389 ? -2.195 7.091 -1.072 1.00 94.44 389 ILE A C 1
ATOM 3147 O O . ILE A 1 389 ? -2.173 7.081 0.161 1.00 94.44 389 ILE A O 1
ATOM 3151 N N . GLY A 1 390 ? -3.031 6.337 -1.788 1.00 96.06 390 GLY A N 1
ATOM 3152 C CA . GLY A 1 390 ? -3.770 5.206 -1.232 1.00 96.06 390 GLY A CA 1
ATOM 3153 C C . GLY A 1 390 ? -5.231 5.447 -0.866 1.00 96.06 390 GLY A C 1
ATOM 3154 O O . GLY A 1 390 ? -5.807 4.588 -0.206 1.00 96.06 390 GLY A O 1
ATOM 3155 N N . ILE A 1 391 ? -5.845 6.572 -1.239 1.00 97.31 391 ILE A N 1
ATOM 3156 C CA . ILE A 1 391 ? -7.265 6.806 -0.944 1.00 97.31 391 ILE A CA 1
ATOM 3157 C C . ILE A 1 391 ? -8.117 6.102 -1.993 1.00 97.31 391 ILE A C 1
ATOM 3159 O O . ILE A 1 391 ? -8.016 6.379 -3.190 1.00 97.31 391 ILE A O 1
ATOM 3163 N N . CYS A 1 392 ? -8.998 5.226 -1.525 1.00 98.25 392 CYS A N 1
ATOM 3164 C CA . CYS A 1 392 ? -10.012 4.573 -2.336 1.00 98.25 392 CYS A CA 1
ATOM 3165 C C . CYS A 1 392 ? -11.395 4.762 -1.708 1.00 98.25 392 CYS A C 1
ATOM 3167 O O . CYS A 1 392 ? -11.510 5.039 -0.513 1.00 98.25 392 CYS A O 1
ATOM 3169 N N . ARG A 1 393 ? -12.441 4.558 -2.503 1.00 98.31 393 ARG A N 1
ATOM 3170 C CA . ARG A 1 393 ? -13.824 4.438 -2.041 1.00 98.31 393 ARG A CA 1
ATOM 3171 C C . ARG A 1 393 ? -14.353 3.050 -2.371 1.00 98.31 393 ARG A C 1
ATOM 3173 O O . ARG A 1 393 ? -14.042 2.521 -3.438 1.00 98.31 393 ARG A O 1
ATOM 3180 N N . ILE A 1 394 ? -15.121 2.476 -1.452 1.00 98.12 394 ILE A N 1
ATOM 3181 C CA . ILE A 1 394 ? -15.890 1.258 -1.682 1.00 98.12 394 ILE A CA 1
ATOM 3182 C C . ILE A 1 394 ? -17.382 1.566 -1.737 1.00 98.12 394 ILE A C 1
ATOM 3184 O O . ILE A 1 394 ? -17.888 2.355 -0.941 1.00 98.12 394 ILE A O 1
ATOM 3188 N N . GLU A 1 395 ? -18.080 0.904 -2.650 1.00 97.44 395 GLU A N 1
ATOM 3189 C CA . GLU A 1 395 ? -19.522 1.032 -2.850 1.00 97.44 395 GLU A CA 1
ATOM 3190 C C . GLU A 1 395 ? -20.124 -0.358 -3.047 1.00 97.44 395 GLU A C 1
ATOM 3192 O O . GLU A 1 395 ? -19.566 -1.191 -3.764 1.00 97.44 395 GLU A O 1
ATOM 3197 N N . VAL A 1 396 ? -21.255 -0.628 -2.393 1.00 96.94 396 VAL A N 1
ATOM 3198 C CA . VAL A 1 396 ? -21.988 -1.882 -2.593 1.00 96.94 396 VAL A CA 1
ATOM 3199 C C . VAL A 1 396 ? -22.673 -1.812 -3.952 1.00 96.94 396 VAL A C 1
ATOM 3201 O O . VAL A 1 396 ? -23.436 -0.884 -4.211 1.00 96.94 396 VAL A O 1
ATOM 3204 N N . LEU A 1 397 ? -22.382 -2.781 -4.814 1.00 93.88 397 LEU A N 1
ATOM 3205 C CA . LEU A 1 397 ? -23.082 -2.953 -6.078 1.00 93.88 397 LEU A CA 1
ATOM 3206 C C . LEU A 1 397 ? -24.476 -3.513 -5.787 1.00 93.88 397 LEU A C 1
ATOM 3208 O O . LEU A 1 397 ? -24.600 -4.462 -5.007 1.00 93.88 397 LEU A O 1
ATOM 3212 N N . GLN A 1 398 ? -25.491 -2.876 -6.372 1.00 69.50 398 GLN A N 1
ATOM 3213 C CA . GLN A 1 398 ? -26.885 -3.316 -6.295 1.00 69.50 398 GLN A CA 1
ATOM 3214 C C . GLN A 1 398 ? -27.107 -4.613 -7.066 1.00 69.50 398 GLN A C 1
ATOM 3216 O O . GLN A 1 398 ? -26.458 -4.786 -8.125 1.00 69.50 398 GLN A O 1
#

Nearest PDB structures (foldseek):
  8do6-assembly1_H  TM=7.967E-01  e=4.965E-23  Staphylococcus epidermidis RP62A
  7v01-assembly1_E  TM=7.878E-01  e=1.098E-19  Staphylococcus epidermidis RP62A
  7v02-assembly1_E  TM=7.993E-01  e=1.641E-19  Staphylococcus epidermidis RP62A
  8bmw-assembly1_G  TM=4.321E-01  e=8.739E-05  Saccharolobus solfataricus
  6sic-assembly1_E  TM=3.113E-01  e=1.455E-02  Saccharolobus islandicus REY15A

Sequence (398 aa):
MNGIGYKKYSIRLKALSPVFIGGGEDSKVSRLEYVYSRNSKKIYLLDSGKWVRFLSETRLLDDYVENARRVASGSRGGIDNYEYLSSRIRVHKRDVEAVLEEVSYQTLSTGKNPEFRTHDIYLFLRNAEYLPYIPGSSIKGALETALLSYFCSAKTGIRERYGSRVFGLLNDNNMKPQQKKKGLGRTAKQIEEEAFDWETERNQKRIKIKGMSGLSVSDSKPFSSSRLYLDKKRDLVIKDGIEKESGRIPFYREYAEPGTETEFTLTLYPDRLKKELGITDIIDIIKAMEARWNLLFGDNGFFKAWPSVEKYFPLEAVKENRGLIILGGGAGYHSKTVITAISRNMRDANELTKRILDVNYKNKKHFRDTPLSPRALKVAEYNGRKQIIGICRIEVLQ

Radius of gyration: 24.42 Å; Cα contacts (8 Å, |Δi|>4): 711; chains: 1; bounding box: 65×56×72 Å

InterPro domains:
  IPR005537 CRISPR type III-associated protein [PF03787] (13-265)
  IPR010173 CRISPR-associated protein Csm5 [PTHR38007] (9-396)
  IPR010173 CRISPR-associated protein Csm5 [TIGR01899] (12-393)

Secondary structure (DSSP, 8-state):
------EEEEEEEEESS-B----GGGGEE-TTSEEEETTTTEEEEE-HHHHHHHHHHTT-HHHHHHHHHHHHHT-TT---HHHHHHHHHGGGT--HHHHHHHHEEEEEE-TT-TT--S--EEPPPB-TTS-B---HHHHHHHHHHHHHHHHHHH-HHHHHHHHHHHHHHHH-TTS-HHHHHHHHHHHHHHHHHHHH-EEEEETTEEEEE-GGGGEEEPPPPP--GGGEEEEE-EEEEEETTEEEE--S-PPEEEEEPTT-EEEEEEEE-GGGS-GGG---SHHHHHHHHHHHHHHHHSTTSHHHH-GGGGGGS-HHHHH--TTEEE-STTS-TGGG--HHHHSSSHHHHHHHHHHHHHHHSTTS-GGG--SSSS-EEEEEEETTEEEES-EEEEEE--

Solvent-accessible surface area (backbone atoms only — not comparable to full-atom values): 21265 Å² total; per-residue (Å²): 141,80,82,76,68,68,49,77,42,49,30,40,40,34,26,59,19,40,29,30,46,57,61,64,74,84,21,55,41,50,58,85,47,33,32,65,42,77,89,76,37,31,34,32,35,48,29,68,69,47,42,53,49,51,27,52,79,70,73,37,42,70,64,46,54,55,35,51,50,25,50,74,70,68,43,92,86,37,62,55,54,43,60,49,48,60,72,58,39,62,83,69,78,54,60,66,66,64,51,46,62,69,25,26,78,50,76,45,60,35,76,91,29,85,81,74,69,97,49,44,34,33,40,50,31,53,53,98,83,70,33,34,43,53,54,14,67,58,54,43,52,38,52,49,48,18,47,51,22,31,55,28,52,78,34,66,70,52,13,52,53,52,32,52,50,54,50,49,55,70,66,40,84,87,54,54,57,70,55,37,52,53,50,51,53,51,49,53,51,48,51,51,45,66,57,24,38,44,76,48,78,55,95,94,36,82,42,80,42,63,11,69,76,16,54,45,49,44,51,32,46,65,39,68,65,86,44,47,42,47,36,53,57,39,41,41,30,50,48,94,90,43,80,40,72,55,90,63,89,64,42,35,33,31,20,39,37,57,72,41,62,39,40,31,43,41,36,39,29,45,88,45,34,35,71,92,66,64,53,76,54,69,67,46,52,35,51,22,26,31,51,36,47,40,60,48,49,30,91,66,14,48,36,62,76,37,60,81,56,52,76,29,48,47,67,67,56,74,76,46,48,74,32,38,44,63,38,49,67,63,41,48,69,70,66,76,51,49,53,62,28,24,27,95,44,54,69,52,22,23,55,54,36,16,56,53,45,41,59,72,39,79,95,66,67,34,79,74,47,50,93,40,41,81,46,50,48,36,29,37,66,55,97,94,38,62,25,38,34,10,40,27,36,49,44,79,58,131

Foldseek 3Di:
DPDPDKDKFKKKKFFQAWFAAFPPPVQKDFQQQWDQDLPQQKIFGFDPVLVCVVCVVLVNNVVVVVLVVCVVVVHPPRDGPHVSCVVRCVVVVDDSVVSSVRGGPDMAGQPQPNPDDHGMEGEADADPVRFHWAAQVQVLLQLLQLLLLLLLQVDPVSLQVLLVQLVCLLPPPVDDLVRSVVSVVVSVVVSQCVSWWDWDDDPNDIDIFGRSVQKGKHIWDTDDPVQKHKWWWWWFFADPNDTDTDPPDTYIYIIRHGGDMIIIMIMGDPVRGDVSSVDDDVVSSQVSQLSLCCLDCNPQHPCVQPVPCCQQERPCCVVDVGQKTFGHDQLDDSSNDSLSSSAPGQQSSQCSQLSNVCSVDPPPPSVPDPPHPPRTFTWTDGPNDTHGYGIMGMDGDD

Organism: NCBI:txid2751313